Protein AF-A0A1E3JB61-F1 (afdb_monomer_lite)

Structure (mmCIF, N/CA/C/O backbone):
data_AF-A0A1E3JB61-F1
#
_entry.id   AF-A0A1E3JB61-F1
#
loop_
_atom_site.group_PDB
_atom_site.id
_atom_site.type_symbol
_atom_site.label_atom_id
_atom_site.label_alt_id
_atom_site.label_comp_id
_atom_site.label_asym_id
_atom_site.label_entity_id
_atom_site.label_seq_id
_atom_site.pdbx_PDB_ins_code
_atom_site.Cartn_x
_atom_site.Cartn_y
_atom_site.Cartn_z
_atom_site.occupancy
_atom_site.B_iso_or_equiv
_atom_site.auth_seq_id
_atom_site.auth_comp_id
_atom_site.auth_asym_id
_atom_site.auth_atom_id
_atom_site.pdbx_PDB_model_num
ATOM 1 N N . MET A 1 1 ? 39.389 19.746 -14.616 1.00 32.88 1 MET A N 1
ATOM 2 C CA . MET A 1 1 ? 38.594 18.987 -15.601 1.00 32.88 1 MET A CA 1
ATOM 3 C C . MET A 1 1 ? 38.205 19.975 -16.687 1.00 32.88 1 MET A C 1
ATOM 5 O O . MET A 1 1 ? 37.849 21.081 -16.304 1.00 32.88 1 MET A O 1
ATOM 9 N N . PRO A 1 2 ? 38.376 19.676 -17.983 1.00 31.92 2 PRO A N 1
ATOM 10 C CA . PRO A 1 2 ? 37.906 20.566 -19.036 1.00 31.92 2 PRO A CA 1
ATOM 11 C C . PRO A 1 2 ? 36.371 20.534 -19.097 1.00 31.92 2 PRO A C 1
ATOM 13 O O . PRO A 1 2 ? 35.775 19.460 -19.103 1.00 31.92 2 PRO A O 1
ATOM 16 N N . ASP A 1 3 ? 35.772 21.723 -19.119 1.00 38.19 3 ASP A N 1
ATOM 17 C CA . ASP A 1 3 ? 34.331 22.015 -19.150 1.00 38.19 3 ASP A CA 1
ATOM 18 C C . ASP A 1 3 ? 33.693 21.668 -20.514 1.00 38.19 3 ASP A C 1
ATOM 20 O O . ASP A 1 3 ? 33.310 22.559 -21.271 1.00 38.19 3 ASP A O 1
ATOM 24 N N . GLY A 1 4 ? 33.645 20.377 -20.868 1.00 36.53 4 GLY A N 1
ATOM 25 C CA . GLY A 1 4 ? 33.296 19.924 -22.225 1.00 36.53 4 GLY A CA 1
ATOM 26 C C . GLY A 1 4 ? 32.025 19.089 -22.409 1.00 36.53 4 GLY A C 1
ATOM 27 O O . GLY A 1 4 ? 31.465 19.151 -23.494 1.00 36.53 4 GLY A O 1
ATOM 28 N N . ASP A 1 5 ? 31.534 18.376 -21.388 1.00 35.53 5 ASP A N 1
ATOM 29 C CA . ASP A 1 5 ? 30.475 17.355 -21.554 1.00 35.53 5 ASP A CA 1
ATOM 30 C C . ASP A 1 5 ? 29.287 17.555 -20.592 1.00 35.53 5 ASP A C 1
ATOM 32 O O . ASP A 1 5 ? 28.832 16.626 -19.926 1.00 35.53 5 ASP A O 1
ATOM 36 N N . CYS A 1 6 ? 28.768 18.779 -20.476 1.00 33.72 6 CYS A N 1
ATOM 37 C CA . CYS A 1 6 ? 27.443 18.968 -19.880 1.00 33.72 6 CYS A CA 1
ATOM 38 C C . CYS A 1 6 ? 26.396 18.949 -21.002 1.00 33.72 6 CYS A C 1
ATOM 40 O O . CYS A 1 6 ? 26.381 19.895 -21.798 1.00 33.72 6 CYS A O 1
ATOM 42 N N . PRO A 1 7 ? 25.509 17.935 -21.085 1.00 40.53 7 PRO A N 1
ATOM 43 C CA . PRO A 1 7 ? 24.410 17.963 -22.040 1.00 40.53 7 PRO A CA 1
ATOM 44 C C . PRO A 1 7 ? 23.589 19.235 -21.812 1.00 40.53 7 PRO A C 1
ATOM 46 O O . PRO A 1 7 ? 23.097 19.506 -20.714 1.00 40.53 7 PRO A O 1
ATOM 49 N N . THR A 1 8 ? 23.464 20.048 -22.859 1.00 37.00 8 THR A N 1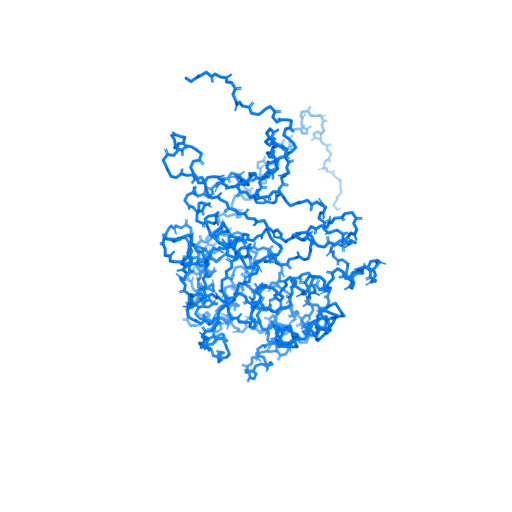
ATOM 50 C CA . THR A 1 8 ? 22.614 21.241 -22.862 1.00 37.00 8 THR A CA 1
ATOM 51 C C . THR A 1 8 ? 21.164 20.795 -23.022 1.00 37.00 8 THR A C 1
ATOM 53 O O . THR A 1 8 ? 20.568 20.897 -24.087 1.00 37.00 8 THR A O 1
ATOM 56 N N . ALA A 1 9 ? 20.586 20.238 -21.958 1.00 41.16 9 ALA A N 1
ATOM 57 C CA . ALA A 1 9 ? 19.181 19.869 -21.953 1.00 41.16 9 ALA A CA 1
ATOM 58 C C . ALA A 1 9 ? 18.322 21.144 -21.978 1.00 41.16 9 ALA A C 1
ATOM 60 O O . ALA A 1 9 ? 18.320 21.926 -21.024 1.00 41.16 9 ALA A O 1
ATOM 61 N N . SER A 1 10 ? 17.525 21.338 -23.031 1.00 42.84 10 SER A N 1
ATOM 62 C CA . SER A 1 10 ? 16.262 22.062 -22.886 1.00 42.84 10 SER A CA 1
ATOM 63 C C . SER A 1 10 ? 15.375 21.189 -21.997 1.00 42.84 10 SER A C 1
ATOM 65 O O . SER A 1 10 ? 14.668 20.321 -22.499 1.00 42.84 10 SER A O 1
ATOM 67 N N . ALA A 1 11 ? 15.525 21.290 -20.675 1.00 52.62 11 ALA A N 1
ATOM 68 C CA . ALA A 1 11 ? 14.931 20.320 -19.764 1.00 52.62 11 ALA A CA 1
ATOM 69 C C . ALA A 1 11 ? 13.400 20.451 -19.769 1.00 52.62 11 ALA A C 1
ATOM 71 O O . ALA A 1 11 ? 12.829 21.257 -19.036 1.00 52.62 11 ALA A O 1
ATOM 72 N N . GLU A 1 12 ? 12.728 19.649 -20.595 1.00 67.88 12 GLU A N 1
ATOM 73 C CA . GLU A 1 12 ? 11.341 19.277 -20.357 1.00 67.88 12 GLU A CA 1
ATOM 74 C C . GLU A 1 12 ? 11.322 18.455 -19.067 1.00 67.88 12 GLU A C 1
ATOM 76 O O . GLU A 1 12 ? 11.743 17.295 -19.028 1.00 67.88 12 GLU A O 1
ATOM 81 N N . TYR A 1 13 ? 10.897 19.095 -17.982 1.00 77.31 13 TYR A N 1
ATOM 82 C CA . TYR A 1 13 ? 10.686 18.447 -16.699 1.00 77.31 13 TYR A CA 1
ATOM 83 C C . TYR A 1 13 ? 9.192 18.279 -16.443 1.00 77.31 13 TYR A C 1
ATOM 85 O O . TYR A 1 13 ? 8.381 19.142 -16.785 1.00 77.31 13 TYR A O 1
ATOM 93 N N . LYS A 1 14 ? 8.825 17.174 -15.796 1.00 81.56 14 LYS A N 1
ATOM 94 C CA . LYS A 1 14 ? 7.472 16.957 -15.277 1.00 81.56 14 LYS A CA 1
ATOM 95 C C . LYS A 1 14 ? 7.513 16.964 -13.758 1.00 81.56 14 LYS A C 1
ATOM 97 O O . LYS A 1 14 ? 8.381 16.345 -13.150 1.00 81.56 14 LYS A O 1
ATOM 102 N N . ILE A 1 15 ? 6.576 17.678 -13.144 1.00 81.38 15 ILE A N 1
ATOM 103 C CA . ILE A 1 15 ? 6.423 17.719 -11.688 1.00 81.38 15 ILE A CA 1
ATOM 104 C C . ILE A 1 15 ? 5.207 16.869 -11.335 1.00 81.38 15 ILE A C 1
ATOM 106 O O . ILE A 1 15 ? 4.080 17.237 -11.660 1.00 81.38 15 ILE A O 1
ATOM 110 N N . GLY A 1 16 ? 5.453 15.733 -10.689 1.00 77.69 16 GLY A N 1
ATOM 111 C CA . GLY A 1 16 ? 4.425 14.900 -10.080 1.00 77.69 16 GLY A CA 1
ATOM 112 C C . GLY A 1 16 ? 4.059 15.380 -8.675 1.00 77.69 16 GLY A C 1
ATOM 113 O O . GLY A 1 16 ? 4.483 16.442 -8.214 1.00 77.69 16 GLY A O 1
ATOM 114 N N . TRP A 1 17 ? 3.273 14.576 -7.957 1.00 75.94 17 TRP A N 1
ATOM 115 C CA . TRP A 1 17 ? 2.903 14.900 -6.577 1.00 75.94 17 TRP A CA 1
ATOM 116 C C . TRP A 1 17 ? 4.103 14.825 -5.628 1.00 75.94 17 TRP A C 1
ATOM 118 O O . TRP A 1 17 ? 4.308 15.735 -4.829 1.00 75.94 17 TRP A O 1
ATOM 128 N N . VAL A 1 18 ? 4.930 13.791 -5.769 1.00 81.06 18 VAL A N 1
ATOM 129 C CA . VAL A 1 18 ? 6.049 13.484 -4.859 1.00 81.06 18 VAL A CA 1
ATOM 130 C C . VAL A 1 18 ? 7.409 13.491 -5.540 1.00 81.06 18 VAL A C 1
ATOM 132 O O . VAL A 1 18 ? 8.411 13.603 -4.848 1.00 81.06 18 VAL A O 1
ATOM 135 N N . ASN A 1 19 ? 7.459 13.465 -6.873 1.00 85.69 19 ASN A N 1
ATOM 136 C CA . ASN A 1 19 ? 8.697 13.387 -7.644 1.00 85.69 19 ASN A CA 1
ATOM 137 C C . ASN A 1 19 ? 8.748 14.456 -8.751 1.00 85.69 19 ASN A C 1
ATOM 139 O O . ASN A 1 19 ? 7.725 14.911 -9.264 1.00 85.69 19 ASN A O 1
ATOM 143 N N . ILE A 1 20 ? 9.957 14.888 -9.096 1.00 87.44 20 ILE A N 1
ATOM 144 C CA . ILE A 1 20 ? 10.297 15.661 -10.292 1.00 87.44 20 ILE A CA 1
ATOM 145 C C . ILE A 1 20 ? 11.008 14.698 -11.238 1.00 87.44 20 ILE A C 1
ATOM 147 O O . ILE A 1 20 ? 11.931 13.999 -10.825 1.00 87.44 20 ILE A O 1
ATOM 151 N N . HIS A 1 21 ? 10.592 14.684 -12.497 1.00 89.06 21 HIS A N 1
ATOM 152 C CA . HIS A 1 21 ? 11.136 13.818 -13.534 1.00 89.06 21 HIS A CA 1
ATOM 153 C C . HIS A 1 21 ? 11.847 14.692 -14.564 1.00 89.06 21 HIS A C 1
ATOM 155 O O . HIS A 1 21 ? 11.219 15.564 -15.173 1.00 89.06 21 HIS A O 1
ATOM 161 N N . LEU A 1 22 ? 13.151 14.480 -14.737 1.00 90.75 22 LEU A N 1
ATOM 162 C CA . LEU A 1 22 ? 13.965 15.161 -15.742 1.00 90.75 22 LEU A CA 1
ATOM 163 C C . LEU A 1 22 ? 14.331 14.177 -16.845 1.00 90.75 22 LEU A C 1
ATOM 165 O O . LEU A 1 22 ? 14.926 13.141 -16.559 1.00 90.75 22 LEU A O 1
ATOM 169 N N . THR A 1 23 ? 14.025 14.516 -18.094 1.00 91.88 23 THR A N 1
ATOM 170 C CA . THR A 1 23 ? 14.456 13.699 -19.233 1.00 91.88 23 THR A CA 1
ATOM 171 C C . THR A 1 23 ? 15.912 13.996 -19.566 1.00 91.88 23 THR A C 1
ATOM 173 O O . THR A 1 23 ? 16.283 15.147 -19.796 1.00 91.88 23 THR A O 1
ATOM 176 N N . LEU A 1 24 ? 16.729 12.949 -19.614 1.00 90.50 24 LEU A N 1
ATOM 177 C CA . LEU A 1 24 ? 18.085 12.977 -20.146 1.00 90.50 24 LEU A CA 1
ATOM 178 C C . LEU A 1 24 ? 18.079 12.367 -21.538 1.00 90.50 24 LEU A C 1
ATOM 180 O O . LEU A 1 24 ? 17.477 11.317 -21.742 1.00 90.50 24 LEU A O 1
ATOM 184 N N . ILE A 1 25 ? 18.768 13.014 -22.473 1.00 92.00 25 ILE A N 1
ATOM 185 C CA . ILE A 1 25 ? 18.982 12.510 -23.829 1.00 92.00 25 ILE A CA 1
ATOM 186 C C . ILE A 1 25 ? 20.492 12.432 -24.024 1.00 92.00 25 ILE A C 1
ATOM 188 O O . ILE A 1 25 ? 21.173 13.454 -23.930 1.00 92.00 25 ILE A O 1
ATOM 192 N N . PHE A 1 26 ? 21.007 11.224 -24.232 1.00 89.69 26 PHE A N 1
ATOM 193 C CA . PHE A 1 26 ? 22.423 10.982 -24.498 1.00 89.69 26 PHE A CA 1
ATOM 194 C C . PHE A 1 26 ? 22.750 11.235 -25.977 1.00 89.69 26 PHE A C 1
ATOM 196 O O . PHE A 1 26 ? 21.856 11.290 -26.823 1.00 89.69 26 PHE A O 1
ATOM 203 N N . ASP A 1 27 ? 24.039 11.369 -26.300 1.00 93.44 27 ASP A N 1
ATOM 204 C CA . ASP A 1 27 ? 24.511 11.661 -27.665 1.00 93.44 27 ASP A CA 1
ATOM 205 C C . ASP A 1 27 ? 24.131 10.579 -28.692 1.00 93.44 27 ASP A C 1
ATOM 207 O O . ASP A 1 27 ? 24.025 10.855 -29.887 1.00 93.44 27 ASP A O 1
ATOM 211 N N . ASP A 1 28 ? 23.905 9.345 -28.235 1.00 92.19 28 ASP A N 1
ATOM 212 C CA . ASP A 1 28 ? 23.427 8.224 -29.051 1.00 92.19 28 ASP A CA 1
ATOM 213 C C . ASP A 1 28 ? 21.895 8.202 -29.226 1.00 92.19 28 ASP A C 1
ATOM 215 O O . ASP A 1 28 ? 21.354 7.324 -29.899 1.00 92.19 28 ASP A O 1
ATOM 219 N N . GLY A 1 29 ? 21.192 9.179 -28.651 1.00 90.06 29 GLY A N 1
ATOM 220 C CA . GLY A 1 29 ? 19.741 9.305 -28.688 1.00 90.06 29 GLY A CA 1
ATOM 221 C C . GLY A 1 29 ? 19.004 8.458 -27.651 1.00 90.06 29 GLY A C 1
ATOM 222 O O . GLY A 1 29 ? 17.773 8.535 -27.596 1.00 90.06 29 GLY A O 1
ATOM 223 N N . VAL A 1 30 ? 19.706 7.681 -26.815 1.00 92.75 30 VAL A N 1
ATOM 224 C CA . VAL A 1 30 ? 19.083 6.975 -25.688 1.00 92.75 30 VAL A CA 1
ATOM 225 C C . VAL A 1 30 ? 18.511 8.004 -24.717 1.00 92.75 30 VAL A C 1
ATOM 227 O O . VAL A 1 30 ? 19.122 9.039 -24.445 1.00 92.75 30 VAL A O 1
ATOM 230 N N . LYS A 1 31 ? 17.317 7.725 -24.188 1.00 93.44 31 LYS A N 1
ATOM 231 C CA . LYS A 1 31 ? 16.650 8.587 -23.211 1.00 93.44 31 LYS A CA 1
ATOM 232 C C . LYS A 1 31 ? 16.535 7.891 -21.869 1.00 93.44 31 LYS A C 1
ATOM 234 O O . LYS A 1 31 ? 16.057 6.760 -21.819 1.00 93.44 31 LYS A O 1
ATOM 239 N N . TRP A 1 32 ? 16.882 8.591 -20.796 1.00 94.19 32 TRP A N 1
ATOM 240 C CA . TRP A 1 32 ? 16.623 8.181 -19.411 1.00 94.19 32 TRP A CA 1
ATOM 241 C C . TRP A 1 32 ? 15.795 9.241 -18.685 1.00 94.19 32 TRP A C 1
ATOM 243 O O . TRP A 1 32 ? 15.684 10.382 -19.136 1.00 94.19 32 TRP A O 1
ATOM 253 N N . ILE A 1 33 ? 15.249 8.873 -17.532 1.00 92.75 33 ILE A N 1
ATOM 254 C CA . ILE A 1 33 ? 14.652 9.799 -16.576 1.00 92.75 33 ILE A CA 1
ATOM 255 C C . ILE A 1 33 ? 15.526 9.856 -15.321 1.00 92.75 33 ILE A C 1
ATOM 257 O O . ILE A 1 33 ? 15.946 8.831 -14.788 1.00 92.75 33 ILE A O 1
ATOM 261 N N . VAL A 1 34 ? 15.764 11.066 -14.817 1.00 91.75 34 VAL A N 1
ATOM 262 C CA . VAL A 1 34 ? 16.213 11.290 -13.438 1.00 91.75 34 VAL A CA 1
ATOM 263 C C . VAL A 1 34 ? 14.989 11.583 -12.591 1.00 91.75 34 VAL A C 1
ATOM 265 O O . VAL A 1 34 ? 14.287 12.568 -12.841 1.00 91.75 34 VAL A O 1
ATOM 268 N N . ARG A 1 35 ? 14.749 10.755 -11.574 1.00 89.44 35 ARG A N 1
ATOM 269 C CA . ARG A 1 35 ? 13.675 10.965 -10.599 1.00 89.44 35 ARG A CA 1
ATOM 270 C C . ARG A 1 35 ? 14.230 11.583 -9.338 1.00 89.44 35 ARG A C 1
ATOM 272 O O . ARG A 1 35 ? 15.111 11.012 -8.708 1.00 89.44 35 ARG A O 1
ATOM 279 N N . ILE A 1 36 ? 13.709 12.751 -8.983 1.00 86.56 36 ILE A N 1
ATOM 280 C CA . ILE A 1 36 ? 14.144 13.557 -7.843 1.00 86.56 36 ILE A CA 1
ATOM 281 C C . ILE A 1 36 ? 12.945 13.738 -6.906 1.00 86.56 36 ILE A C 1
ATOM 283 O O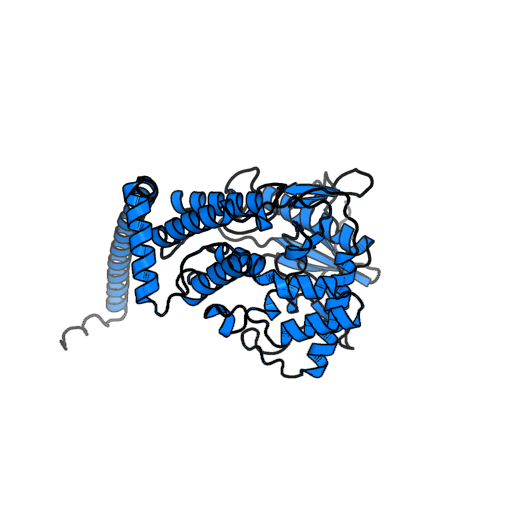 . ILE A 1 36 ? 11.966 14.363 -7.319 1.00 86.56 36 ILE A O 1
ATOM 287 N N . PRO A 1 37 ? 12.994 13.279 -5.647 1.00 82.50 37 PRO A N 1
ATOM 288 C CA . PRO A 1 37 ? 11.928 13.536 -4.690 1.00 82.50 37 PRO A CA 1
ATOM 289 C C . PRO A 1 37 ? 11.691 15.038 -4.499 1.00 82.50 37 PRO A C 1
ATOM 291 O O . PRO A 1 37 ? 12.628 15.827 -4.331 1.00 82.50 37 PRO A O 1
ATOM 294 N N . ARG A 1 38 ? 10.421 15.446 -4.524 1.00 79.50 38 ARG A N 1
ATOM 295 C CA . ARG A 1 38 ? 10.004 16.825 -4.268 1.00 79.50 38 ARG A CA 1
ATOM 296 C C . ARG A 1 38 ? 10.285 17.187 -2.821 1.00 79.50 38 ARG A C 1
ATOM 298 O O . ARG A 1 38 ? 10.038 16.413 -1.901 1.00 79.50 38 ARG A O 1
ATOM 305 N N . ARG A 1 39 ? 10.746 18.422 -2.651 1.00 68.62 39 ARG A N 1
ATOM 306 C CA . ARG A 1 39 ? 11.018 19.036 -1.357 1.00 68.62 39 ARG A CA 1
ATOM 307 C C . ARG A 1 39 ? 9.944 20.056 -1.015 1.00 68.62 39 ARG A C 1
ATOM 309 O O . ARG A 1 39 ? 9.579 20.880 -1.860 1.00 68.62 39 ARG A O 1
ATOM 316 N N . HIS A 1 40 ? 9.401 19.980 0.189 1.00 57.91 40 HIS A N 1
ATOM 317 C CA . HIS A 1 40 ? 8.408 20.909 0.733 1.00 57.91 40 HIS A CA 1
ATOM 318 C C . HIS A 1 40 ? 8.923 21.441 2.076 1.00 57.91 40 HIS A C 1
ATOM 320 O O . HIS A 1 40 ? 9.769 20.825 2.713 1.00 57.91 40 HIS A O 1
ATOM 326 N N . ASN A 1 41 ? 8.445 22.604 2.524 1.00 43.94 41 ASN A N 1
ATOM 327 C CA . ASN A 1 41 ? 8.888 23.183 3.798 1.00 43.94 41 ASN A CA 1
ATOM 328 C C . ASN A 1 41 ? 8.619 22.196 4.957 1.00 43.94 41 ASN A C 1
ATOM 330 O O . ASN A 1 41 ? 7.466 22.015 5.341 1.00 43.94 41 ASN A O 1
ATOM 334 N N . GLY A 1 42 ? 9.678 21.565 5.486 1.00 54.31 42 GLY A N 1
ATOM 335 C CA . GLY A 1 42 ? 9.595 20.422 6.413 1.00 54.31 42 GLY A CA 1
ATOM 336 C C . GLY A 1 42 ? 10.195 19.105 5.889 1.00 54.31 42 GLY A C 1
ATOM 337 O O . GLY A 1 42 ? 9.852 18.057 6.426 1.00 54.31 42 GLY A O 1
ATOM 338 N N . ASP A 1 43 ? 11.042 19.163 4.850 1.00 65.50 43 ASP A N 1
ATOM 339 C CA . ASP A 1 43 ? 11.676 18.030 4.156 1.00 65.50 43 ASP A CA 1
ATOM 340 C C . ASP A 1 43 ? 11.998 16.816 5.028 1.00 65.50 43 ASP A C 1
ATOM 342 O O . ASP A 1 43 ? 12.676 16.908 6.058 1.00 65.50 43 ASP A O 1
ATOM 346 N N . ALA A 1 44 ? 11.584 15.647 4.538 1.00 71.94 44 ALA A N 1
ATOM 347 C CA . ALA A 1 44 ? 12.019 14.395 5.114 1.00 71.94 44 ALA A CA 1
ATOM 348 C C . ALA A 1 44 ? 13.551 14.244 4.984 1.00 71.94 44 ALA A C 1
ATOM 350 O O . ALA A 1 44 ? 14.159 14.726 4.019 1.00 71.94 44 ALA A O 1
ATOM 351 N N . PRO A 1 45 ? 14.211 13.570 5.942 1.00 79.75 45 PRO A N 1
ATOM 352 C CA . PRO A 1 45 ? 15.653 13.363 5.891 1.00 79.75 45 PRO A CA 1
ATOM 353 C C . PRO A 1 45 ? 16.078 12.659 4.599 1.00 79.75 45 PRO A C 1
ATOM 355 O O . PRO A 1 45 ? 15.415 11.728 4.149 1.00 79.75 45 PRO A O 1
ATOM 358 N N . ALA A 1 46 ? 17.222 13.051 4.026 1.00 78.88 46 ALA A N 1
ATOM 359 C CA . ALA A 1 46 ? 17.745 12.425 2.806 1.00 78.88 46 ALA A CA 1
ATOM 360 C C . ALA A 1 46 ? 17.843 10.896 2.947 1.00 78.88 46 ALA A C 1
ATOM 362 O O . ALA A 1 46 ? 17.438 10.176 2.050 1.00 78.88 46 ALA A O 1
ATOM 363 N N . SER A 1 47 ? 18.254 10.395 4.115 1.00 82.75 47 SER A N 1
ATOM 364 C CA . SER A 1 47 ? 18.280 8.960 4.424 1.00 82.75 47 SER A CA 1
ATOM 365 C C . SER A 1 47 ? 16.944 8.245 4.182 1.00 82.75 47 SER A C 1
ATOM 367 O O . SER A 1 47 ? 16.957 7.113 3.707 1.00 82.75 47 SER A O 1
ATOM 369 N N . LEU A 1 48 ? 15.801 8.885 4.456 1.00 86.25 48 LEU A N 1
ATOM 370 C CA . LEU A 1 48 ? 14.479 8.329 4.153 1.00 86.25 48 LEU A CA 1
ATOM 371 C C . LEU A 1 48 ? 14.273 8.206 2.639 1.00 86.25 48 LEU A C 1
ATOM 373 O O . LEU A 1 48 ? 13.888 7.145 2.152 1.00 86.25 48 LEU A O 1
ATOM 377 N N . HIS A 1 49 ? 14.564 9.273 1.895 1.00 84.88 49 HIS A N 1
ATOM 378 C CA . HIS A 1 49 ? 14.452 9.278 0.437 1.00 84.88 49 HIS A CA 1
ATOM 379 C C . HIS A 1 49 ? 15.357 8.225 -0.207 1.00 84.88 49 HIS A C 1
ATOM 381 O O . HIS A 1 49 ? 14.910 7.508 -1.099 1.00 84.88 49 HIS A O 1
ATOM 387 N N . ASN A 1 50 ? 16.584 8.060 0.298 1.00 85.88 50 ASN A N 1
ATOM 388 C CA . ASN A 1 50 ? 17.510 7.033 -0.174 1.00 85.88 50 ASN A CA 1
ATOM 389 C C . ASN A 1 50 ? 16.926 5.633 0.004 1.00 85.88 50 ASN A C 1
ATOM 391 O O . ASN A 1 50 ? 17.084 4.798 -0.880 1.00 85.88 50 ASN A O 1
ATOM 395 N N . LEU A 1 51 ? 16.278 5.364 1.142 1.00 89.94 51 LEU A N 1
ATOM 396 C CA . LEU A 1 51 ? 15.673 4.063 1.415 1.00 89.94 51 LEU A CA 1
ATOM 397 C C . LEU A 1 51 ? 14.522 3.771 0.446 1.00 89.94 51 LEU A C 1
ATOM 399 O O . LEU A 1 51 ? 14.465 2.668 -0.091 1.00 89.94 51 LEU A O 1
ATOM 403 N N . VAL A 1 52 ? 13.653 4.754 0.186 1.00 91.88 52 VAL A N 1
ATOM 404 C CA . VAL A 1 52 ? 12.554 4.617 -0.786 1.00 91.88 52 VAL A CA 1
ATOM 405 C C . VAL A 1 52 ? 13.102 4.399 -2.197 1.00 91.88 52 VAL A C 1
ATOM 407 O O . VAL A 1 52 ? 12.762 3.404 -2.828 1.00 91.88 52 VAL A O 1
ATOM 410 N N . ALA A 1 53 ? 14.017 5.258 -2.657 1.00 90.81 53 ALA A N 1
ATOM 411 C CA . ALA A 1 53 ? 14.613 5.163 -3.991 1.00 90.81 53 ALA A CA 1
ATOM 412 C C . ALA A 1 53 ? 15.389 3.852 -4.193 1.00 90.81 53 ALA A C 1
ATOM 414 O O . ALA A 1 53 ? 15.265 3.202 -5.228 1.00 90.81 53 ALA A O 1
ATOM 415 N N . SER A 1 54 ? 16.155 3.419 -3.186 1.00 92.06 54 SER A N 1
ATOM 416 C CA . SER A 1 54 ? 16.886 2.146 -3.245 1.00 92.06 54 SER A CA 1
ATOM 417 C C . SER A 1 54 ? 15.931 0.967 -3.364 1.00 92.06 54 SER A C 1
ATOM 419 O O . SER A 1 54 ? 16.215 0.019 -4.100 1.00 92.06 54 SER A O 1
ATOM 421 N N . SER A 1 55 ? 14.810 1.025 -2.644 1.00 95.50 55 SER A N 1
ATOM 422 C CA . SER A 1 55 ? 13.813 -0.031 -2.676 1.00 95.50 55 SER A CA 1
ATOM 423 C C . SER A 1 55 ? 13.069 -0.102 -4.009 1.00 95.50 55 SER A C 1
ATOM 425 O O . SER A 1 55 ? 12.921 -1.183 -4.588 1.00 95.50 55 SER A O 1
ATOM 427 N N . GLU A 1 56 ? 12.681 1.052 -4.548 1.00 95.38 56 GLU A N 1
ATOM 428 C CA . GLU A 1 56 ? 12.069 1.156 -5.869 1.00 95.38 56 GLU A CA 1
ATOM 429 C C . GLU A 1 56 ? 13.024 0.653 -6.957 1.00 95.38 56 GLU A C 1
ATOM 431 O O . GLU A 1 56 ? 12.658 -0.222 -7.741 1.00 95.38 56 GLU A O 1
ATOM 436 N N . ALA A 1 57 ? 14.284 1.099 -6.953 1.00 94.25 57 ALA A N 1
ATOM 437 C CA . ALA A 1 57 ? 15.279 0.649 -7.920 1.00 94.25 57 ALA A CA 1
ATOM 438 C C . ALA A 1 57 ? 15.523 -0.869 -7.842 1.00 94.25 57 ALA A C 1
ATOM 440 O O . ALA A 1 57 ? 15.683 -1.522 -8.871 1.00 94.25 57 ALA A O 1
ATOM 441 N N . ALA A 1 58 ? 15.546 -1.458 -6.640 1.00 96.12 58 ALA A N 1
ATOM 442 C CA . ALA A 1 58 ? 15.642 -2.911 -6.485 1.00 96.12 58 ALA A CA 1
ATOM 443 C C . ALA A 1 58 ? 14.421 -3.632 -7.068 1.00 96.12 58 ALA A C 1
ATOM 445 O O . ALA A 1 58 ? 14.576 -4.611 -7.799 1.00 96.12 58 ALA A O 1
ATOM 446 N N . THR A 1 59 ? 13.223 -3.119 -6.795 1.00 97.94 59 THR A N 1
ATOM 447 C CA . THR A 1 59 ? 11.964 -3.679 -7.295 1.00 97.94 59 THR A CA 1
ATOM 448 C C . THR A 1 59 ? 11.887 -3.617 -8.821 1.00 97.94 59 THR A C 1
ATOM 450 O O . THR A 1 59 ? 11.636 -4.638 -9.461 1.00 97.94 59 THR A O 1
ATOM 453 N N . LEU A 1 60 ? 12.192 -2.461 -9.418 1.00 97.56 60 LEU A N 1
ATOM 454 C CA . LEU A 1 60 ? 12.219 -2.263 -10.869 1.00 97.56 60 LEU A CA 1
ATOM 455 C C . LEU A 1 60 ? 13.206 -3.208 -11.558 1.00 97.56 60 LEU A C 1
ATOM 457 O O . LEU A 1 60 ? 12.844 -3.844 -12.545 1.00 97.56 60 LEU A O 1
ATOM 461 N N . ARG A 1 61 ? 14.415 -3.396 -11.007 1.00 96.69 61 ARG A N 1
ATOM 462 C CA . ARG A 1 61 ? 15.378 -4.369 -11.552 1.00 96.69 61 ARG A CA 1
ATOM 463 C C . ARG A 1 61 ? 14.819 -5.790 -11.557 1.00 96.69 61 ARG A C 1
ATOM 465 O O . ARG A 1 61 ? 14.946 -6.476 -12.568 1.00 96.69 61 ARG A O 1
ATOM 472 N N . VAL A 1 62 ? 14.192 -6.230 -10.463 1.00 97.19 62 VAL A N 1
ATOM 473 C CA . VAL A 1 62 ? 13.596 -7.576 -10.369 1.00 97.19 62 VAL A CA 1
ATOM 474 C C . VAL A 1 62 ? 12.478 -7.750 -11.395 1.00 97.19 62 VAL A C 1
ATOM 476 O O . VAL A 1 62 ? 12.455 -8.744 -12.123 1.00 97.19 62 VAL A O 1
ATOM 479 N N . LEU A 1 63 ? 11.573 -6.777 -11.491 1.00 97.69 63 LEU A N 1
ATOM 480 C CA . LEU A 1 63 ? 10.471 -6.776 -12.451 1.00 97.69 63 LEU A CA 1
ATOM 481 C C . LEU A 1 63 ? 10.985 -6.800 -13.901 1.00 97.69 63 LEU A C 1
ATOM 483 O O . LEU A 1 63 ? 10.575 -7.655 -14.691 1.00 97.69 63 LEU A O 1
ATOM 487 N N . HIS A 1 64 ? 11.928 -5.917 -14.232 1.00 96.44 64 HIS A N 1
ATOM 488 C CA . HIS A 1 64 ? 12.514 -5.788 -15.565 1.00 96.44 64 HIS A CA 1
ATOM 489 C C . HIS A 1 64 ? 13.270 -7.057 -15.990 1.00 96.44 64 HIS A C 1
ATOM 491 O O . HIS A 1 64 ? 13.046 -7.581 -17.081 1.00 96.44 64 HIS A O 1
ATOM 497 N N . GLN A 1 65 ? 14.106 -7.626 -15.111 1.00 95.00 65 GLN A N 1
ATOM 498 C CA . GLN A 1 65 ? 14.823 -8.885 -15.371 1.00 95.00 65 GLN A CA 1
ATOM 499 C C . GLN A 1 65 ? 13.874 -10.058 -15.654 1.00 95.00 65 GLN A C 1
ATOM 501 O O . GLN A 1 65 ? 14.208 -10.960 -16.425 1.00 95.00 65 GLN A O 1
ATOM 506 N N . ASN A 1 66 ? 12.671 -10.025 -15.076 1.00 94.69 66 ASN A N 1
ATOM 507 C CA . ASN A 1 66 ? 11.619 -11.010 -15.311 1.00 94.69 66 ASN A CA 1
ATOM 508 C C . ASN A 1 66 ? 10.641 -10.611 -16.433 1.00 94.69 66 ASN A C 1
ATOM 510 O O . ASN A 1 66 ? 9.588 -11.231 -16.583 1.00 94.69 66 ASN A O 1
ATOM 514 N N . ARG A 1 67 ? 11.010 -9.634 -17.274 1.00 93.81 67 ARG A N 1
ATOM 515 C CA . ARG A 1 67 ? 10.265 -9.197 -18.469 1.00 93.81 67 ARG A CA 1
ATOM 516 C C . ARG A 1 67 ? 8.890 -8.589 -18.176 1.00 93.81 67 ARG A C 1
ATOM 518 O O . ARG A 1 67 ? 8.038 -8.557 -19.067 1.00 93.81 67 ARG A O 1
ATOM 525 N N . ALA A 1 68 ? 8.655 -8.100 -16.959 1.00 95.38 68 ALA A N 1
ATOM 526 C CA . ALA A 1 68 ? 7.522 -7.215 -16.726 1.00 95.38 68 ALA A CA 1
ATOM 527 C C . ALA A 1 68 ? 7.736 -5.911 -17.515 1.00 95.38 68 ALA A C 1
ATOM 529 O O . ALA A 1 68 ? 8.864 -5.442 -17.667 1.00 95.38 68 ALA A O 1
ATOM 530 N N . LYS A 1 69 ? 6.650 -5.323 -18.029 1.00 95.12 69 LYS A N 1
ATOM 531 C CA . LYS A 1 69 ? 6.694 -4.040 -18.748 1.00 95.12 69 LYS A CA 1
ATOM 532 C C . LYS A 1 69 ? 6.894 -2.893 -17.752 1.00 95.12 69 LYS A C 1
ATOM 534 O O . LYS A 1 69 ? 5.920 -2.273 -17.342 1.00 95.12 69 LYS A O 1
ATOM 539 N N . VAL A 1 70 ? 8.129 -2.667 -17.323 1.00 97.00 70 VAL A N 1
ATOM 540 C CA . VAL A 1 70 ? 8.547 -1.592 -16.408 1.00 97.00 70 VAL A CA 1
ATOM 541 C C . VAL A 1 70 ? 9.911 -1.054 -16.856 1.00 97.00 70 VAL A C 1
ATOM 543 O O . VAL A 1 70 ? 10.657 -1.803 -17.503 1.00 97.00 70 VAL A O 1
ATOM 546 N N . PRO A 1 71 ? 10.273 0.196 -16.522 1.00 96.50 71 PRO A N 1
ATOM 547 C CA . PRO A 1 71 ? 11.629 0.670 -16.770 1.00 96.50 71 PRO A CA 1
ATOM 548 C C . PRO A 1 71 ? 12.635 -0.088 -15.898 1.00 96.50 71 PRO A C 1
ATOM 550 O O . PRO A 1 71 ? 12.332 -0.481 -14.769 1.00 96.50 71 PRO A O 1
ATOM 553 N N . ASN A 1 72 ? 13.852 -0.279 -16.398 1.00 96.31 72 ASN A N 1
ATOM 554 C CA . ASN A 1 72 ? 14.976 -0.620 -15.532 1.00 96.31 72 ASN A CA 1
ATOM 555 C C . ASN A 1 72 ? 15.428 0.612 -14.729 1.00 96.31 72 ASN A C 1
ATOM 557 O O . ASN A 1 72 ? 15.159 1.744 -15.134 1.00 96.31 72 ASN A O 1
ATOM 561 N N . ALA A 1 73 ? 16.112 0.406 -13.601 1.00 94.50 73 ALA A N 1
ATOM 562 C CA . ALA A 1 73 ? 16.514 1.498 -12.717 1.00 94.50 73 ALA A CA 1
ATOM 563 C C . ALA A 1 73 ? 17.856 1.282 -12.010 1.00 94.50 73 ALA A C 1
ATOM 565 O O . ALA A 1 73 ? 18.237 0.164 -11.638 1.00 94.50 73 ALA A O 1
ATOM 566 N N . TRP A 1 74 ? 18.550 2.394 -11.761 1.00 90.44 74 TRP A N 1
ATOM 567 C CA . TRP A 1 74 ? 19.896 2.431 -11.199 1.00 90.44 74 TRP A CA 1
ATOM 568 C C . TRP A 1 74 ? 20.044 3.521 -10.143 1.00 90.44 74 TRP A C 1
ATOM 570 O O . TRP A 1 74 ? 19.694 4.684 -10.353 1.00 90.44 74 TRP A O 1
ATOM 580 N N . MET A 1 75 ? 20.644 3.138 -9.018 1.00 86.81 75 MET A N 1
ATOM 581 C CA . MET A 1 75 ? 21.114 4.086 -8.014 1.00 86.81 75 MET A CA 1
ATOM 582 C C . MET A 1 75 ? 22.447 4.706 -8.463 1.00 86.81 75 MET A C 1
ATOM 584 O O . MET A 1 75 ? 23.239 4.024 -9.121 1.00 86.81 75 MET A O 1
ATOM 588 N N . PRO A 1 76 ? 22.738 5.965 -8.094 1.00 79.38 76 PRO A N 1
ATOM 589 C CA . PRO A 1 76 ? 24.066 6.545 -8.278 1.00 79.38 76 PRO A CA 1
ATOM 590 C C . PRO A 1 76 ? 25.156 5.717 -7.571 1.00 79.38 76 PRO A C 1
ATOM 592 O O . PRO A 1 76 ? 24.906 5.124 -6.523 1.00 79.38 76 PRO A O 1
ATOM 595 N N . VAL A 1 77 ? 26.370 5.694 -8.131 1.00 68.50 77 VAL A N 1
ATOM 596 C CA . VAL A 1 77 ? 27.515 4.948 -7.571 1.00 68.50 77 VAL A CA 1
ATOM 597 C C . VAL A 1 77 ? 27.970 5.565 -6.242 1.00 68.50 77 VAL A C 1
ATOM 599 O O . VAL A 1 77 ? 28.108 6.787 -6.135 1.00 68.50 77 VAL A O 1
ATOM 602 N N . GLU A 1 78 ? 28.234 4.723 -5.238 1.00 57.03 78 GLU A N 1
ATOM 603 C CA . GLU A 1 78 ? 28.778 5.148 -3.943 1.00 57.03 78 GLU A CA 1
ATOM 604 C C . GLU A 1 78 ? 30.138 5.852 -4.101 1.00 57.03 78 GLU A C 1
ATOM 606 O O . GLU A 1 78 ? 31.005 5.407 -4.852 1.00 57.03 78 GLU A O 1
ATOM 611 N N . GLY A 1 79 ? 30.337 6.959 -3.377 1.00 52.25 79 GLY A N 1
ATOM 612 C CA . GLY A 1 79 ? 31.577 7.744 -3.430 1.00 52.25 79 GLY A CA 1
ATOM 613 C C . GLY A 1 79 ? 31.594 8.871 -4.469 1.00 52.25 79 GLY A C 1
ATOM 614 O O . GLY A 1 79 ? 32.660 9.433 -4.723 1.00 52.25 79 GLY A O 1
ATOM 615 N N . ASN A 1 80 ? 30.441 9.235 -5.048 1.00 51.94 80 ASN A N 1
ATOM 616 C CA . ASN A 1 80 ? 30.316 10.470 -5.823 1.00 51.94 80 ASN A CA 1
ATOM 617 C C . ASN A 1 80 ? 30.746 11.672 -4.944 1.00 51.94 80 ASN A C 1
ATOM 619 O O . ASN A 1 80 ? 30.207 11.825 -3.841 1.00 51.94 80 ASN A O 1
ATOM 623 N N . PRO A 1 81 ? 31.716 12.499 -5.392 1.00 42.19 81 PRO A N 1
ATOM 624 C CA . PRO A 1 81 ? 32.259 13.617 -4.615 1.00 42.19 81 PRO A CA 1
ATOM 625 C C . PRO A 1 81 ? 31.234 14.708 -4.285 1.00 42.19 81 PRO A C 1
ATOM 627 O O . PRO A 1 81 ? 31.504 15.549 -3.428 1.00 42.19 81 PRO A O 1
ATOM 630 N N . ASP A 1 82 ? 30.067 14.706 -4.931 1.00 50.94 82 ASP A N 1
ATOM 631 C CA . ASP A 1 82 ? 28.963 15.577 -4.554 1.00 50.94 82 ASP A CA 1
ATOM 632 C C . ASP A 1 82 ? 28.099 14.928 -3.455 1.00 50.94 82 ASP A C 1
ATOM 634 O O . ASP A 1 82 ? 27.055 14.316 -3.702 1.00 50.94 82 ASP A O 1
ATOM 638 N N . GLU A 1 83 ? 28.533 15.072 -2.198 1.00 50.06 83 GLU A N 1
ATOM 639 C CA . GLU A 1 83 ? 27.763 14.647 -1.018 1.00 50.06 83 GLU A CA 1
ATOM 640 C C . GLU A 1 83 ? 26.353 15.270 -0.974 1.00 50.06 83 GLU A C 1
ATOM 642 O O . GLU A 1 83 ? 25.439 14.691 -0.382 1.00 50.06 83 GLU A O 1
ATOM 647 N N . ALA A 1 84 ? 26.135 16.420 -1.631 1.00 48.94 84 ALA A N 1
ATOM 648 C CA . ALA A 1 84 ? 24.827 17.064 -1.715 1.00 48.94 84 ALA A CA 1
ATOM 649 C C . ALA A 1 84 ? 23.891 16.405 -2.744 1.00 48.94 84 ALA A C 1
ATOM 651 O O . ALA A 1 84 ? 22.679 16.642 -2.686 1.00 48.94 84 ALA A O 1
ATOM 652 N N . ALA A 1 85 ? 24.423 15.572 -3.640 1.00 51.16 85 ALA A N 1
ATOM 653 C CA . ALA A 1 85 ? 23.699 14.806 -4.650 1.00 51.16 85 ALA A CA 1
ATOM 654 C C . ALA A 1 85 ? 23.396 13.366 -4.187 1.00 51.16 85 ALA A C 1
ATOM 656 O O . ALA A 1 85 ? 22.407 12.771 -4.625 1.00 51.16 85 ALA A O 1
ATOM 657 N N . ASN A 1 86 ? 24.199 12.820 -3.266 1.00 51.22 86 ASN A N 1
ATOM 658 C CA . ASN A 1 86 ? 24.066 11.441 -2.798 1.00 51.22 86 ASN A CA 1
ATOM 659 C C . ASN A 1 86 ? 22.664 11.149 -2.236 1.00 51.22 86 ASN A C 1
ATOM 661 O O . ASN A 1 86 ? 22.214 11.754 -1.258 1.00 51.22 86 ASN A O 1
ATOM 665 N N . GLY A 1 87 ? 21.982 10.197 -2.886 1.00 55.22 87 GLY A N 1
ATOM 666 C CA . GLY A 1 87 ? 20.714 9.633 -2.431 1.00 55.22 87 GLY A CA 1
ATOM 667 C C . GLY A 1 87 ? 19.444 10.439 -2.741 1.00 55.22 87 GLY A C 1
ATOM 668 O O . GLY A 1 87 ? 18.336 10.080 -2.354 1.00 55.22 87 GLY A O 1
ATOM 669 N N . ARG A 1 88 ? 19.575 11.534 -3.485 1.00 72.38 88 ARG A N 1
ATOM 670 C CA . ARG A 1 88 ? 18.462 12.464 -3.738 1.00 72.38 88 ARG A CA 1
ATOM 671 C C . ARG A 1 88 ? 17.833 12.295 -5.112 1.00 72.38 88 ARG A C 1
ATOM 673 O O . ARG A 1 88 ? 17.023 13.126 -5.505 1.00 72.38 88 ARG A O 1
ATOM 680 N N . TYR A 1 89 ? 18.239 11.259 -5.833 1.00 83.38 89 TYR A N 1
ATOM 681 C CA . TYR A 1 89 ? 17.673 10.860 -7.105 1.00 83.38 89 TYR A CA 1
ATOM 682 C C . TYR A 1 89 ? 18.120 9.448 -7.468 1.00 83.38 89 TYR A C 1
ATOM 684 O O . TYR A 1 89 ? 19.094 8.926 -6.918 1.00 83.38 89 TYR A O 1
ATOM 692 N N . PHE A 1 90 ? 17.429 8.861 -8.433 1.00 89.31 90 PHE A N 1
ATOM 693 C CA . PHE A 1 90 ? 17.880 7.672 -9.139 1.00 89.31 90 PHE A CA 1
ATOM 694 C C . PHE A 1 90 ? 17.552 7.805 -10.628 1.00 89.31 90 PHE A C 1
ATOM 696 O O . PHE A 1 90 ? 16.825 8.717 -11.038 1.00 89.31 90 PHE A O 1
ATOM 703 N N . PHE A 1 91 ? 18.148 6.934 -11.434 1.00 92.06 91 PHE A N 1
ATOM 704 C CA . PHE A 1 91 ? 17.942 6.892 -12.875 1.00 92.06 91 PHE A CA 1
ATOM 705 C C . PHE A 1 91 ? 17.007 5.747 -13.229 1.00 92.06 91 PHE A C 1
ATOM 707 O O . PHE A 1 91 ? 17.134 4.658 -12.671 1.00 92.06 91 PHE A O 1
ATOM 714 N N . GLU A 1 92 ? 16.135 5.963 -14.200 1.00 95.06 92 GLU A N 1
ATOM 715 C CA . GLU A 1 92 ? 15.336 4.907 -14.813 1.00 95.06 92 GLU A CA 1
ATOM 716 C C . GLU A 1 92 ? 15.325 5.053 -16.338 1.00 95.06 92 GLU A C 1
ATOM 718 O O . GLU A 1 92 ? 15.593 6.129 -16.883 1.00 95.06 92 GLU A O 1
ATOM 723 N N . GLU A 1 93 ? 15.039 3.962 -17.041 1.00 96.12 93 GLU A N 1
ATOM 724 C CA . GLU A 1 93 ? 14.827 3.998 -18.488 1.00 96.12 93 GLU A CA 1
ATOM 725 C C . GLU A 1 93 ? 13.632 4.888 -18.841 1.00 96.12 93 GLU A C 1
ATOM 727 O O . GLU A 1 93 ? 12.605 4.883 -18.162 1.00 96.12 93 GLU A O 1
ATOM 732 N N . PHE A 1 94 ? 13.737 5.633 -19.942 1.00 94.69 94 PHE A N 1
ATOM 733 C CA . PHE A 1 94 ? 12.585 6.347 -20.474 1.00 94.69 94 PHE A CA 1
ATOM 734 C C . PHE A 1 94 ? 11.596 5.353 -21.089 1.00 94.69 94 PHE A C 1
ATOM 736 O O . PHE A 1 94 ? 11.933 4.623 -22.022 1.00 94.69 94 PHE A O 1
ATOM 743 N N . VAL A 1 95 ? 10.357 5.356 -20.600 1.00 94.81 95 VAL A N 1
ATOM 744 C CA . VAL A 1 95 ? 9.270 4.574 -21.195 1.00 94.81 95 VAL A CA 1
ATOM 745 C C . VAL A 1 95 ? 8.583 5.409 -22.269 1.00 94.81 95 VAL A C 1
ATOM 747 O O . VAL A 1 95 ? 7.952 6.424 -21.974 1.00 94.81 95 VAL A O 1
ATOM 750 N N . GLU A 1 96 ? 8.705 4.974 -23.522 1.00 93.19 96 GLU A N 1
ATOM 751 C CA . GLU A 1 96 ? 8.065 5.633 -24.662 1.00 93.19 96 GLU A CA 1
ATOM 752 C C . GLU A 1 96 ? 6.534 5.544 -24.594 1.00 93.19 96 GLU A C 1
ATOM 754 O O . GLU A 1 96 ? 5.962 4.571 -24.092 1.00 93.19 96 GLU A O 1
ATOM 759 N N . GLY A 1 97 ? 5.872 6.564 -25.142 1.00 91.12 97 GLY A N 1
ATOM 760 C CA . GLY A 1 97 ? 4.417 6.648 -25.212 1.00 91.12 97 GLY A CA 1
ATOM 761 C C . GLY A 1 97 ? 3.813 7.788 -24.395 1.00 91.12 97 GLY A C 1
ATOM 762 O O . GLY A 1 97 ? 4.486 8.743 -24.001 1.00 91.12 97 GLY A O 1
ATOM 763 N N . VAL A 1 98 ? 2.510 7.688 -24.150 1.00 88.56 98 VAL A N 1
ATOM 764 C CA . VAL A 1 98 ? 1.724 8.635 -23.352 1.00 88.56 98 VAL A CA 1
ATOM 765 C C . VAL A 1 98 ? 1.021 7.910 -22.203 1.00 88.56 98 VAL A C 1
ATOM 767 O O . VAL A 1 98 ? 0.655 6.746 -22.367 1.00 88.56 98 VAL A O 1
ATOM 770 N N . PRO A 1 99 ? 0.805 8.561 -21.047 1.00 86.12 99 PRO A N 1
ATOM 771 C CA . PRO A 1 99 ? 0.010 7.969 -19.978 1.00 86.12 99 PRO A CA 1
ATOM 772 C C . PRO A 1 99 ? -1.395 7.621 -20.470 1.00 86.12 99 PRO A C 1
ATOM 774 O O . PRO A 1 99 ? -2.005 8.399 -21.212 1.00 86.12 99 PRO A O 1
ATOM 777 N N . TYR A 1 100 ? -1.928 6.483 -20.033 1.00 82.00 100 TYR A N 1
ATOM 778 C CA . TYR A 1 100 ? -3.320 6.141 -20.290 1.00 82.00 100 TYR A CA 1
ATOM 779 C C . TYR A 1 100 ? -4.231 7.118 -19.537 1.00 82.00 100 TYR A C 1
ATOM 781 O O . TYR A 1 100 ? -4.266 7.148 -18.305 1.00 82.00 100 TYR A O 1
ATOM 789 N N . ILE A 1 101 ? -4.975 7.925 -20.290 1.00 72.81 101 ILE A N 1
ATOM 790 C CA . ILE A 1 101 ? -5.982 8.849 -19.769 1.00 72.81 101 ILE A CA 1
ATOM 791 C C . ILE A 1 101 ? -7.307 8.466 -20.412 1.00 72.81 101 ILE A C 1
ATOM 793 O O . ILE A 1 101 ? -7.454 8.539 -21.633 1.00 72.81 101 ILE A O 1
ATOM 797 N N . ASP A 1 102 ? -8.264 8.068 -19.583 1.00 63.22 102 ASP A N 1
ATOM 798 C CA . ASP A 1 102 ? -9.590 7.669 -20.030 1.00 63.22 102 ASP A CA 1
ATOM 799 C C . ASP A 1 102 ? -10.651 8.314 -19.145 1.00 63.22 102 ASP A C 1
ATOM 801 O O . ASP A 1 102 ? -10.803 7.969 -17.974 1.00 63.22 102 ASP A O 1
ATOM 805 N N . GLY A 1 103 ? -11.341 9.299 -19.717 1.00 57.31 103 GLY A N 1
ATOM 806 C CA . GLY A 1 103 ? -12.455 9.988 -19.077 1.00 57.31 103 GLY A CA 1
ATOM 807 C C . GLY A 1 103 ? -12.107 10.813 -17.832 1.00 57.31 103 GLY A C 1
ATOM 808 O O . GLY A 1 103 ? -10.959 11.169 -17.560 1.00 57.31 103 GLY A O 1
ATOM 809 N N . ASP A 1 104 ? -13.164 11.173 -17.103 1.00 55.94 104 ASP A N 1
ATOM 810 C CA . ASP A 1 104 ? -13.080 11.809 -15.792 1.00 55.94 104 ASP A CA 1
ATOM 811 C C . ASP A 1 104 ? -12.808 10.729 -14.740 1.00 55.94 104 ASP A C 1
ATOM 813 O O . ASP A 1 104 ? -13.601 9.810 -14.565 1.00 55.94 104 ASP A O 1
ATOM 817 N N . TYR A 1 105 ? -11.687 10.856 -14.035 1.00 51.47 105 TYR A N 1
ATOM 818 C CA . TYR A 1 105 ? -11.182 9.893 -13.055 1.00 51.47 105 TYR A CA 1
ATOM 819 C C . TYR A 1 105 ? -12.146 9.600 -11.891 1.00 51.47 105 TYR A C 1
ATOM 821 O O . TYR A 1 105 ? -11.950 8.608 -11.194 1.00 51.47 105 TYR A O 1
ATOM 829 N N . MET A 1 106 ? -13.161 10.446 -11.672 1.00 50.88 106 MET A N 1
ATOM 830 C CA . MET A 1 106 ? -14.215 10.235 -10.668 1.00 50.88 106 MET A CA 1
ATOM 831 C C . MET A 1 106 ? -15.469 9.555 -11.230 1.00 50.88 106 MET A C 1
ATOM 833 O O . MET A 1 106 ? -16.345 9.152 -10.464 1.00 50.88 106 MET A O 1
ATOM 837 N N . ASN A 1 107 ? -15.583 9.443 -12.553 1.00 50.91 107 ASN A N 1
ATOM 838 C CA . ASN A 1 107 ? -16.737 8.882 -13.236 1.00 50.91 107 ASN A CA 1
ATOM 839 C C . ASN A 1 107 ? -16.335 7.575 -13.933 1.00 50.91 107 ASN A C 1
ATOM 841 O O . ASN A 1 107 ? -15.655 7.578 -14.950 1.00 50.91 107 ASN A O 1
ATOM 845 N N . THR A 1 108 ? -16.840 6.449 -13.426 1.00 52.41 108 THR A N 1
ATOM 846 C CA . THR A 1 108 ? -16.651 5.066 -13.932 1.00 52.41 108 THR A CA 1
ATOM 847 C C . THR A 1 108 ? -17.137 4.819 -15.371 1.00 52.41 108 THR A C 1
ATOM 849 O O . THR A 1 108 ? -17.218 3.684 -15.838 1.00 52.41 108 THR A O 1
ATOM 852 N N . LEU A 1 109 ? -17.552 5.863 -16.083 1.00 59.59 109 LEU A N 1
ATOM 853 C CA . LEU A 1 109 ? -18.027 5.778 -17.454 1.00 59.59 109 LEU A CA 1
ATOM 854 C C . LEU A 1 109 ? -16.837 5.952 -18.394 1.00 59.59 109 LEU A C 1
ATOM 856 O O . LEU A 1 109 ? -16.582 7.048 -18.884 1.00 59.59 109 LEU A O 1
ATOM 860 N N . HIS A 1 110 ? -16.147 4.842 -18.652 1.00 70.81 110 HIS A N 1
ATOM 861 C CA . HIS A 1 110 ? -15.205 4.704 -19.761 1.00 70.81 110 HIS A CA 1
ATOM 862 C C . HIS A 1 110 ? -15.942 5.008 -21.081 1.00 70.81 110 HIS A C 1
ATOM 864 O O . HIS A 1 110 ? -16.802 4.207 -21.475 1.00 70.81 110 HIS A O 1
ATOM 870 N N . PRO A 1 111 ? -15.683 6.152 -21.751 1.00 70.38 111 PRO A N 1
ATOM 871 C CA . PRO A 1 111 ? -16.429 6.562 -22.942 1.00 70.38 111 PRO A CA 1
ATOM 872 C C . PRO A 1 111 ? -16.266 5.581 -24.106 1.00 70.38 111 PRO A C 1
ATOM 874 O O . PRO A 1 111 ? -17.177 5.444 -24.920 1.00 70.38 111 PRO A O 1
ATOM 877 N N . ASP A 1 112 ? -15.130 4.880 -24.155 1.00 83.75 112 ASP A N 1
ATOM 878 C CA . ASP A 1 112 ? -14.835 3.817 -25.112 1.00 83.75 112 ASP A CA 1
ATOM 879 C C . ASP A 1 112 ? -14.612 2.483 -24.379 1.00 83.75 112 ASP A C 1
ATOM 881 O O . ASP A 1 112 ? -13.512 2.153 -23.929 1.00 83.75 112 ASP A O 1
ATOM 885 N N . ARG A 1 113 ? -15.694 1.709 -24.231 1.00 84.56 113 ARG A N 1
ATOM 886 C CA . ARG A 1 113 ? -15.677 0.417 -23.524 1.00 84.56 113 ARG A CA 1
ATOM 887 C C . ARG A 1 113 ? -14.847 -0.648 -24.235 1.00 84.56 113 ARG A C 1
ATOM 889 O O . ARG A 1 113 ? -14.281 -1.501 -23.552 1.00 84.56 113 ARG A O 1
ATOM 896 N N . ASP A 1 114 ? -14.784 -0.615 -25.563 1.00 87.12 114 ASP A N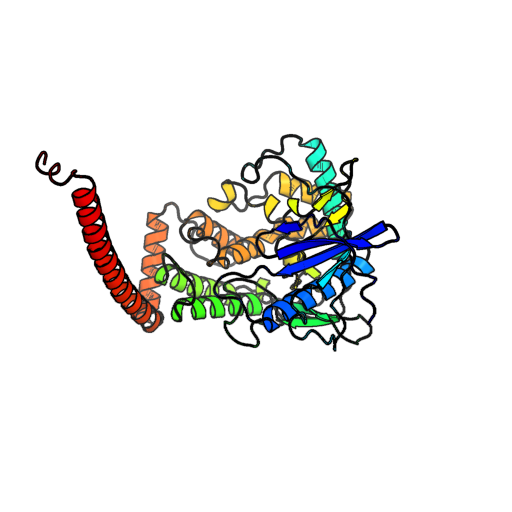 1
ATOM 897 C CA . ASP A 1 114 ? -14.049 -1.614 -26.339 1.00 87.12 114 ASP A CA 1
ATOM 898 C C . ASP A 1 114 ? -12.545 -1.377 -26.207 1.00 87.12 114 ASP A C 1
ATOM 900 O O . ASP A 1 114 ? -11.800 -2.312 -25.897 1.00 87.12 114 ASP A O 1
ATOM 904 N N . ARG A 1 115 ? -12.110 -0.115 -26.334 1.00 86.19 115 ARG A N 1
ATOM 905 C CA . ARG A 1 115 ? -10.727 0.285 -26.053 1.00 86.19 115 ARG A CA 1
ATOM 906 C C . ARG A 1 115 ? -10.328 -0.085 -24.627 1.00 86.19 115 ARG A C 1
ATOM 908 O O . ARG A 1 115 ? -9.336 -0.786 -24.445 1.00 86.19 115 ARG A O 1
ATOM 915 N N . PHE A 1 116 ? -11.144 0.277 -23.635 1.00 86.06 116 PHE A N 1
ATOM 916 C CA . PHE A 1 116 ? -10.884 -0.064 -22.234 1.00 86.06 116 PHE A CA 1
ATOM 917 C C . PHE A 1 116 ? -10.731 -1.578 -22.014 1.00 86.06 116 PHE A C 1
ATOM 919 O O . PHE A 1 116 ? -9.815 -2.014 -21.318 1.00 86.06 116 PHE A O 1
ATOM 926 N N . ALA A 1 117 ? -11.574 -2.406 -22.641 1.00 89.00 117 ALA A N 1
ATOM 927 C CA . ALA A 1 117 ? -11.481 -3.860 -22.520 1.00 89.00 117 ALA A CA 1
ATOM 928 C C . ALA A 1 117 ? -10.167 -4.426 -23.089 1.00 89.00 117 ALA A C 1
ATOM 930 O O . ALA A 1 117 ? -9.569 -5.319 -22.481 1.00 89.00 117 ALA A O 1
ATOM 931 N N . VAL A 1 118 ? -9.696 -3.903 -24.226 1.00 90.25 118 VAL A N 1
ATOM 932 C CA . VAL A 1 118 ? -8.390 -4.266 -24.804 1.00 90.25 118 VAL A CA 1
ATOM 933 C C . VAL A 1 118 ? -7.254 -3.811 -23.885 1.00 90.25 118 VAL A C 1
ATOM 935 O O . VAL A 1 118 ? -6.371 -4.605 -23.551 1.00 90.25 118 VAL A O 1
ATOM 938 N N . SER A 1 119 ? -7.311 -2.571 -23.399 1.00 88.81 119 SER A N 1
ATOM 939 C CA . SER A 1 119 ? -6.326 -2.010 -22.473 1.00 88.81 119 SER A CA 1
ATOM 940 C C . SER A 1 119 ? -6.226 -2.807 -21.169 1.00 88.81 119 SER A C 1
ATOM 942 O O . SER A 1 119 ? -5.118 -3.033 -20.669 1.00 88.81 119 SER A O 1
ATOM 944 N N . LEU A 1 120 ? -7.360 -3.271 -20.637 1.00 90.44 120 LEU A N 1
ATOM 945 C CA . LEU A 1 120 ? -7.435 -4.078 -19.423 1.00 90.44 120 LEU A CA 1
ATOM 946 C C . LEU A 1 120 ? -6.906 -5.503 -19.637 1.00 90.44 120 LEU A C 1
ATOM 948 O O . LEU A 1 120 ? -6.296 -6.069 -18.731 1.00 90.44 120 LEU A O 1
ATOM 952 N N . LEU A 1 121 ? -7.076 -6.078 -20.832 1.00 94.00 121 LEU A N 1
ATOM 953 C CA . LEU A 1 121 ? -6.482 -7.372 -21.183 1.00 94.00 121 LEU A CA 1
ATOM 954 C C . LEU A 1 121 ? -4.948 -7.319 -21.142 1.00 94.00 121 LEU A C 1
ATOM 956 O O . LEU A 1 121 ? -4.318 -8.207 -20.567 1.00 94.00 121 LEU A O 1
ATOM 960 N N . GLU A 1 122 ? -4.336 -6.277 -21.707 1.00 93.69 122 GLU A N 1
ATOM 961 C CA . GLU A 1 122 ? -2.879 -6.096 -21.655 1.00 93.69 122 GLU A CA 1
ATOM 962 C C . GLU A 1 122 ? -2.374 -5.820 -20.235 1.00 93.69 122 GLU A C 1
ATOM 964 O O . GLU A 1 122 ? -1.307 -6.295 -19.840 1.00 93.69 122 GLU A O 1
ATOM 969 N N . PHE A 1 123 ? -3.157 -5.094 -19.438 1.00 91.94 123 PHE A N 1
ATOM 970 C CA . PHE A 1 123 ? -2.851 -4.877 -18.028 1.00 91.94 123 PHE A CA 1
ATOM 971 C C . PHE A 1 123 ? -2.916 -6.184 -17.224 1.00 91.94 123 PHE A C 1
ATOM 973 O O . PHE A 1 123 ? -2.019 -6.469 -16.432 1.00 91.94 123 PHE A O 1
ATOM 980 N N . ALA A 1 124 ? -3.897 -7.048 -17.500 1.00 94.62 124 ALA A N 1
ATOM 981 C CA . ALA A 1 124 ? -3.963 -8.387 -16.921 1.00 94.62 124 ALA A CA 1
ATOM 982 C C . ALA A 1 124 ? -2.750 -9.249 -17.324 1.00 94.62 124 ALA A C 1
ATOM 984 O O . ALA A 1 124 ? -2.200 -9.962 -16.485 1.00 94.62 124 ALA A O 1
ATOM 985 N N . GLN A 1 125 ? -2.271 -9.158 -18.571 1.00 95.81 125 GLN A N 1
ATOM 986 C CA . GLN A 1 125 ? -1.032 -9.830 -18.993 1.00 95.81 125 GLN A CA 1
ATOM 987 C C . GLN A 1 125 ? 0.189 -9.333 -18.208 1.00 95.81 125 GLN A C 1
ATOM 989 O O . GLN A 1 125 ? 1.020 -10.145 -17.796 1.00 95.81 125 GLN A O 1
ATOM 994 N N . HIS A 1 126 ? 0.285 -8.023 -17.963 1.00 94.38 126 HIS A N 1
ATOM 995 C CA . HIS A 1 126 ? 1.326 -7.453 -17.109 1.00 94.38 126 HIS A CA 1
ATOM 996 C C . HIS A 1 126 ? 1.247 -8.013 -15.679 1.00 94.38 126 HIS A C 1
ATOM 998 O O . HIS A 1 126 ? 2.248 -8.509 -15.169 1.00 94.38 126 HIS A O 1
ATOM 1004 N N . TYR A 1 127 ? 0.058 -8.044 -15.067 1.00 94.19 127 TYR A N 1
ATOM 1005 C CA . TYR A 1 127 ? -0.146 -8.628 -13.732 1.00 94.19 127 TYR A CA 1
ATOM 1006 C C . TYR A 1 127 ? 0.255 -10.106 -13.680 1.00 94.19 127 TYR A C 1
ATOM 1008 O O . TYR A 1 127 ? 0.887 -10.540 -12.722 1.00 94.19 127 TYR A O 1
ATOM 1016 N N . ILE A 1 128 ? -0.049 -10.882 -14.725 1.00 96.94 128 ILE A N 1
ATOM 1017 C CA . ILE A 1 128 ? 0.392 -12.280 -14.833 1.00 96.94 128 ILE A CA 1
ATOM 1018 C C . ILE A 1 128 ? 1.919 -12.374 -14.886 1.00 96.94 128 ILE A C 1
ATOM 1020 O O . ILE A 1 128 ? 2.485 -13.256 -14.239 1.00 96.94 128 ILE A O 1
ATOM 1024 N N . ALA A 1 129 ? 2.589 -11.491 -15.636 1.00 97.00 129 ALA A N 1
ATOM 1025 C CA . ALA A 1 129 ? 4.048 -11.458 -15.694 1.00 97.00 129 ALA A CA 1
ATOM 1026 C C . ALA A 1 129 ? 4.647 -11.208 -14.302 1.00 97.00 129 ALA A C 1
ATOM 1028 O O . ALA A 1 129 ? 5.523 -11.962 -13.885 1.00 97.00 129 ALA A O 1
ATOM 1029 N N . VAL A 1 130 ? 4.102 -10.244 -13.551 1.00 97.44 130 VAL A N 1
ATOM 1030 C CA . VAL A 1 130 ? 4.497 -9.965 -12.159 1.00 97.44 130 VAL A CA 1
ATOM 1031 C C . VAL A 1 130 ? 4.204 -11.158 -11.240 1.00 97.44 130 VAL A C 1
ATOM 1033 O O . VAL A 1 130 ? 5.061 -11.569 -10.462 1.00 97.44 130 VAL A O 1
ATOM 1036 N N . ALA A 1 131 ? 3.032 -11.785 -11.368 1.00 97.50 131 ALA A N 1
ATOM 1037 C CA . ALA A 1 131 ? 2.634 -12.950 -10.574 1.00 97.50 131 ALA A CA 1
ATOM 1038 C C . ALA A 1 131 ? 3.497 -14.196 -10.813 1.00 97.50 131 ALA A C 1
ATOM 1040 O O . ALA A 1 131 ? 3.526 -15.098 -9.976 1.00 97.50 131 ALA A O 1
ATOM 1041 N N . ASN A 1 132 ? 4.159 -14.285 -11.965 1.00 97.19 132 ASN A N 1
ATOM 1042 C CA . ASN A 1 132 ? 5.014 -15.417 -12.311 1.00 97.19 132 ASN A CA 1
ATOM 1043 C C . ASN A 1 132 ? 6.446 -15.272 -11.781 1.00 97.19 132 ASN A C 1
ATOM 1045 O O . ASN A 1 132 ? 7.205 -16.242 -11.838 1.00 97.19 132 ASN A O 1
ATOM 1049 N N . ILE A 1 133 ? 6.812 -14.102 -11.251 1.00 97.06 133 ILE A N 1
ATOM 1050 C CA . ILE A 1 133 ? 8.129 -13.865 -10.662 1.00 97.06 133 ILE A CA 1
ATOM 1051 C C . ILE A 1 133 ? 8.280 -14.734 -9.416 1.00 97.06 133 ILE A C 1
ATOM 1053 O O . ILE A 1 133 ? 7.463 -14.690 -8.497 1.00 97.06 133 ILE A O 1
ATOM 1057 N N . LYS A 1 134 ? 9.347 -15.533 -9.380 1.00 95.31 134 LYS A N 1
ATOM 1058 C CA . LYS A 1 134 ? 9.711 -16.327 -8.206 1.00 95.31 134 LYS A CA 1
ATOM 1059 C C . LYS A 1 134 ? 10.683 -15.531 -7.354 1.00 95.31 134 LYS A C 1
ATOM 1061 O O . LYS A 1 134 ? 11.827 -15.326 -7.744 1.00 95.31 134 LYS A O 1
ATOM 1066 N N . LEU A 1 135 ? 10.194 -15.064 -6.210 1.00 95.31 135 LEU A N 1
ATOM 1067 C CA . LEU A 1 135 ? 10.999 -14.319 -5.258 1.00 95.31 135 LEU A CA 1
ATOM 1068 C C . LEU A 1 135 ? 11.690 -15.256 -4.267 1.00 95.31 135 LEU A C 1
ATOM 1070 O O . LEU A 1 135 ? 11.079 -16.184 -3.739 1.00 95.31 135 LEU A O 1
ATOM 1074 N N . GLU A 1 136 ? 12.947 -14.960 -3.956 1.00 92.88 136 GLU A N 1
ATOM 1075 C CA . GLU A 1 136 ? 13.737 -15.672 -2.946 1.00 92.88 136 GLU A CA 1
ATOM 1076 C C . GLU A 1 136 ? 13.629 -14.989 -1.571 1.00 92.88 136 GLU A C 1
ATOM 1078 O O . GLU A 1 136 ? 14.616 -14.818 -0.859 1.00 92.88 136 GLU A O 1
ATOM 1083 N N . VAL A 1 137 ? 12.419 -14.567 -1.189 1.00 92.94 137 VAL A N 1
ATOM 1084 C CA . VAL A 1 137 ? 12.146 -13.941 0.115 1.00 92.94 137 VAL A CA 1
ATOM 1085 C C . VAL A 1 137 ? 10.973 -14.605 0.817 1.00 92.94 137 VAL A C 1
ATOM 1087 O O . VAL A 1 137 ? 10.089 -15.183 0.187 1.00 92.94 137 VAL A O 1
ATOM 1090 N N . LYS A 1 138 ? 10.980 -14.527 2.148 1.00 93.38 138 LYS A N 1
ATOM 1091 C CA . LYS A 1 138 ? 9.956 -15.110 3.017 1.00 93.38 138 LYS A CA 1
ATOM 1092 C C . LYS A 1 138 ? 9.444 -14.038 3.968 1.00 93.38 138 LYS A C 1
ATOM 1094 O O . LYS A 1 138 ? 9.964 -13.884 5.070 1.00 93.38 138 LYS A O 1
ATOM 1099 N N . GLY A 1 139 ? 8.472 -13.262 3.505 1.00 97.06 139 GLY A N 1
ATOM 1100 C CA . GLY A 1 139 ? 7.815 -12.257 4.323 1.00 97.06 139 GLY A CA 1
ATOM 1101 C C . GLY A 1 139 ? 7.223 -11.100 3.533 1.00 97.06 139 GLY A C 1
ATOM 1102 O O . GLY A 1 139 ? 7.320 -10.999 2.308 1.00 97.06 139 GLY A O 1
ATOM 1103 N N . ILE A 1 140 ? 6.616 -10.211 4.303 1.00 98.62 140 ILE A N 1
ATOM 1104 C CA . ILE A 1 140 ? 5.921 -9.018 3.855 1.00 98.62 140 ILE A CA 1
ATOM 1105 C C . ILE A 1 140 ? 6.809 -7.809 4.157 1.00 98.62 140 ILE A C 1
ATOM 1107 O O . ILE A 1 140 ? 7.054 -7.487 5.321 1.00 98.62 140 ILE A O 1
ATOM 1111 N N . GLY A 1 141 ? 7.338 -7.171 3.120 1.00 98.38 141 GLY A N 1
ATOM 1112 C CA . GLY A 1 141 ? 8.397 -6.167 3.234 1.00 98.38 141 GLY A CA 1
ATOM 1113 C C . GLY A 1 141 ? 8.758 -5.586 1.875 1.00 98.38 141 GLY A C 1
ATOM 1114 O O . GLY A 1 141 ? 8.320 -6.106 0.855 1.00 98.38 141 GLY A O 1
ATOM 1115 N N . SER A 1 142 ? 9.554 -4.526 1.821 1.00 98.50 142 SER A N 1
ATOM 1116 C CA . SER A 1 142 ? 10.028 -4.011 0.534 1.00 98.50 142 SER A CA 1
ATOM 1117 C C . SER A 1 142 ? 11.359 -4.650 0.138 1.00 98.50 142 SER A C 1
ATOM 1119 O O . SER A 1 142 ? 12.146 -5.075 0.991 1.00 98.50 142 SER A O 1
ATOM 1121 N N . LEU A 1 143 ? 11.607 -4.760 -1.168 1.00 98.00 143 LEU A N 1
ATOM 1122 C CA . LEU A 1 143 ? 12.880 -5.259 -1.684 1.00 98.00 143 LEU A CA 1
ATOM 1123 C C . LEU A 1 143 ? 13.928 -4.155 -1.584 1.00 98.00 143 LEU A C 1
ATOM 1125 O O . LEU A 1 143 ? 13.641 -3.018 -1.933 1.00 98.00 143 LEU A O 1
ATOM 1129 N N . TYR A 1 144 ? 15.138 -4.484 -1.147 1.00 95.50 144 TYR A N 1
ATOM 1130 C CA . TYR A 1 144 ? 16.283 -3.570 -1.113 1.00 95.50 144 TYR A CA 1
ATOM 1131 C C . TYR A 1 144 ? 17.468 -4.175 -1.866 1.00 95.50 144 TYR A C 1
ATOM 1133 O O . TYR A 1 144 ? 17.560 -5.400 -1.930 1.00 95.50 144 TYR A O 1
ATOM 1141 N N . PRO A 1 145 ? 18.394 -3.366 -2.415 1.00 92.50 145 PRO A N 1
ATOM 1142 C CA . PRO A 1 145 ? 19.589 -3.879 -3.079 1.00 92.50 145 PRO A CA 1
ATOM 1143 C C . PRO A 1 145 ? 20.417 -4.772 -2.144 1.00 92.50 145 PRO A C 1
ATOM 1145 O O . PRO A 1 145 ? 20.527 -4.499 -0.949 1.00 92.50 145 PRO A O 1
ATOM 1148 N N . SER A 1 146 ? 21.001 -5.839 -2.685 1.00 91.88 146 SER A N 1
ATOM 1149 C CA . SER A 1 146 ? 21.895 -6.737 -1.950 1.00 91.88 146 SER A CA 1
ATOM 1150 C C . SER A 1 146 ? 22.938 -7.339 -2.886 1.00 91.88 146 SER A C 1
ATOM 1152 O O . SER A 1 146 ? 22.653 -7.553 -4.061 1.00 91.88 146 SER A O 1
ATOM 1154 N N . ASP A 1 147 ? 24.112 -7.672 -2.350 1.00 89.06 147 ASP A N 1
ATOM 1155 C CA . ASP A 1 147 ? 25.210 -8.316 -3.089 1.00 89.06 147 ASP A CA 1
ATOM 1156 C C . ASP A 1 147 ? 25.036 -9.842 -3.237 1.00 89.06 147 ASP A C 1
ATOM 1158 O O . ASP A 1 147 ? 25.957 -10.555 -3.641 1.00 89.06 147 ASP A O 1
ATOM 1162 N N . ASN A 1 148 ? 23.874 -10.381 -2.863 1.00 89.69 148 ASN A N 1
ATOM 1163 C CA . ASN A 1 148 ? 23.573 -11.799 -3.023 1.00 89.69 148 ASN A CA 1
ATOM 1164 C C . ASN A 1 148 ? 23.299 -12.171 -4.497 1.00 89.69 148 ASN A C 1
ATOM 1166 O O . ASN A 1 148 ? 23.237 -11.323 -5.385 1.00 89.69 148 ASN A O 1
ATOM 1170 N N . SER A 1 149 ? 23.120 -13.466 -4.770 1.00 86.19 149 SER A N 1
ATOM 1171 C CA . SER A 1 149 ? 22.943 -13.982 -6.136 1.00 86.19 149 SER A CA 1
ATOM 1172 C C . SER A 1 149 ? 21.715 -13.437 -6.863 1.00 86.19 149 SER A C 1
ATOM 1174 O O . SER A 1 149 ? 21.729 -13.365 -8.089 1.00 86.19 149 SER A O 1
ATOM 1176 N N . CYS A 1 150 ? 20.658 -13.078 -6.132 1.00 85.69 150 CYS A N 1
ATOM 1177 C CA . CYS A 1 150 ? 19.430 -12.533 -6.703 1.00 85.69 150 CYS A CA 1
ATOM 1178 C C . CYS A 1 150 ? 19.429 -10.994 -6.783 1.00 85.69 150 CYS A C 1
ATOM 1180 O O . CYS A 1 150 ? 18.572 -10.429 -7.456 1.00 85.69 150 CYS A O 1
ATOM 1182 N N . GLY A 1 151 ? 20.409 -10.310 -6.179 1.00 90.75 151 GLY A N 1
ATOM 1183 C CA . GLY A 1 151 ? 20.584 -8.857 -6.255 1.00 90.75 151 GLY A CA 1
ATOM 1184 C C . GLY A 1 151 ? 19.672 -8.043 -5.328 1.00 90.75 151 GLY A C 1
ATOM 1185 O O . GLY A 1 151 ? 19.580 -6.817 -5.480 1.00 90.75 151 GLY A O 1
ATOM 1186 N N . TYR A 1 152 ? 18.967 -8.699 -4.397 1.00 95.56 152 TYR A N 1
ATOM 1187 C CA . TYR A 1 152 ? 18.038 -8.053 -3.468 1.00 95.56 152 TYR A CA 1
ATOM 1188 C C . TYR A 1 152 ? 17.861 -8.810 -2.146 1.00 95.56 152 TYR A C 1
ATOM 1190 O O . TYR A 1 152 ? 18.050 -10.017 -2.060 1.00 95.56 152 TYR A O 1
ATOM 1198 N N . THR A 1 153 ? 17.443 -8.098 -1.102 1.00 96.94 153 THR A N 1
ATOM 1199 C CA . THR A 1 153 ? 17.035 -8.656 0.195 1.00 96.94 153 THR A CA 1
ATOM 1200 C C . THR A 1 153 ? 15.673 -8.107 0.616 1.00 96.94 153 THR A C 1
ATOM 1202 O O . THR A 1 153 ? 15.223 -7.086 0.095 1.00 96.94 153 THR A O 1
ATOM 1205 N N . LEU A 1 154 ? 15.020 -8.773 1.568 1.00 97.75 154 LEU A N 1
ATOM 1206 C CA . LEU A 1 154 ? 13.773 -8.305 2.162 1.00 97.75 154 LEU A CA 1
ATOM 1207 C C . LEU A 1 154 ? 14.062 -7.377 3.346 1.00 97.75 154 LEU A C 1
ATOM 1209 O O . LEU A 1 154 ? 14.727 -7.776 4.303 1.00 97.75 154 LEU A O 1
ATOM 1213 N N . GLY A 1 155 ? 13.534 -6.159 3.294 1.00 97.62 155 GLY A N 1
ATOM 1214 C CA . GLY A 1 155 ? 13.599 -5.185 4.380 1.00 97.62 155 GLY A CA 1
ATOM 1215 C C . GLY A 1 155 ? 12.211 -4.742 4.858 1.00 97.62 155 GLY A C 1
ATOM 1216 O O . GLY A 1 155 ? 11.206 -5.367 4.513 1.00 97.62 155 GLY A O 1
ATOM 1217 N N . PRO A 1 156 ? 12.134 -3.680 5.679 1.00 97.75 156 PRO A N 1
ATOM 1218 C CA . PRO A 1 156 ? 10.857 -3.122 6.118 1.00 97.75 156 PRO A CA 1
ATOM 1219 C C . PRO A 1 156 ? 10.048 -2.564 4.935 1.00 97.75 156 PRO A C 1
ATOM 1221 O O . PRO A 1 156 ? 10.589 -2.330 3.858 1.00 97.75 156 PRO A O 1
ATOM 1224 N N . ILE A 1 157 ? 8.744 -2.357 5.116 1.00 97.88 157 ILE A N 1
ATOM 1225 C CA . ILE A 1 157 ? 7.888 -1.781 4.070 1.00 97.88 157 ILE A CA 1
ATOM 1226 C C . ILE A 1 157 ? 8.181 -0.289 3.947 1.00 97.88 157 ILE A C 1
ATOM 1228 O O . ILE A 1 157 ? 7.900 0.476 4.871 1.00 97.88 157 ILE A O 1
ATOM 1232 N N . THR A 1 158 ? 8.690 0.137 2.792 1.00 94.56 158 THR A N 1
ATOM 1233 C CA . THR A 1 158 ? 8.708 1.559 2.438 1.00 94.56 158 THR A CA 1
ATOM 1234 C C . THR A 1 158 ? 7.279 2.026 2.214 1.00 94.56 158 THR A C 1
ATOM 1236 O O . THR A 1 158 ? 6.555 1.423 1.429 1.00 94.56 158 THR A O 1
ATOM 1239 N N . SER A 1 159 ? 6.869 3.088 2.893 1.00 90.19 159 SER A N 1
ATOM 1240 C CA . SER A 1 159 ? 5.497 3.591 2.859 1.00 90.19 159 SER A CA 1
ATOM 1241 C C . SER A 1 159 ? 5.470 5.112 3.011 1.00 90.19 159 SER A C 1
ATOM 1243 O O . SER A 1 159 ? 6.496 5.755 3.248 1.00 90.19 159 SER A O 1
ATOM 1245 N N . MET A 1 160 ? 4.276 5.689 2.900 1.00 83.12 160 MET A N 1
ATOM 1246 C CA . MET A 1 160 ? 3.999 7.075 3.265 1.00 83.12 160 MET A CA 1
ATOM 1247 C C . MET A 1 160 ? 2.937 7.119 4.366 1.00 83.12 160 MET A C 1
ATOM 1249 O O . MET A 1 160 ? 2.163 6.177 4.545 1.00 83.12 160 MET A O 1
ATOM 1253 N N . GLY A 1 161 ? 2.859 8.250 5.064 1.00 86.19 161 GLY A N 1
ATOM 1254 C CA . GLY A 1 161 ? 1.713 8.579 5.897 1.00 86.19 161 GLY A CA 1
ATOM 1255 C C . GLY A 1 161 ? 1.843 8.002 7.293 1.00 86.19 161 GLY A C 1
ATOM 1256 O O . GLY A 1 161 ? 2.885 8.118 7.938 1.00 86.19 161 GLY A O 1
ATOM 1257 N N . THR A 1 162 ? 0.779 7.372 7.780 1.00 89.69 162 THR A N 1
ATOM 1258 C CA . THR A 1 162 ? 0.756 6.831 9.145 1.00 89.69 162 THR A CA 1
ATOM 1259 C C . THR A 1 162 ? 1.508 5.516 9.325 1.00 89.69 162 THR A C 1
ATOM 1261 O O . THR A 1 162 ? 1.733 5.132 10.469 1.00 89.69 162 THR A O 1
ATOM 1264 N N . PHE A 1 163 ? 1.960 4.843 8.258 1.00 93.75 163 PHE A N 1
ATOM 1265 C CA . PHE A 1 163 ? 2.699 3.575 8.371 1.00 93.75 163 PHE A CA 1
ATOM 1266 C C . PHE A 1 163 ? 4.228 3.730 8.416 1.00 93.75 163 PHE A C 1
ATOM 1268 O O . PHE A 1 163 ? 4.977 2.878 7.941 1.00 93.75 163 PHE A O 1
ATOM 1275 N N . MET A 1 164 ? 4.705 4.828 8.995 1.00 92.25 164 MET A N 1
ATOM 1276 C CA . MET A 1 164 ? 6.126 5.103 9.204 1.00 92.25 164 MET A CA 1
ATOM 1277 C C . MET A 1 164 ? 6.349 5.842 10.525 1.00 92.25 164 MET A C 1
ATOM 1279 O O . MET A 1 164 ? 5.426 6.422 11.094 1.00 92.25 164 MET A O 1
ATOM 1283 N N . ARG A 1 165 ? 7.583 5.825 11.018 1.00 91.00 165 ARG A N 1
ATOM 1284 C CA . ARG A 1 165 ? 8.047 6.518 12.220 1.00 91.00 165 ARG A CA 1
ATOM 1285 C C . ARG A 1 165 ? 8.658 7.871 11.845 1.00 91.00 165 ARG A C 1
ATOM 1287 O O . ARG A 1 165 ? 9.321 7.957 10.812 1.00 91.00 165 ARG A O 1
ATOM 1294 N N . PRO A 1 166 ? 8.523 8.901 12.699 1.00 87.69 166 PRO A N 1
ATOM 1295 C CA . PRO A 1 166 ? 9.212 10.179 12.496 1.00 87.69 166 PRO A CA 1
ATOM 1296 C C . PRO A 1 166 ? 10.746 10.058 12.527 1.00 87.69 166 PRO A C 1
ATOM 1298 O O . PRO A 1 166 ? 11.446 10.871 11.929 1.00 87.69 166 PRO A O 1
ATOM 1301 N N . GLU A 1 167 ? 11.270 9.034 13.210 1.00 88.50 167 GLU A N 1
ATOM 1302 C CA . GLU A 1 167 ? 12.703 8.814 13.425 1.00 88.50 167 GLU A CA 1
ATOM 1303 C C . GLU A 1 167 ? 13.170 7.439 12.897 1.00 88.50 167 GLU A C 1
ATOM 1305 O O . GLU A 1 167 ? 12.364 6.500 12.811 1.00 88.50 167 GLU A O 1
ATOM 1310 N N . PRO A 1 168 ? 14.470 7.285 12.555 1.00 90.06 168 PRO A N 1
ATOM 1311 C CA . PRO A 1 168 ? 15.055 6.003 12.166 1.00 90.06 168 PRO A CA 1
ATOM 1312 C C . PRO A 1 168 ? 14.736 4.876 13.168 1.00 90.06 168 PRO A C 1
ATOM 1314 O O . PRO A 1 168 ? 14.771 5.110 14.377 1.00 90.06 168 PRO A O 1
ATOM 1317 N N . PRO A 1 169 ? 14.466 3.638 12.709 1.00 91.50 169 PRO A N 1
ATOM 1318 C CA . PRO A 1 169 ? 14.631 3.134 11.340 1.00 91.50 169 PRO A CA 1
ATOM 1319 C C . PRO A 1 169 ? 13.505 3.476 10.337 1.00 91.50 169 PRO A C 1
ATOM 1321 O O . PRO A 1 169 ? 13.477 2.868 9.275 1.00 91.50 169 PRO A O 1
ATOM 1324 N N . TYR A 1 170 ? 12.637 4.462 10.619 1.00 93.50 170 TYR A N 1
ATOM 1325 C CA . TYR A 1 170 ? 11.533 4.983 9.785 1.00 93.50 170 TYR A CA 1
ATOM 1326 C C . TYR A 1 170 ? 10.453 3.967 9.397 1.00 93.50 170 TYR A C 1
ATOM 1328 O O . TYR A 1 170 ? 9.279 4.188 9.665 1.00 93.50 170 TYR A O 1
ATOM 1336 N N . PHE A 1 171 ? 10.819 2.857 8.778 1.00 96.88 171 PHE A N 1
ATOM 1337 C CA . PHE A 1 171 ? 9.903 1.858 8.253 1.00 96.88 171 PHE A CA 1
ATOM 1338 C C . PHE A 1 171 ? 9.755 0.666 9.202 1.00 96.88 171 PHE A C 1
ATOM 1340 O O . PHE A 1 171 ? 10.577 0.437 10.094 1.00 96.88 171 PHE A O 1
ATOM 1347 N N . LEU A 1 172 ? 8.667 -0.082 9.025 1.00 97.75 172 LEU A N 1
ATOM 1348 C CA . LEU A 1 172 ? 8.271 -1.196 9.884 1.00 97.75 172 LEU A CA 1
ATOM 1349 C C . LEU A 1 172 ? 8.339 -2.519 9.104 1.00 97.75 172 LEU A C 1
ATOM 1351 O O . LEU A 1 172 ? 8.070 -2.554 7.904 1.00 97.75 172 LEU A O 1
ATOM 1355 N N . GLY A 1 173 ? 8.679 -3.608 9.793 1.00 97.25 173 GLY A N 1
ATOM 1356 C CA . GLY A 1 173 ? 8.828 -4.942 9.205 1.00 97.25 173 GLY A CA 1
ATOM 1357 C C . GLY A 1 173 ? 10.292 -5.353 8.978 1.00 97.25 173 GLY A C 1
ATOM 1358 O O . GLY A 1 173 ? 11.194 -4.730 9.545 1.00 97.25 173 GLY A O 1
ATOM 1359 N N . PRO A 1 174 ? 10.547 -6.395 8.165 1.00 97.62 174 PRO A N 1
ATOM 1360 C CA . PRO A 1 174 ? 9.554 -7.213 7.464 1.00 97.62 174 PRO A CA 1
ATOM 1361 C C . PRO A 1 174 ? 8.659 -8.008 8.423 1.00 97.62 174 PRO A C 1
ATOM 1363 O O . PRO A 1 174 ? 9.014 -8.246 9.577 1.00 97.62 174 PRO A O 1
ATOM 1366 N N . PHE A 1 175 ? 7.489 -8.418 7.943 1.00 98.50 175 PHE A N 1
ATOM 1367 C CA . PHE A 1 175 ? 6.493 -9.160 8.715 1.00 98.50 175 PHE A CA 1
ATOM 1368 C C . PHE A 1 175 ? 6.323 -10.578 8.189 1.00 98.50 175 PHE A C 1
ATOM 1370 O O . PHE A 1 175 ? 6.555 -10.853 7.013 1.00 98.50 175 PHE A O 1
ATOM 1377 N N . LYS A 1 176 ? 5.875 -11.481 9.061 1.00 97.38 176 LYS A N 1
ATOM 1378 C CA . LYS A 1 176 ? 5.597 -12.870 8.689 1.00 97.38 176 LYS A CA 1
ATOM 1379 C C . LYS A 1 176 ? 4.157 -13.067 8.214 1.00 97.38 176 LYS A C 1
ATOM 1381 O O . LYS A 1 176 ? 3.926 -13.816 7.272 1.00 97.38 176 LYS A O 1
ATOM 1386 N N . THR A 1 177 ? 3.210 -12.378 8.851 1.00 98.50 177 THR A N 1
ATOM 1387 C CA . THR A 1 177 ? 1.772 -12.478 8.565 1.00 98.50 177 THR A CA 1
ATOM 1388 C C . THR A 1 177 ? 1.167 -11.107 8.260 1.00 98.50 177 THR A C 1
ATOM 1390 O O . THR A 1 177 ? 1.695 -10.066 8.668 1.00 98.50 177 THR A O 1
ATOM 1393 N N . LEU A 1 178 ? 0.024 -11.091 7.564 1.00 98.44 178 LEU A N 1
ATOM 1394 C CA . LEU A 1 178 ? -0.735 -9.856 7.336 1.00 98.44 178 LEU A CA 1
ATOM 1395 C C . LEU A 1 178 ? -1.255 -9.265 8.649 1.00 98.44 178 LEU A C 1
ATOM 1397 O O . LEU A 1 178 ? -1.314 -8.044 8.782 1.00 98.44 178 LEU A O 1
ATOM 1401 N N . LYS A 1 179 ? -1.601 -10.119 9.619 1.00 98.50 179 LYS A N 1
ATOM 1402 C CA . LYS A 1 179 ? -2.030 -9.723 10.963 1.00 98.50 179 LYS A CA 1
ATOM 1403 C C . LYS A 1 179 ? -0.960 -8.878 11.644 1.00 98.50 179 LYS A C 1
ATOM 1405 O O . LYS A 1 179 ? -1.272 -7.770 12.071 1.00 98.50 179 LYS A O 1
ATOM 1410 N N . ASP A 1 180 ? 0.287 -9.349 11.673 1.00 98.56 180 ASP A N 1
ATOM 1411 C CA . ASP A 1 180 ? 1.396 -8.604 12.284 1.00 98.56 180 ASP A CA 1
ATOM 1412 C C . ASP A 1 180 ? 1.595 -7.246 11.603 1.00 98.56 180 ASP A C 1
ATOM 1414 O O . ASP A 1 180 ? 1.749 -6.227 12.276 1.00 98.56 180 ASP A O 1
ATOM 1418 N N . ARG A 1 181 ? 1.528 -7.214 10.263 1.00 98.12 181 ARG A N 1
ATOM 1419 C CA . ARG A 1 181 ? 1.654 -5.973 9.489 1.00 98.12 181 ARG A CA 1
ATOM 1420 C C . ARG A 1 181 ? 0.538 -4.979 9.818 1.00 98.12 181 ARG A C 1
ATOM 1422 O O . ARG A 1 181 ? 0.825 -3.822 10.115 1.00 98.12 181 ARG A O 1
ATOM 1429 N N . TYR A 1 182 ? -0.726 -5.401 9.747 1.00 98.25 182 TYR A N 1
ATOM 1430 C CA . TYR A 1 182 ? -1.861 -4.507 9.984 1.00 98.25 182 TYR A CA 1
ATOM 1431 C C . TYR A 1 182 ? -1.927 -4.032 11.440 1.00 98.25 182 TYR A C 1
ATOM 1433 O O . TYR A 1 182 ? -2.223 -2.863 11.681 1.00 98.25 182 TYR A O 1
ATOM 1441 N N . ILE A 1 183 ? -1.597 -4.893 12.411 1.00 98.50 183 ILE A N 1
ATOM 1442 C CA . ILE A 1 183 ? -1.481 -4.486 13.818 1.00 98.50 183 ILE A CA 1
ATOM 1443 C C . ILE A 1 183 ? -0.385 -3.430 13.971 1.00 98.50 183 ILE A C 1
ATOM 1445 O O . ILE A 1 183 ? -0.642 -2.395 14.582 1.00 98.50 183 ILE A O 1
ATOM 1449 N N . ALA A 1 184 ? 0.791 -3.632 13.368 1.00 98.25 184 ALA A N 1
ATOM 1450 C CA . ALA A 1 184 ? 1.875 -2.654 13.420 1.00 98.25 184 ALA A CA 1
ATOM 1451 C C . ALA A 1 184 ? 1.491 -1.309 12.777 1.00 98.25 184 ALA A C 1
ATOM 1453 O O . ALA A 1 184 ? 1.878 -0.254 13.282 1.00 98.25 184 ALA A O 1
ATOM 1454 N N . HIS A 1 185 ? 0.705 -1.317 11.692 1.00 97.31 185 HIS A N 1
ATOM 1455 C CA . HIS A 1 185 ? 0.172 -0.087 11.095 1.00 97.31 185 HIS A CA 1
ATOM 1456 C C . HIS A 1 185 ? -0.789 0.617 12.051 1.00 97.31 185 HIS A C 1
ATOM 1458 O O . HIS A 1 185 ? -0.610 1.803 12.324 1.00 97.31 185 HIS A O 1
ATOM 1464 N N . ILE A 1 186 ? -1.746 -0.105 12.636 1.00 97.56 186 ILE A N 1
ATOM 1465 C CA . ILE A 1 186 ? -2.674 0.466 13.618 1.00 97.56 186 ILE A CA 1
ATOM 1466 C C . ILE A 1 186 ? -1.923 1.062 14.811 1.00 97.56 186 ILE A C 1
ATOM 1468 O O . ILE A 1 186 ? -2.207 2.186 15.215 1.00 97.56 186 ILE A O 1
ATOM 1472 N N . GLU A 1 187 ? -0.936 0.356 15.358 1.00 97.50 187 GLU A N 1
ATOM 1473 C CA . GLU A 1 187 ? -0.131 0.851 16.477 1.00 97.50 187 GLU A CA 1
ATOM 1474 C C . GLU A 1 187 ? 0.631 2.128 16.118 1.00 97.50 187 GLU A C 1
ATOM 1476 O O . GLU A 1 187 ? 0.660 3.072 16.913 1.00 97.50 187 GLU A O 1
ATOM 1481 N N . GLN A 1 188 ? 1.186 2.202 14.906 1.00 96.56 188 GLN A N 1
ATOM 1482 C CA . GLN A 1 188 ? 1.861 3.403 14.424 1.00 96.56 188 GLN A CA 1
ATOM 1483 C C . GLN A 1 188 ? 0.878 4.567 14.205 1.00 96.56 188 GLN A C 1
ATOM 1485 O O . GLN A 1 188 ? 1.176 5.704 14.575 1.00 96.56 188 GLN A O 1
ATOM 1490 N N . ALA A 1 189 ? -0.319 4.302 13.681 1.00 94.50 189 ALA A N 1
ATOM 1491 C CA . ALA A 1 189 ? -1.375 5.301 13.541 1.00 94.50 189 ALA A CA 1
ATOM 1492 C C . ALA A 1 189 ? -1.848 5.833 14.908 1.00 94.50 189 ALA A C 1
ATOM 1494 O O . ALA A 1 189 ? -1.946 7.046 15.106 1.00 94.50 189 ALA A O 1
ATOM 1495 N N . LEU A 1 190 ? -2.065 4.945 15.885 1.00 95.44 190 LEU A N 1
ATOM 1496 C CA . LEU A 1 190 ? -2.394 5.311 17.266 1.00 95.44 190 LEU A CA 1
ATOM 1497 C C . LEU A 1 190 ? -1.276 6.152 17.900 1.00 95.44 190 LEU A C 1
ATOM 1499 O O . LEU A 1 190 ? -1.570 7.148 18.565 1.00 95.44 190 LEU A O 1
ATOM 1503 N N . PHE A 1 191 ? -0.005 5.796 17.672 1.00 94.94 191 PHE A N 1
ATOM 1504 C CA . PHE A 1 191 ? 1.148 6.591 18.106 1.00 94.94 191 PHE A CA 1
ATOM 1505 C C . PHE A 1 191 ? 1.085 8.015 17.546 1.00 94.94 191 PHE A C 1
ATOM 1507 O O . PHE A 1 191 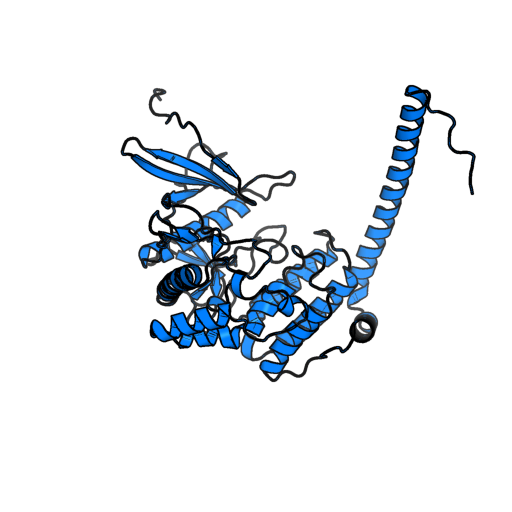? 1.199 8.974 18.309 1.00 94.94 191 PHE A O 1
ATOM 1514 N N . HIS A 1 192 ? 0.853 8.173 16.243 1.00 92.88 192 HIS A N 1
ATOM 1515 C CA . HIS A 1 192 ? 0.779 9.491 15.611 1.00 92.88 192 HIS A CA 1
ATOM 1516 C C . HIS A 1 192 ? -0.381 10.339 16.146 1.00 92.88 192 HIS A C 1
ATOM 1518 O O . HIS A 1 192 ? -0.207 11.535 16.383 1.00 92.88 192 HIS A O 1
ATOM 1524 N N . ILE A 1 193 ? -1.546 9.730 16.404 1.00 92.38 193 ILE A N 1
ATOM 1525 C CA . ILE A 1 193 ? -2.694 10.426 17.008 1.00 92.38 193 ILE A CA 1
ATOM 1526 C C . ILE A 1 193 ? -2.367 10.882 18.436 1.00 92.38 193 ILE A C 1
ATOM 1528 O O . ILE A 1 193 ? -2.689 12.014 18.797 1.00 92.38 193 ILE A O 1
ATOM 1532 N N . ARG A 1 194 ? -1.719 10.041 19.256 1.00 93.50 194 ARG A N 1
ATOM 1533 C CA . ARG A 1 194 ? -1.304 10.423 20.622 1.00 93.50 194 ARG A CA 1
ATOM 1534 C C . ARG A 1 194 ? -0.288 11.560 20.618 1.00 93.50 194 ARG A C 1
ATOM 1536 O O . ARG A 1 194 ? -0.346 12.415 21.492 1.00 93.50 194 ARG A O 1
ATOM 1543 N N . ASN A 1 195 ? 0.607 11.584 19.632 1.00 91.44 195 ASN A N 1
ATOM 1544 C CA . ASN A 1 195 ? 1.700 12.553 19.539 1.00 91.44 195 ASN A CA 1
ATOM 1545 C C . ASN A 1 195 ? 1.374 13.782 18.676 1.00 91.44 195 ASN A C 1
ATOM 1547 O O . ASN A 1 195 ? 2.273 14.571 18.392 1.00 91.44 195 ASN A O 1
ATOM 1551 N N . LEU A 1 196 ? 0.113 13.963 18.259 1.00 89.69 196 LEU A N 1
ATOM 1552 C CA . LEU A 1 196 ? -0.328 15.097 17.431 1.00 89.69 196 LEU A CA 1
ATOM 1553 C C . LEU A 1 196 ? 0.504 15.255 16.141 1.00 89.69 196 LEU A C 1
ATOM 1555 O O . LEU A 1 196 ? 0.747 16.369 15.679 1.00 89.69 196 LEU A O 1
ATOM 1559 N N . SER A 1 197 ? 0.980 14.141 15.579 1.00 85.06 197 SER A N 1
ATOM 1560 C CA . SER A 1 197 ? 1.988 14.139 14.507 1.00 85.06 197 SER A CA 1
ATOM 1561 C C . SER A 1 197 ? 1.422 14.462 13.122 1.00 85.06 197 SER A C 1
ATOM 1563 O O . SER A 1 197 ? 2.181 14.653 12.177 1.00 85.06 197 SER A O 1
ATOM 1565 N N . PHE A 1 198 ? 0.098 14.545 12.992 1.00 80.06 198 PHE A N 1
ATOM 1566 C CA . PHE A 1 198 ? -0.589 15.010 11.792 1.00 80.06 198 PHE A CA 1
ATOM 1567 C C . PHE A 1 198 ? -1.953 15.607 12.155 1.00 80.06 198 PHE A C 1
ATOM 1569 O O . PHE A 1 198 ? -2.477 15.416 13.257 1.00 80.06 198 PHE A O 1
ATOM 1576 N N . PHE A 1 199 ? -2.526 16.357 11.218 1.00 77.69 199 PHE A N 1
ATOM 1577 C CA . PHE A 1 199 ? -3.849 16.942 11.383 1.00 77.69 199 PHE A CA 1
ATOM 1578 C C . PHE A 1 199 ? -4.945 15.884 11.216 1.00 77.69 199 PHE A C 1
ATOM 1580 O O . PHE A 1 199 ? -4.980 15.176 10.214 1.00 77.69 199 PHE A O 1
ATOM 1587 N N . ILE A 1 200 ? -5.880 15.828 12.165 1.00 81.69 200 ILE A N 1
ATOM 1588 C CA . ILE A 1 200 ? -7.042 14.937 12.121 1.00 81.69 200 ILE A CA 1
ATOM 1589 C C . ILE A 1 200 ? -8.276 15.647 12.691 1.00 81.69 200 ILE A C 1
ATOM 1591 O O . ILE A 1 200 ? -8.184 16.379 13.677 1.00 81.69 200 ILE A O 1
ATOM 1595 N N . ILE A 1 201 ? -9.437 15.448 12.057 1.00 80.88 201 ILE A N 1
ATOM 1596 C CA . ILE A 1 201 ? -10.685 16.145 12.418 1.00 80.88 201 ILE A CA 1
ATOM 1597 C C . ILE A 1 201 ? -11.354 15.499 13.642 1.00 80.88 201 ILE A C 1
ATOM 1599 O O . ILE A 1 201 ? -11.786 16.209 14.549 1.00 80.88 201 ILE A O 1
ATOM 1603 N N . TYR A 1 202 ? -11.393 14.162 13.701 1.00 86.75 202 TYR A N 1
ATOM 1604 C CA . TYR A 1 202 ? -12.050 13.396 14.770 1.00 86.75 202 TYR A CA 1
ATOM 1605 C C . TYR A 1 202 ? -11.066 12.441 15.468 1.00 86.75 202 TYR A C 1
ATOM 1607 O O . TYR A 1 202 ? -11.179 11.219 15.334 1.00 86.75 202 TYR A O 1
ATOM 1615 N N . PRO A 1 203 ? -10.073 12.968 16.209 1.00 89.12 203 PRO A N 1
ATOM 1616 C CA . PRO A 1 203 ? -8.983 12.172 16.775 1.00 89.12 203 PRO A CA 1
ATOM 1617 C C . PRO A 1 203 ? -9.460 11.079 17.729 1.00 89.12 203 PRO A C 1
ATOM 1619 O O . PRO A 1 203 ? -9.009 9.945 17.623 1.00 89.12 203 PRO A O 1
ATOM 1622 N N . ILE A 1 204 ? -10.388 11.396 18.640 1.00 91.69 204 ILE A N 1
ATOM 1623 C CA . ILE A 1 204 ? -10.862 10.439 19.651 1.00 91.69 204 ILE A CA 1
ATOM 1624 C C . ILE A 1 204 ? -11.676 9.317 19.006 1.00 91.69 204 ILE A C 1
ATOM 1626 O O . ILE A 1 204 ? -11.413 8.149 19.270 1.00 91.69 204 ILE A O 1
ATOM 1630 N N . GLN A 1 205 ? -12.605 9.661 18.117 1.00 90.75 205 GLN A N 1
ATOM 1631 C CA . GLN A 1 205 ? -13.413 8.684 17.389 1.00 90.75 205 GLN A CA 1
ATOM 1632 C C . GLN A 1 205 ? -12.542 7.778 16.511 1.00 90.75 205 GLN A C 1
ATOM 1634 O O . GLN A 1 205 ? -12.696 6.561 16.550 1.00 90.75 205 GLN A O 1
ATOM 1639 N N . THR A 1 206 ? -11.580 8.351 15.777 1.00 91.19 206 THR A N 1
ATOM 1640 C CA . THR A 1 206 ? -10.645 7.573 14.946 1.00 91.19 206 THR A CA 1
ATOM 1641 C C . THR A 1 206 ? -9.783 6.654 15.804 1.00 91.19 206 THR A C 1
ATOM 1643 O O . THR A 1 206 ? -9.588 5.493 15.469 1.00 91.19 206 THR A O 1
ATOM 1646 N N . TYR A 1 207 ? -9.302 7.144 16.944 1.00 93.94 207 TYR A N 1
ATOM 1647 C CA . TYR A 1 207 ? -8.515 6.351 17.880 1.00 93.94 207 TYR A CA 1
ATOM 1648 C C . TYR A 1 207 ? -9.316 5.167 18.446 1.00 93.94 207 TYR A C 1
ATOM 1650 O O . TYR A 1 207 ? -8.823 4.044 18.474 1.00 93.94 207 TYR A O 1
ATOM 1658 N N . VAL A 1 208 ? -10.572 5.396 18.845 1.00 94.94 208 VAL A N 1
ATOM 1659 C CA . VAL A 1 208 ? -11.489 4.343 19.310 1.00 94.94 208 VAL A CA 1
ATOM 1660 C C . VAL A 1 208 ? -11.771 3.321 18.205 1.00 94.94 208 VAL A C 1
ATOM 1662 O O . VAL A 1 208 ? -11.730 2.119 18.465 1.00 94.94 208 VAL A O 1
ATOM 1665 N N . TRP A 1 209 ? -12.005 3.784 16.975 1.00 93.00 209 TRP A N 1
ATOM 1666 C CA . TRP A 1 209 ? -12.171 2.915 15.812 1.00 93.00 209 TRP A CA 1
ATOM 1667 C C . TRP A 1 209 ? -10.945 2.028 15.577 1.00 93.00 209 TRP A C 1
ATOM 1669 O O . TRP A 1 209 ? -11.086 0.822 15.415 1.00 93.00 209 TRP A O 1
ATOM 1679 N N . LEU A 1 210 ? -9.744 2.606 15.595 1.00 95.31 210 LEU A N 1
ATOM 1680 C CA . LEU A 1 210 ? -8.503 1.866 15.377 1.00 95.31 210 LEU A CA 1
ATOM 1681 C C . LEU A 1 210 ? -8.273 0.795 16.450 1.00 95.31 210 LEU A C 1
ATOM 1683 O O . LEU A 1 210 ? -7.829 -0.298 16.115 1.00 95.31 210 LEU A O 1
ATOM 1687 N N . LEU A 1 211 ? -8.608 1.071 17.717 1.00 97.00 211 LEU A N 1
ATOM 1688 C CA . LEU A 1 211 ? -8.565 0.060 18.781 1.00 97.00 211 LEU A CA 1
ATOM 1689 C C . LEU A 1 211 ? -9.528 -1.101 18.506 1.00 97.00 211 LEU A C 1
ATOM 1691 O O . LEU A 1 211 ? -9.161 -2.260 18.678 1.00 97.00 211 LEU A O 1
ATOM 1695 N N . GLU A 1 212 ? -10.744 -0.804 18.052 1.00 96.56 212 GLU A N 1
ATOM 1696 C CA . GLU A 1 212 ? -11.717 -1.840 17.703 1.00 96.56 212 GLU A CA 1
ATOM 1697 C C . GLU A 1 212 ? -11.278 -2.660 16.492 1.00 96.56 212 GLU A C 1
ATOM 1699 O O . GLU A 1 212 ? -11.325 -3.888 16.518 1.00 96.56 212 GLU A O 1
ATOM 1704 N N . LEU A 1 213 ? -10.782 -1.993 15.450 1.00 96.81 213 LEU A N 1
ATOM 1705 C CA . LEU A 1 213 ? -10.235 -2.656 14.276 1.00 96.81 213 LEU A CA 1
ATOM 1706 C C . LEU A 1 213 ? -9.044 -3.552 14.648 1.00 96.81 213 LEU A C 1
ATOM 1708 O O . LEU A 1 213 ? -8.930 -4.660 14.126 1.00 96.81 213 LEU A O 1
ATOM 1712 N N . GLN A 1 214 ? -8.192 -3.111 15.582 1.00 98.00 214 GLN A N 1
ATOM 1713 C CA . GLN A 1 214 ? -7.087 -3.919 16.097 1.00 98.00 214 GLN A CA 1
ATOM 1714 C C . GLN A 1 214 ? -7.592 -5.220 16.727 1.00 98.00 214 GLN A C 1
ATOM 1716 O O . GLN A 1 214 ? -7.036 -6.285 16.459 1.00 98.00 214 GLN A O 1
ATOM 1721 N N . ASP A 1 215 ? -8.639 -5.142 17.547 1.00 97.69 215 ASP A N 1
ATOM 1722 C CA . ASP A 1 215 ? -9.214 -6.308 18.216 1.00 97.69 215 ASP A CA 1
ATOM 1723 C C . ASP A 1 215 ? -9.879 -7.263 17.214 1.00 97.69 215 ASP A C 1
ATOM 1725 O O . ASP A 1 215 ? -9.652 -8.469 17.275 1.00 97.69 215 ASP A O 1
ATOM 1729 N N . ILE A 1 216 ? -10.582 -6.741 16.205 1.00 98.00 216 ILE A N 1
ATOM 1730 C CA . ILE A 1 216 ? -11.153 -7.557 15.119 1.00 98.00 216 ILE A CA 1
ATOM 1731 C C . ILE A 1 216 ? -10.055 -8.282 14.319 1.00 98.00 216 ILE A C 1
ATOM 1733 O O . ILE A 1 216 ? -10.193 -9.468 14.001 1.00 98.00 216 ILE A O 1
ATOM 1737 N N . ILE A 1 217 ? -8.949 -7.598 14.009 1.00 98.31 217 ILE A N 1
ATOM 1738 C CA . ILE A 1 217 ? -7.817 -8.170 13.261 1.00 98.31 217 ILE A CA 1
ATOM 1739 C C . ILE A 1 217 ? -7.087 -9.244 14.071 1.00 98.31 217 ILE A C 1
ATOM 1741 O O . ILE A 1 217 ? -6.701 -10.269 13.502 1.00 98.31 217 ILE A O 1
ATOM 1745 N N . LYS A 1 218 ? -6.910 -9.051 15.385 1.00 97.81 218 LYS A N 1
ATOM 1746 C CA . LYS A 1 218 ? -6.294 -10.056 16.272 1.00 97.81 218 LYS A CA 1
ATOM 1747 C C . LYS A 1 218 ? -7.037 -11.391 16.206 1.00 97.81 218 LYS A C 1
ATOM 1749 O O . LYS A 1 218 ? -6.386 -12.433 16.111 1.00 97.81 218 LYS A O 1
ATOM 1754 N N . GLU A 1 219 ? -8.364 -11.349 16.135 1.00 96.94 219 GLU A N 1
ATOM 1755 C CA . GLU A 1 219 ? -9.227 -12.532 16.031 1.00 96.94 219 GLU A CA 1
ATOM 1756 C C . GLU A 1 219 ? -9.379 -13.070 14.593 1.00 96.94 219 GLU A C 1
ATOM 1758 O O . GLU A 1 219 ? -9.955 -14.134 14.381 1.00 96.94 219 GLU A O 1
ATOM 1763 N N . CYS A 1 220 ? -8.857 -12.374 13.576 1.00 97.50 220 CYS A N 1
ATOM 1764 C CA . CYS A 1 220 ? -8.979 -12.811 12.187 1.00 97.50 220 CYS A CA 1
ATOM 1765 C C . CYS A 1 220 ? -7.982 -13.930 11.862 1.00 97.50 220 CYS A C 1
ATOM 1767 O O . CYS A 1 220 ? -6.767 -13.710 11.805 1.00 97.50 220 CYS A O 1
ATOM 1769 N N . GLU A 1 221 ? -8.475 -15.144 11.616 1.00 96.25 221 GLU A N 1
ATOM 1770 C CA . GLU A 1 221 ? -7.621 -16.284 11.258 1.00 96.25 221 GLU A CA 1
ATOM 1771 C C . GLU A 1 221 ? -6.956 -16.109 9.892 1.00 96.25 221 GLU A C 1
ATOM 1773 O O . GLU A 1 221 ? -5.772 -16.399 9.749 1.00 96.25 221 GLU A O 1
ATOM 1778 N N . VAL A 1 222 ? -7.692 -15.594 8.900 1.00 96.44 222 VAL A N 1
ATOM 1779 C CA . VAL A 1 222 ? -7.204 -15.430 7.518 1.00 96.44 222 VAL A CA 1
ATOM 1780 C C . VAL A 1 222 ? -5.971 -14.532 7.465 1.00 96.44 222 VAL A C 1
ATOM 1782 O O . VAL A 1 222 ? -5.007 -14.862 6.782 1.00 96.44 222 VAL A O 1
ATOM 1785 N N . LEU A 1 223 ? -5.958 -13.442 8.237 1.00 97.94 223 LEU A N 1
ATOM 1786 C CA . LEU A 1 223 ? -4.814 -12.527 8.303 1.00 97.94 223 LEU A CA 1
ATOM 1787 C C . LEU A 1 223 ? -3.619 -13.117 9.064 1.00 97.94 223 LEU A C 1
ATOM 1789 O O . LEU A 1 223 ? -2.489 -12.680 8.859 1.00 97.94 223 LEU A O 1
ATOM 1793 N N . GLY A 1 224 ? -3.855 -14.082 9.956 1.00 97.25 224 GLY A N 1
ATOM 1794 C CA . GLY A 1 224 ? -2.811 -14.745 10.742 1.00 97.25 224 GLY A CA 1
ATOM 1795 C C . GLY A 1 224 ? -2.136 -15.918 10.034 1.00 97.25 224 GLY A C 1
ATOM 1796 O O . GLY A 1 224 ? -1.263 -16.544 10.630 1.00 97.25 224 GLY A O 1
ATOM 1797 N N . ARG A 1 225 ? -2.544 -16.248 8.802 1.00 96.38 225 ARG A N 1
ATOM 1798 C CA . ARG A 1 225 ? -1.933 -17.334 8.032 1.00 96.38 225 ARG A CA 1
ATOM 1799 C C . ARG A 1 225 ? -0.524 -16.948 7.603 1.00 96.38 225 ARG A C 1
ATOM 1801 O O . ARG A 1 225 ? -0.276 -15.832 7.149 1.00 96.38 225 ARG A O 1
ATOM 1808 N N . GLU A 1 226 ? 0.388 -17.894 7.765 1.00 95.94 226 GLU A N 1
ATOM 1809 C CA . GLU A 1 226 ? 1.723 -17.809 7.192 1.00 95.94 226 GLU A CA 1
ATOM 1810 C C . GLU A 1 226 ? 1.675 -18.337 5.763 1.00 95.94 226 GLU A C 1
ATOM 1812 O O . GLU A 1 226 ? 1.039 -19.357 5.496 1.00 95.94 226 GLU A O 1
ATOM 1817 N N . GLU A 1 227 ? 2.352 -17.638 4.861 1.00 95.25 227 GLU A N 1
ATOM 1818 C CA . GLU A 1 227 ? 2.469 -18.025 3.462 1.00 95.25 227 GLU A CA 1
ATOM 1819 C C . GLU A 1 227 ? 3.903 -18.450 3.164 1.00 95.25 227 GLU A C 1
ATOM 1821 O O . GLU A 1 227 ? 4.865 -17.899 3.708 1.00 95.25 227 GLU A O 1
ATOM 1826 N N . ASP A 1 228 ? 4.047 -19.409 2.256 1.00 93.12 228 ASP A N 1
ATOM 1827 C CA . ASP A 1 228 ? 5.355 -19.800 1.743 1.00 93.12 228 ASP A CA 1
ATOM 1828 C C . ASP A 1 228 ? 5.767 -18.947 0.539 1.00 93.12 228 ASP A C 1
ATOM 1830 O O . ASP A 1 228 ? 6.954 -18.680 0.353 1.00 93.12 228 ASP A O 1
ATOM 1834 N N . ASP A 1 229 ? 4.809 -18.501 -0.270 1.00 96.06 229 ASP A N 1
ATOM 1835 C CA . ASP A 1 229 ? 5.066 -17.745 -1.493 1.00 96.06 229 ASP A CA 1
ATOM 1836 C C . ASP A 1 229 ? 4.628 -16.286 -1.347 1.00 96.06 229 ASP A C 1
ATOM 1838 O O . ASP A 1 229 ? 3.510 -15.988 -0.921 1.00 96.06 229 ASP A O 1
ATOM 1842 N N . PHE A 1 230 ? 5.503 -15.376 -1.776 1.00 97.81 230 PHE A N 1
ATOM 1843 C CA . PHE A 1 230 ? 5.281 -13.934 -1.725 1.00 97.81 230 PHE A CA 1
ATOM 1844 C C . PHE A 1 230 ? 5.382 -13.320 -3.120 1.00 97.81 230 PHE A C 1
ATOM 1846 O O . PHE A 1 230 ? 6.106 -13.809 -3.987 1.00 97.81 230 PHE A O 1
ATOM 1853 N N . TYR A 1 231 ? 4.641 -12.236 -3.319 1.00 98.31 231 TYR A N 1
ATOM 1854 C CA . TYR A 1 231 ? 4.412 -11.600 -4.610 1.00 98.31 231 TYR A CA 1
ATOM 1855 C C . TYR A 1 231 ? 4.563 -10.092 -4.476 1.00 98.31 231 TYR A C 1
ATOM 1857 O O . TYR A 1 231 ? 4.232 -9.531 -3.434 1.00 98.31 231 TYR A O 1
ATOM 1865 N N . ILE A 1 232 ? 5.050 -9.433 -5.524 1.00 98.19 232 ILE A N 1
ATOM 1866 C CA . ILE A 1 232 ? 5.178 -7.974 -5.545 1.00 98.19 232 ILE A CA 1
ATOM 1867 C C . ILE A 1 232 ? 3.785 -7.362 -5.731 1.00 98.19 232 ILE A C 1
ATOM 1869 O O . ILE A 1 232 ? 3.087 -7.699 -6.687 1.00 98.19 232 ILE A O 1
ATOM 1873 N N . ARG A 1 233 ? 3.404 -6.450 -4.835 1.00 96.25 233 ARG A N 1
ATOM 1874 C CA . ARG A 1 233 ? 2.239 -5.573 -4.962 1.00 96.25 233 ARG A CA 1
ATOM 1875 C C . ARG A 1 233 ? 2.699 -4.179 -5.359 1.00 96.25 233 ARG A C 1
ATOM 1877 O O . ARG A 1 233 ? 3.592 -3.610 -4.729 1.00 96.25 233 ARG A O 1
ATOM 1884 N N . HIS A 1 234 ? 2.052 -3.630 -6.378 1.00 94.31 234 HIS A N 1
ATOM 1885 C CA . HIS A 1 234 ? 2.153 -2.217 -6.704 1.00 94.31 234 HIS A CA 1
ATOM 1886 C C . HIS A 1 234 ? 1.320 -1.423 -5.684 1.00 94.31 234 HIS A C 1
ATOM 1888 O O . HIS A 1 234 ? 0.138 -1.702 -5.501 1.00 94.31 234 HIS A O 1
ATOM 1894 N N . ALA A 1 235 ? 1.937 -0.487 -4.960 1.00 89.50 235 ALA A N 1
ATOM 1895 C CA . ALA A 1 235 ? 1.292 0.182 -3.822 1.00 89.50 235 ALA A CA 1
ATOM 1896 C C . ALA A 1 235 ? 0.334 1.319 -4.221 1.00 89.50 235 ALA A C 1
ATOM 1898 O O . ALA A 1 235 ? -0.482 1.755 -3.410 1.00 89.50 235 ALA A O 1
ATOM 1899 N N . ASP A 1 236 ? 0.421 1.789 -5.463 1.00 84.94 236 ASP A N 1
ATOM 1900 C CA . ASP A 1 236 ? -0.466 2.812 -6.020 1.00 84.94 236 ASP A CA 1
ATOM 1901 C C . ASP A 1 236 ? -1.076 2.353 -7.347 1.00 84.94 236 ASP A C 1
ATOM 1903 O O . ASP A 1 236 ? -1.032 3.107 -8.289 1.00 84.94 236 ASP A O 1
ATOM 1907 N N . ASP A 1 237 ? -1.554 1.111 -7.470 1.00 78.75 237 ASP A N 1
ATOM 1908 C CA . ASP A 1 237 ? -1.796 0.380 -8.734 1.00 78.75 237 ASP A CA 1
ATOM 1909 C C . ASP A 1 237 ? -2.914 0.890 -9.674 1.00 78.75 237 ASP A C 1
ATOM 1911 O O . ASP A 1 237 ? -3.739 0.153 -10.216 1.00 78.75 237 ASP A O 1
ATOM 1915 N N . TRP A 1 238 ? -2.915 2.189 -9.928 1.00 77.56 238 TRP A N 1
ATOM 1916 C CA . TRP A 1 238 ? -3.855 2.887 -10.771 1.00 77.56 238 TRP A CA 1
ATOM 1917 C C . TRP A 1 238 ? -3.533 2.619 -12.241 1.00 77.56 238 TRP A C 1
ATOM 1919 O O . TRP A 1 238 ? -2.460 2.959 -12.728 1.00 77.56 238 TRP A O 1
ATOM 1929 N N . HIS A 1 239 ? -4.511 2.137 -13.010 1.00 73.69 239 HIS A N 1
ATOM 1930 C CA . HIS A 1 239 ? -4.364 1.903 -14.454 1.00 73.69 239 HIS A CA 1
ATOM 1931 C C . HIS A 1 239 ? -3.805 3.102 -15.261 1.00 73.69 239 HIS A C 1
ATOM 1933 O O . HIS A 1 239 ? -3.205 2.909 -16.317 1.00 73.69 239 HIS A O 1
ATOM 1939 N N . ARG A 1 240 ? -3.932 4.343 -14.764 1.00 75.19 240 ARG A N 1
ATOM 1940 C CA . ARG A 1 240 ? -3.353 5.552 -15.388 1.00 75.19 240 ARG A CA 1
ATOM 1941 C C . ARG A 1 240 ? -1.824 5.645 -15.309 1.00 75.19 240 ARG A C 1
ATOM 1943 O O . ARG A 1 240 ? -1.235 6.473 -15.993 1.00 75.19 240 ARG A O 1
ATOM 1950 N N . GLN A 1 241 ? -1.187 4.833 -14.469 1.00 83.12 241 GLN A N 1
ATOM 1951 C CA . GLN A 1 241 ? 0.274 4.703 -14.401 1.00 83.12 241 GLN A CA 1
ATOM 1952 C C . GLN A 1 241 ? 0.836 3.861 -15.548 1.00 83.12 241 GLN A C 1
ATOM 1954 O O . GLN A 1 241 ? 2.046 3.657 -15.648 1.00 83.12 241 GLN A O 1
ATOM 1959 N N . THR A 1 242 ? -0.038 3.361 -16.423 1.00 89.00 242 THR A N 1
ATOM 1960 C CA . THR A 1 242 ? 0.373 2.693 -17.648 1.00 89.00 242 THR A CA 1
ATOM 1961 C C . THR A 1 242 ? 0.690 3.693 -18.753 1.00 89.00 242 THR A C 1
ATOM 1963 O O . THR A 1 242 ? 0.011 4.704 -18.924 1.00 89.00 242 THR A O 1
ATOM 1966 N N . MET A 1 243 ? 1.721 3.376 -19.526 1.00 92.12 243 MET A N 1
ATOM 1967 C CA . MET A 1 243 ? 2.141 4.095 -20.722 1.00 92.12 243 MET A CA 1
ATOM 1968 C C . MET A 1 243 ? 1.682 3.344 -21.970 1.00 92.12 243 MET A C 1
ATOM 1970 O O . MET A 1 243 ? 1.622 2.110 -21.975 1.00 92.12 243 MET A O 1
ATOM 1974 N N . ARG A 1 244 ? 1.339 4.096 -23.015 1.00 91.06 244 ARG A N 1
ATOM 1975 C CA . ARG A 1 244 ? 0.725 3.601 -24.250 1.00 91.06 244 ARG A CA 1
ATOM 1976 C C . ARG A 1 244 ? 1.444 4.156 -25.471 1.00 91.06 244 ARG A C 1
ATOM 1978 O O . ARG A 1 244 ? 1.722 5.354 -25.515 1.00 91.06 244 ARG A O 1
ATOM 1985 N N . ASP A 1 245 ? 1.735 3.316 -26.455 1.00 93.56 245 ASP A N 1
ATOM 1986 C CA . ASP A 1 245 ? 2.275 3.779 -27.737 1.00 93.56 245 ASP A CA 1
ATOM 1987 C C . ASP A 1 245 ? 1.188 4.394 -28.644 1.00 93.56 245 ASP A C 1
ATOM 1989 O O . ASP A 1 245 ? 0.035 4.577 -28.250 1.00 93.56 245 ASP A O 1
ATOM 1993 N N . SER A 1 246 ? 1.561 4.753 -29.876 1.00 91.31 246 SER A N 1
ATOM 1994 C CA . SER A 1 246 ? 0.637 5.325 -30.865 1.00 91.31 246 SER A CA 1
ATOM 1995 C C . SER A 1 246 ? -0.452 4.359 -31.343 1.00 91.31 246 SER A C 1
ATOM 1997 O O . SER A 1 246 ? -1.417 4.806 -31.961 1.00 91.31 246 SER A O 1
ATOM 1999 N N . GLU A 1 247 ? -0.287 3.060 -31.095 1.00 90.00 247 GLU A N 1
ATOM 2000 C CA . GLU A 1 247 ? -1.247 1.997 -31.409 1.00 90.00 247 GLU A CA 1
ATOM 2001 C C . GLU A 1 247 ? -2.059 1.582 -30.163 1.00 90.00 247 GLU A C 1
ATOM 2003 O O . GLU A 1 247 ? -2.855 0.649 -30.225 1.00 90.00 247 GLU A O 1
ATOM 2008 N N . ASP A 1 248 ? -1.909 2.321 -29.055 1.00 87.38 248 ASP A N 1
ATOM 2009 C CA . ASP A 1 248 ? -2.557 2.107 -27.755 1.00 87.38 248 ASP A CA 1
ATOM 2010 C C . ASP A 1 248 ? -2.120 0.827 -27.013 1.00 87.38 248 ASP A C 1
ATOM 2012 O O . ASP A 1 248 ? -2.750 0.397 -26.038 1.00 87.38 248 ASP A O 1
ATOM 2016 N N . HIS A 1 249 ? -0.988 0.241 -27.409 1.00 92.56 249 HIS A N 1
ATOM 2017 C CA . HIS A 1 249 ? -0.404 -0.897 -26.711 1.00 92.56 249 HIS A CA 1
ATOM 2018 C C . HIS A 1 249 ? 0.354 -0.454 -25.462 1.00 92.56 249 HIS A C 1
ATOM 2020 O O . HIS A 1 249 ? 1.069 0.548 -25.453 1.00 92.56 249 HIS A O 1
ATOM 2026 N N . LEU A 1 250 ? 0.225 -1.230 -24.385 1.00 93.19 250 LEU A N 1
ATOM 2027 C CA . LEU A 1 250 ? 0.945 -1.030 -23.131 1.00 93.19 250 LEU A CA 1
ATOM 2028 C C . LEU A 1 250 ? 2.461 -1.098 -23.367 1.00 93.19 250 LEU A C 1
ATOM 2030 O O . LEU A 1 250 ? 2.977 -2.161 -23.725 1.00 93.19 250 LEU A O 1
ATOM 2034 N N . THR A 1 251 ? 3.184 -0.017 -23.085 1.00 95.62 251 THR A N 1
ATOM 2035 C CA . THR A 1 251 ? 4.652 0.049 -23.190 1.00 95.62 251 THR A CA 1
ATOM 2036 C C . THR A 1 251 ? 5.343 -0.092 -21.837 1.00 95.62 251 THR A C 1
ATOM 2038 O O . THR A 1 251 ? 6.422 -0.676 -21.760 1.00 95.62 251 THR A O 1
ATOM 2041 N N . GLY A 1 252 ? 4.702 0.347 -20.752 1.00 95.00 252 GLY A N 1
ATOM 2042 C CA . GLY A 1 252 ? 5.239 0.216 -19.398 1.00 95.00 252 GLY A CA 1
ATOM 2043 C C . GLY A 1 252 ? 4.234 0.568 -18.305 1.00 95.00 252 GLY A C 1
ATOM 2044 O O . GLY A 1 252 ? 3.232 1.225 -18.569 1.00 95.00 252 GLY A O 1
ATOM 2045 N N . CYS A 1 253 ? 4.506 0.124 -17.081 1.00 94.94 253 CYS A N 1
ATOM 2046 C CA . CYS A 1 253 ? 3.834 0.537 -15.851 1.00 94.94 253 CYS A CA 1
ATOM 2047 C C . CYS A 1 253 ? 4.850 1.261 -14.962 1.00 94.94 253 CYS A C 1
ATOM 2049 O O . CYS A 1 253 ? 5.916 0.704 -14.682 1.00 94.94 253 CYS A O 1
ATOM 2051 N N . LEU A 1 254 ? 4.532 2.490 -14.566 1.00 93.12 254 LEU A N 1
ATOM 2052 C CA . LEU A 1 254 ? 5.413 3.398 -13.826 1.00 93.12 254 LEU A CA 1
ATOM 2053 C C . LEU A 1 254 ? 5.055 3.453 -12.334 1.00 93.12 254 LEU A C 1
ATOM 2055 O O . LEU A 1 254 ? 4.086 2.833 -11.923 1.00 93.12 254 LEU A O 1
ATOM 2059 N N . ASP A 1 255 ? 5.823 4.231 -11.563 1.00 90.56 255 ASP A N 1
ATOM 2060 C CA . ASP A 1 255 ? 5.535 4.600 -10.166 1.00 90.56 255 ASP A CA 1
ATOM 2061 C C . ASP A 1 255 ? 5.447 3.428 -9.175 1.00 90.56 255 ASP A C 1
ATOM 2063 O O . ASP A 1 255 ? 4.583 3.364 -8.304 1.00 90.56 255 ASP A O 1
ATOM 2067 N N . TRP A 1 256 ? 6.457 2.557 -9.229 1.00 94.81 256 TRP A N 1
ATOM 2068 C CA . TRP A 1 256 ? 6.664 1.455 -8.279 1.00 94.81 256 TRP A CA 1
ATOM 2069 C C . TRP A 1 256 ? 7.216 1.909 -6.917 1.00 94.81 256 TRP A C 1
ATOM 2071 O O . TRP A 1 256 ? 7.732 1.096 -6.141 1.00 94.81 256 TRP A O 1
ATOM 2081 N N . GLU A 1 257 ? 7.113 3.200 -6.604 1.00 89.94 257 GLU A N 1
ATOM 2082 C CA . GLU A 1 257 ? 7.445 3.715 -5.285 1.00 89.94 257 GLU A CA 1
ATOM 2083 C C . GLU A 1 257 ? 6.535 3.059 -4.237 1.00 89.94 257 GLU A C 1
ATOM 2085 O O . GLU A 1 257 ? 5.340 2.851 -4.443 1.00 89.94 257 GLU A O 1
ATOM 2090 N N . TRP A 1 258 ? 7.126 2.660 -3.112 1.00 94.00 258 TRP A N 1
ATOM 2091 C CA . TRP A 1 258 ? 6.451 1.920 -2.035 1.00 94.00 258 TRP A CA 1
ATOM 2092 C C . TRP A 1 258 ? 5.960 0.516 -2.386 1.00 94.00 258 TRP A C 1
ATOM 2094 O O . TRP A 1 258 ? 5.285 -0.100 -1.562 1.00 94.00 258 TRP A O 1
ATOM 2104 N N . ALA A 1 259 ? 6.320 -0.033 -3.549 1.00 97.06 259 ALA A N 1
ATOM 2105 C CA . ALA A 1 259 ? 6.066 -1.435 -3.840 1.00 97.06 259 ALA A CA 1
ATOM 2106 C C . ALA A 1 259 ? 6.669 -2.349 -2.757 1.00 97.06 259 ALA A C 1
ATOM 2108 O O . ALA A 1 259 ? 7.719 -2.081 -2.156 1.00 97.06 259 ALA A O 1
ATOM 2109 N N . TYR A 1 260 ? 5.973 -3.445 -2.479 1.00 98.19 260 TYR A N 1
ATOM 2110 C CA . TYR A 1 260 ? 6.348 -4.375 -1.420 1.00 98.19 260 TYR A CA 1
ATOM 2111 C C . TYR A 1 260 ? 5.916 -5.794 -1.764 1.00 98.19 260 TYR A C 1
ATOM 2113 O O . TYR A 1 260 ? 5.045 -6.020 -2.603 1.00 98.19 260 TYR A O 1
ATOM 2121 N N . THR A 1 261 ? 6.542 -6.771 -1.124 1.00 98.38 261 THR A N 1
ATOM 2122 C CA . THR A 1 261 ? 6.158 -8.173 -1.206 1.00 98.38 261 THR A CA 1
ATOM 2123 C C . THR A 1 261 ? 5.041 -8.461 -0.220 1.00 98.38 261 THR A C 1
ATOM 2125 O O . THR A 1 261 ? 5.057 -7.981 0.912 1.00 98.38 261 THR A O 1
ATOM 2128 N N . THR A 1 262 ? 4.066 -9.262 -0.628 1.00 98.38 262 THR A N 1
ATOM 2129 C CA . THR A 1 262 ? 2.979 -9.711 0.240 1.00 98.38 262 THR A CA 1
ATOM 2130 C C . THR A 1 262 ? 2.380 -11.034 -0.241 1.00 98.38 262 THR A C 1
ATOM 2132 O O . THR A 1 262 ? 2.885 -11.661 -1.172 1.00 98.38 262 THR A O 1
ATOM 2135 N N . THR A 1 263 ? 1.325 -11.498 0.423 1.00 98.00 263 THR A N 1
ATOM 2136 C CA . THR A 1 263 ? 0.561 -12.692 0.053 1.00 98.00 263 THR A CA 1
ATOM 2137 C C . THR A 1 263 ? -0.050 -12.546 -1.341 1.00 98.00 263 THR A C 1
ATOM 2139 O O . THR A 1 263 ? -0.370 -11.443 -1.784 1.00 98.00 263 THR A O 1
ATOM 2142 N N . LYS A 1 264 ? -0.289 -13.669 -2.024 1.00 97.81 264 LYS A N 1
ATOM 2143 C CA . LYS A 1 264 ? -0.926 -13.670 -3.351 1.00 97.81 264 LYS A CA 1
ATOM 2144 C C . LYS A 1 264 ? -2.282 -12.962 -3.358 1.00 97.81 264 LYS A C 1
ATOM 2146 O O . LYS A 1 264 ? -2.587 -12.211 -4.279 1.00 97.81 264 LYS A O 1
ATOM 2151 N N . ALA A 1 265 ? -3.086 -13.234 -2.331 1.00 97.19 265 ALA A N 1
ATOM 2152 C CA . ALA A 1 265 ? -4.452 -12.747 -2.229 1.00 97.19 265 ALA A CA 1
ATOM 2153 C C . ALA A 1 265 ? -4.505 -11.223 -2.066 1.00 97.19 265 ALA A C 1
ATOM 2155 O O . ALA A 1 265 ? -5.334 -10.575 -2.699 1.00 97.19 265 ALA A O 1
ATOM 2156 N N . GLU A 1 266 ? -3.583 -10.645 -1.289 1.00 97.06 266 GLU A N 1
ATOM 2157 C CA . GLU A 1 266 ? -3.451 -9.192 -1.215 1.00 97.06 266 GLU A CA 1
ATOM 2158 C C . GLU A 1 266 ? -2.845 -8.626 -2.506 1.00 97.06 266 GLU A C 1
ATOM 2160 O O . GLU A 1 266 ? -3.415 -7.700 -3.079 1.00 97.06 266 GLU A O 1
ATOM 2165 N N . ALA A 1 267 ? -1.732 -9.187 -2.995 1.00 97.12 267 ALA A N 1
ATOM 2166 C CA . ALA A 1 267 ? -0.986 -8.640 -4.130 1.00 97.12 267 ALA A CA 1
ATOM 2167 C C . ALA A 1 267 ? -1.836 -8.488 -5.397 1.00 97.12 267 ALA A C 1
ATOM 2169 O O . ALA A 1 267 ? -1.689 -7.493 -6.101 1.00 97.12 267 ALA A O 1
ATOM 2170 N N . PHE A 1 268 ? -2.749 -9.433 -5.640 1.00 96.81 268 PHE A N 1
ATOM 2171 C CA . PHE A 1 268 ? -3.623 -9.461 -6.817 1.00 96.81 268 PHE A CA 1
ATOM 2172 C C . PHE A 1 268 ? -5.107 -9.266 -6.480 1.00 96.81 268 PHE A C 1
ATOM 2174 O O . PHE A 1 268 ? -5.981 -9.727 -7.216 1.00 96.81 268 PHE A O 1
ATOM 2181 N N . SER A 1 269 ? -5.402 -8.593 -5.366 1.00 95.62 269 SER A N 1
ATOM 2182 C CA . SER A 1 269 ? -6.727 -8.003 -5.143 1.00 95.62 269 SER A CA 1
ATOM 2183 C C . SER A 1 269 ? -7.013 -6.902 -6.181 1.00 95.62 269 SER A C 1
ATOM 2185 O O . SER A 1 269 ? -6.122 -6.514 -6.937 1.00 95.62 269 SER A O 1
ATOM 2187 N N . SER A 1 270 ? -8.263 -6.426 -6.267 1.00 92.94 270 SER A N 1
ATOM 2188 C CA . SER A 1 270 ? -8.651 -5.470 -7.316 1.00 92.94 270 SER A CA 1
ATOM 2189 C C . SER A 1 270 ? -7.787 -4.201 -7.300 1.00 92.94 270 SER A C 1
ATOM 2191 O O . SER A 1 270 ? -7.688 -3.574 -6.244 1.00 92.94 270 SER A O 1
ATOM 2193 N N . PRO A 1 271 ? -7.280 -3.747 -8.461 1.00 88.81 271 PRO A N 1
ATOM 2194 C CA . PRO A 1 271 ? -6.615 -2.457 -8.571 1.00 88.81 271 PRO A CA 1
ATOM 2195 C C . PRO A 1 271 ? -7.485 -1.297 -8.099 1.00 88.81 271 PRO A C 1
ATOM 2197 O O . PRO A 1 271 ? -8.718 -1.341 -8.239 1.00 88.81 271 PRO A O 1
ATOM 2200 N N . LEU A 1 272 ? -6.843 -0.257 -7.560 1.00 79.94 272 LEU A N 1
ATOM 2201 C CA . LEU A 1 272 ? -7.500 0.888 -6.920 1.00 79.94 272 LEU A CA 1
ATOM 2202 C C . LEU A 1 272 ? -8.590 1.513 -7.799 1.00 79.94 272 LEU A C 1
ATOM 2204 O O . LEU A 1 272 ? -9.737 1.684 -7.395 1.00 79.94 272 LEU A O 1
ATOM 2208 N N . ASN A 1 273 ? -8.256 1.791 -9.051 1.00 76.12 273 ASN A N 1
ATOM 2209 C CA . ASN A 1 273 ? -9.149 2.485 -9.972 1.00 76.12 273 ASN A CA 1
ATOM 2210 C C . ASN A 1 273 ? -10.324 1.646 -10.464 1.00 76.12 273 ASN A C 1
ATOM 2212 O O . ASN A 1 273 ? -11.238 2.205 -11.062 1.00 76.12 273 ASN A O 1
ATOM 2216 N N . LEU A 1 274 ? -10.280 0.327 -10.269 1.00 83.19 274 LEU A N 1
ATOM 2217 C CA . LEU A 1 274 ? -11.381 -0.525 -10.678 1.00 83.19 274 LEU A CA 1
ATOM 2218 C C . LEU A 1 274 ? -12.460 -0.579 -9.613 1.00 83.19 274 LEU A C 1
ATOM 2220 O O . LEU A 1 274 ? -13.603 -0.680 -10.007 1.00 83.19 274 LEU A O 1
ATOM 2224 N N . HIS A 1 275 ? -12.159 -0.482 -8.311 1.00 77.44 275 HIS A N 1
ATOM 2225 C CA . HIS A 1 275 ? -13.152 -0.722 -7.251 1.00 77.44 275 HIS A CA 1
ATOM 2226 C C . HIS A 1 275 ? -13.717 0.537 -6.566 1.00 77.44 275 HIS A C 1
ATOM 2228 O O . HIS A 1 275 ? -14.788 0.450 -5.964 1.00 77.44 275 HIS A O 1
ATOM 2234 N N . ILE A 1 276 ? -13.081 1.712 -6.697 1.00 68.50 276 ILE A N 1
ATOM 2235 C CA . ILE A 1 276 ? -13.548 2.982 -6.091 1.00 68.50 276 ILE A CA 1
ATOM 2236 C C . ILE A 1 276 ? -14.675 3.632 -6.925 1.00 68.50 276 ILE A C 1
ATOM 2238 O O . ILE A 1 276 ? -14.622 4.786 -7.343 1.00 68.50 276 ILE A O 1
ATOM 2242 N N . ALA A 1 277 ? -15.741 2.880 -7.183 1.00 66.19 277 ALA A N 1
ATOM 2243 C CA . ALA A 1 277 ? -16.984 3.418 -7.732 1.00 66.19 277 ALA A CA 1
ATOM 2244 C C . ALA A 1 277 ? -17.857 4.018 -6.609 1.00 66.19 277 ALA A C 1
ATOM 2246 O O . ALA A 1 277 ? -17.752 3.604 -5.460 1.00 66.19 277 ALA A O 1
ATOM 2247 N N . HIS A 1 278 ? -18.792 4.927 -6.913 1.00 62.50 278 HIS A N 1
ATOM 2248 C CA . HIS A 1 278 ? -19.696 5.534 -5.910 1.00 62.50 278 HIS A CA 1
ATOM 2249 C C . HIS A 1 278 ? -20.350 4.538 -4.909 1.00 62.50 278 HIS A C 1
ATOM 2251 O O . HIS A 1 278 ? -20.437 4.880 -3.728 1.00 62.50 278 HIS A O 1
ATOM 2257 N N . PRO A 1 279 ? -20.792 3.317 -5.292 1.00 75.31 279 PRO A N 1
ATOM 2258 C CA . PRO A 1 279 ? -21.360 2.345 -4.342 1.00 75.31 279 PRO A CA 1
ATOM 2259 C C . PRO A 1 279 ? -20.392 1.904 -3.234 1.00 75.31 279 PRO A C 1
ATOM 2261 O O . PRO A 1 279 ? -20.814 1.545 -2.134 1.00 75.31 279 PRO A O 1
ATOM 2264 N N . TRP A 1 280 ? -19.089 1.977 -3.492 1.00 83.62 280 TRP A N 1
ATOM 2265 C CA . TRP A 1 280 ? -18.050 1.573 -2.556 1.00 83.62 280 TRP A CA 1
ATOM 2266 C C . TRP A 1 280 ? -18.075 2.387 -1.256 1.00 83.62 280 TRP A C 1
ATOM 2268 O O . TRP A 1 280 ? -17.982 1.815 -0.164 1.00 83.62 280 TRP A O 1
ATOM 2278 N N . ALA A 1 281 ? -18.282 3.705 -1.367 1.00 80.44 281 ALA A N 1
ATOM 2279 C CA . ALA A 1 281 ? -18.385 4.623 -0.229 1.00 80.44 281 ALA A CA 1
ATOM 2280 C C . ALA A 1 281 ? -19.663 4.411 0.607 1.00 80.44 281 ALA A C 1
ATOM 2282 O O . ALA A 1 281 ? -19.716 4.824 1.766 1.00 80.44 281 ALA A O 1
ATOM 2283 N N . GLU A 1 282 ? -20.670 3.737 0.042 1.00 86.75 282 GLU A N 1
ATOM 2284 C CA . GLU A 1 282 ? -21.900 3.320 0.732 1.00 86.75 282 GLU A CA 1
ATOM 2285 C C . GLU A 1 282 ? -21.760 1.947 1.414 1.00 86.75 282 GLU A C 1
ATOM 2287 O O . GLU A 1 282 ? -22.691 1.467 2.061 1.00 86.75 282 GLU A O 1
ATOM 2292 N N . GLY A 1 283 ? -20.574 1.334 1.339 1.00 89.62 283 GLY A N 1
ATOM 2293 C CA . GLY A 1 283 ? -20.281 0.048 1.969 1.00 89.62 283 GLY A CA 1
ATOM 2294 C C . GLY A 1 283 ? -20.632 -1.165 1.122 1.00 89.62 283 GLY A C 1
ATOM 2295 O O . GLY A 1 283 ? -20.618 -2.281 1.642 1.00 89.62 283 GLY A O 1
ATOM 2296 N N . ASP A 1 284 ? -20.941 -0.970 -0.162 1.00 90.88 284 ASP A N 1
ATOM 2297 C CA . ASP A 1 284 ? -21.169 -2.080 -1.077 1.00 90.88 284 ASP A CA 1
ATOM 2298 C C . ASP A 1 284 ? -19.841 -2.783 -1.393 1.00 90.88 284 ASP A C 1
ATOM 2300 O O . ASP A 1 284 ? -18.865 -2.161 -1.818 1.00 90.88 284 ASP A O 1
ATOM 2304 N N . ASN A 1 285 ? -19.804 -4.091 -1.148 1.00 93.19 285 ASN A N 1
ATOM 2305 C CA . ASN A 1 285 ? -18.665 -4.958 -1.436 1.00 93.19 285 ASN A CA 1
ATOM 2306 C C . ASN A 1 285 ? -18.894 -5.816 -2.689 1.00 93.19 285 ASN A C 1
ATOM 2308 O O . ASN A 1 285 ? -18.056 -6.664 -2.994 1.00 93.19 285 ASN A O 1
ATOM 2312 N N . ALA A 1 286 ? -19.985 -5.628 -3.432 1.00 92.81 286 ALA A N 1
ATOM 2313 C CA . ALA A 1 286 ? -20.169 -6.288 -4.717 1.00 92.81 286 ALA A CA 1
ATOM 2314 C C . ALA A 1 286 ? -19.045 -5.912 -5.699 1.00 92.81 286 ALA A C 1
ATOM 2316 O O . ALA A 1 286 ? -18.482 -4.816 -5.642 1.00 92.81 286 ALA A O 1
ATOM 2317 N N . LEU A 1 287 ? -18.698 -6.839 -6.596 1.00 91.56 287 LEU A N 1
ATOM 2318 C CA . LEU A 1 287 ? -17.816 -6.535 -7.723 1.00 91.56 287 LEU A CA 1
ATOM 2319 C C . LEU A 1 287 ? -18.564 -5.659 -8.722 1.00 91.56 287 LEU A C 1
ATOM 2321 O O . LEU A 1 287 ? -19.694 -5.978 -9.101 1.00 91.56 287 LEU A O 1
ATOM 2325 N N . ASN A 1 288 ? -17.929 -4.591 -9.183 1.00 87.25 288 ASN A N 1
ATOM 2326 C CA . ASN A 1 288 ? -18.487 -3.785 -10.261 1.00 87.25 288 ASN A CA 1
ATOM 2327 C C . ASN A 1 288 ? -18.132 -4.366 -11.651 1.00 87.25 288 ASN A C 1
ATOM 2329 O O . ASN A 1 288 ? -17.344 -5.313 -11.754 1.00 87.25 288 ASN A O 1
ATOM 2333 N N . PRO A 1 289 ? -18.716 -3.831 -12.741 1.00 88.69 289 PRO A N 1
ATOM 2334 C CA . PRO A 1 289 ? -18.499 -4.361 -14.085 1.00 88.69 289 PRO A CA 1
ATOM 2335 C C . PRO A 1 289 ? -17.036 -4.398 -14.546 1.00 88.69 289 PRO A C 1
ATOM 2337 O O . PRO A 1 289 ? -16.680 -5.285 -15.319 1.00 88.69 289 PRO A O 1
ATOM 2340 N N . ASP A 1 290 ? -16.190 -3.476 -14.087 1.00 88.38 290 ASP A N 1
ATOM 2341 C CA . ASP A 1 290 ? -14.797 -3.384 -14.539 1.00 88.38 290 ASP A CA 1
ATOM 2342 C C . ASP A 1 290 ? -13.905 -4.393 -13.816 1.00 88.38 290 ASP A C 1
ATOM 2344 O O . ASP A 1 290 ? -13.044 -5.024 -14.431 1.00 88.38 290 ASP A O 1
ATOM 2348 N N . GLU A 1 291 ? -14.191 -4.653 -12.541 1.00 92.69 291 GLU A N 1
ATOM 2349 C CA . GLU A 1 291 ? -13.592 -5.770 -11.810 1.00 92.69 291 GLU A CA 1
ATOM 2350 C C . GLU A 1 291 ? -13.973 -7.116 -12.434 1.00 92.69 291 GLU A C 1
ATOM 2352 O O . GLU A 1 291 ? -13.113 -7.974 -12.640 1.00 92.69 291 GLU A O 1
ATOM 2357 N N . LEU A 1 292 ? -15.251 -7.298 -12.786 1.00 94.12 292 LEU A N 1
ATOM 2358 C CA . LEU A 1 292 ? -15.721 -8.506 -13.470 1.00 94.12 292 LEU A CA 1
ATOM 2359 C C . LEU A 1 292 ? -15.041 -8.683 -14.834 1.00 94.12 292 LEU A C 1
ATOM 2361 O O . LEU A 1 292 ? -14.646 -9.795 -15.184 1.00 94.12 292 LEU A O 1
ATOM 2365 N N . LEU A 1 293 ? -14.831 -7.591 -15.573 1.00 93.25 293 LEU A N 1
ATOM 2366 C CA . LEU A 1 293 ? -14.107 -7.622 -16.839 1.00 93.25 293 LEU A CA 1
ATOM 2367 C C . LEU A 1 293 ? -12.636 -8.026 -16.653 1.00 93.25 293 LEU A C 1
ATOM 2369 O O . LEU A 1 293 ? -12.123 -8.831 -17.432 1.00 93.25 293 LEU A O 1
ATOM 2373 N N . MET A 1 294 ? -11.960 -7.531 -15.611 1.00 94.31 294 MET A N 1
ATOM 2374 C CA . MET A 1 294 ? -10.583 -7.939 -15.301 1.00 94.31 294 MET A CA 1
ATOM 2375 C C . MET A 1 294 ? -10.504 -9.426 -14.935 1.00 94.31 294 MET A C 1
ATOM 2377 O O . MET A 1 294 ? -9.610 -10.141 -15.393 1.00 94.31 294 MET A O 1
ATOM 2381 N N . VAL A 1 295 ? -11.470 -9.913 -14.156 1.00 97.62 295 VAL A N 1
ATOM 2382 C CA . VAL A 1 295 ? -11.611 -11.336 -13.826 1.00 97.62 295 VAL A CA 1
ATOM 2383 C C . VAL A 1 295 ? -11.781 -12.182 -15.094 1.00 97.62 295 VAL A C 1
ATOM 2385 O O . VAL A 1 295 ? -11.109 -13.206 -15.242 1.00 97.62 295 VAL A O 1
ATOM 2388 N N . ASP A 1 296 ? -12.612 -11.744 -16.041 1.00 97.69 296 ASP A N 1
ATOM 2389 C CA . ASP A 1 296 ? -12.785 -12.419 -17.330 1.00 97.69 296 ASP A CA 1
ATOM 2390 C C . ASP A 1 296 ? -11.501 -12.411 -18.172 1.00 97.69 296 ASP A C 1
ATOM 2392 O O . ASP A 1 296 ? -11.180 -13.415 -18.815 1.00 97.69 296 ASP A O 1
ATOM 2396 N N . CYS A 1 297 ? -10.727 -11.320 -18.152 1.00 97.56 297 CYS A N 1
ATOM 2397 C CA . CYS A 1 297 ? -9.407 -11.271 -18.783 1.00 97.56 297 CYS A CA 1
ATOM 2398 C C . CYS A 1 297 ? -8.467 -12.328 -18.191 1.00 97.56 297 CYS A C 1
ATOM 2400 O O . CYS A 1 297 ? -7.838 -13.073 -18.944 1.00 97.56 297 CYS A O 1
ATOM 2402 N N . PHE A 1 298 ? -8.413 -12.470 -16.864 1.00 98.38 298 PHE A N 1
ATOM 2403 C CA . PHE A 1 298 ? -7.600 -13.508 -16.227 1.00 98.38 298 PHE A CA 1
ATOM 2404 C C . PHE A 1 298 ? -8.039 -14.926 -16.602 1.00 98.38 298 PHE A C 1
ATOM 2406 O O . PHE A 1 298 ? -7.189 -15.773 -16.882 1.00 98.38 298 PHE A O 1
ATOM 2413 N N . ILE A 1 299 ? -9.346 -15.189 -16.676 1.00 98.25 299 ILE A N 1
ATOM 2414 C CA . ILE A 1 299 ? -9.875 -16.485 -17.127 1.00 98.25 299 ILE A CA 1
ATOM 2415 C C . ILE A 1 299 ? -9.450 -16.765 -18.573 1.00 98.25 299 ILE A C 1
ATOM 2417 O O . ILE A 1 299 ? -8.923 -17.842 -18.857 1.00 98.25 299 ILE A O 1
ATOM 2421 N N . LYS A 1 300 ? -9.615 -15.792 -19.479 1.00 98.06 300 LYS A N 1
ATOM 2422 C CA . LYS A 1 300 ? -9.206 -15.908 -20.892 1.00 98.06 300 LYS A CA 1
ATOM 2423 C C . LYS A 1 300 ? -7.707 -16.164 -21.050 1.00 98.06 300 LYS A C 1
ATOM 2425 O O . LYS A 1 300 ? -7.308 -16.899 -21.947 1.00 98.06 300 LYS A O 1
ATOM 2430 N N . LEU A 1 301 ? -6.888 -15.586 -20.173 1.00 98.19 301 LEU A N 1
ATOM 2431 C CA . LEU A 1 301 ? -5.432 -15.751 -20.154 1.00 98.19 301 LEU A CA 1
ATOM 2432 C C . LEU A 1 301 ? -4.966 -17.007 -19.389 1.00 98.19 301 LEU A C 1
ATOM 2434 O O . LEU A 1 301 ? -3.765 -17.208 -19.220 1.00 98.19 301 LEU A O 1
ATOM 2438 N N . GLY A 1 302 ? -5.887 -17.863 -18.929 1.00 98.25 302 GLY A N 1
ATOM 2439 C CA . GLY A 1 302 ? -5.557 -19.127 -18.263 1.00 98.25 302 GLY A CA 1
ATOM 2440 C C . GLY A 1 302 ? -5.080 -18.978 -16.816 1.00 98.25 302 GLY A C 1
ATOM 2441 O O . GLY A 1 302 ? -4.404 -19.867 -16.301 1.00 98.25 302 GLY A O 1
ATOM 2442 N N . ARG A 1 303 ? -5.422 -17.868 -16.152 1.00 98.25 303 ARG A N 1
ATOM 2443 C CA . ARG A 1 303 ? -5.066 -17.559 -14.756 1.00 98.25 303 ARG A CA 1
ATOM 2444 C C . ARG A 1 303 ? -6.296 -17.261 -13.885 1.00 98.25 303 ARG A C 1
ATOM 2446 O O . ARG A 1 303 ? -6.345 -16.215 -13.239 1.00 98.25 303 ARG A O 1
ATOM 2453 N N . PRO A 1 304 ? -7.302 -18.161 -13.832 1.00 98.38 304 PRO A N 1
ATOM 2454 C CA . PRO A 1 304 ? -8.510 -17.947 -13.027 1.00 98.38 304 PRO A CA 1
ATOM 2455 C C . PRO A 1 304 ? -8.203 -17.731 -11.538 1.00 98.38 304 PRO A C 1
ATOM 2457 O O . PRO A 1 304 ? -8.950 -17.036 -10.859 1.00 98.38 304 PRO A O 1
ATOM 2460 N N . ASP A 1 305 ? -7.069 -18.248 -11.061 1.00 98.50 305 ASP A N 1
ATOM 2461 C CA . ASP A 1 305 ? -6.567 -18.055 -9.704 1.00 98.50 305 ASP A CA 1
ATOM 2462 C C . ASP A 1 305 ? -6.319 -16.580 -9.347 1.00 98.50 305 ASP A C 1
ATOM 2464 O O . ASP A 1 305 ? -6.511 -16.206 -8.195 1.00 98.50 305 ASP A O 1
ATOM 2468 N N . LEU A 1 306 ? -5.920 -15.736 -10.308 1.00 98.44 306 LEU A N 1
ATOM 2469 C CA . LEU A 1 306 ? -5.796 -14.287 -10.086 1.00 98.44 306 LEU A CA 1
ATOM 2470 C C . LEU A 1 306 ? -7.165 -13.595 -10.092 1.00 98.44 306 LEU A C 1
ATOM 2472 O O . LEU A 1 306 ? -7.386 -12.651 -9.339 1.00 98.44 306 LEU A O 1
ATOM 2476 N N . GLY A 1 307 ? -8.115 -14.103 -10.882 1.00 98.06 307 GLY A N 1
ATOM 2477 C CA . GLY A 1 307 ? -9.509 -13.659 -10.819 1.00 98.06 307 GLY A CA 1
ATOM 2478 C C . GLY A 1 307 ? -10.152 -13.950 -9.458 1.00 98.06 307 GLY A C 1
ATOM 2479 O O . GLY A 1 307 ? -10.938 -13.148 -8.956 1.00 98.06 307 GLY A O 1
ATOM 2480 N N . ASP A 1 308 ? -9.782 -15.058 -8.817 1.00 98.38 308 ASP A N 1
ATOM 2481 C CA . ASP A 1 308 ? -10.250 -15.384 -7.469 1.00 98.38 308 ASP A CA 1
ATOM 2482 C C . ASP A 1 308 ? -9.671 -14.445 -6.401 1.00 98.38 308 ASP A C 1
ATOM 2484 O O . ASP A 1 308 ? -10.389 -14.093 -5.463 1.00 98.38 308 ASP A O 1
ATOM 2488 N N . CYS A 1 309 ? -8.435 -13.955 -6.573 1.00 98.19 309 CYS A N 1
ATOM 2489 C CA . CYS A 1 309 ? -7.870 -12.912 -5.710 1.00 98.19 309 CYS A CA 1
ATOM 2490 C C . CYS A 1 309 ? -8.697 -11.616 -5.756 1.00 98.19 309 CYS A C 1
ATOM 2492 O O . CYS A 1 309 ? -8.943 -11.020 -4.709 1.00 98.19 309 CYS A O 1
ATOM 2494 N N . ILE A 1 310 ? -9.213 -11.217 -6.927 1.00 96.75 310 ILE A N 1
ATOM 2495 C CA . ILE A 1 310 ? -10.142 -10.078 -7.042 1.00 96.75 310 ILE A CA 1
ATOM 2496 C C . ILE A 1 310 ? -11.453 -10.373 -6.304 1.00 96.75 310 ILE A C 1
ATOM 2498 O O . ILE A 1 310 ? -11.874 -9.587 -5.455 1.00 96.75 310 ILE A O 1
ATOM 2502 N N . ARG A 1 311 ? -12.079 -11.526 -6.577 1.00 96.50 311 ARG A N 1
ATOM 2503 C CA . ARG A 1 311 ? -13.368 -11.915 -5.968 1.00 96.50 311 ARG A CA 1
ATOM 2504 C C . ARG A 1 311 ? -13.326 -11.951 -4.443 1.00 96.50 311 ARG A C 1
ATOM 2506 O O . ARG A 1 311 ? -14.312 -11.614 -3.799 1.00 96.50 311 ARG A O 1
ATOM 2513 N N . GLN A 1 312 ? -12.200 -12.371 -3.878 1.00 96.06 312 GLN A N 1
ATOM 2514 C CA . GLN A 1 312 ? -12.018 -12.551 -2.435 1.00 96.06 312 GLN A CA 1
ATOM 2515 C C . GLN A 1 312 ? -11.262 -11.377 -1.791 1.00 96.06 312 GLN A C 1
ATOM 2517 O O . GLN A 1 312 ? -11.013 -11.379 -0.588 1.00 96.06 312 GLN A O 1
ATOM 2522 N N . GLY A 1 313 ? -10.909 -10.353 -2.574 1.00 96.00 313 GLY A N 1
ATOM 2523 C CA . GLY A 1 313 ? -9.972 -9.309 -2.167 1.00 96.00 313 GLY A CA 1
ATOM 2524 C C . GLY A 1 313 ? -10.543 -8.234 -1.241 1.00 96.00 313 GLY A C 1
ATOM 2525 O O . GLY A 1 313 ? -9.788 -7.397 -0.753 1.00 96.00 313 GLY A O 1
ATOM 2526 N N . ARG A 1 314 ? -11.859 -8.232 -0.978 1.00 95.50 314 ARG A N 1
ATOM 2527 C CA . ARG A 1 314 ? -12.551 -7.150 -0.250 1.00 95.50 314 ARG A CA 1
ATOM 2528 C C . ARG A 1 314 ? -11.977 -6.868 1.130 1.00 95.50 314 ARG A C 1
ATOM 2530 O O . ARG A 1 314 ? -11.902 -5.705 1.511 1.00 95.50 314 ARG A O 1
ATOM 2537 N N . LEU A 1 315 ? -11.532 -7.904 1.839 1.00 97.12 315 LEU A N 1
ATOM 2538 C CA . LEU A 1 315 ? -10.878 -7.747 3.134 1.00 97.12 315 LEU A CA 1
ATOM 2539 C C . LEU A 1 315 ? -9.637 -6.853 3.035 1.00 97.12 315 LEU A C 1
ATOM 2541 O O . LEU A 1 315 ? -9.506 -5.907 3.805 1.00 97.12 315 LEU A O 1
ATOM 2545 N N . TYR A 1 316 ? -8.754 -7.126 2.074 1.00 96.06 316 TYR A N 1
ATOM 2546 C CA . TYR A 1 316 ? -7.492 -6.400 1.927 1.00 96.06 316 TYR A CA 1
ATOM 2547 C C . TYR A 1 316 ? -7.723 -4.956 1.482 1.00 96.06 316 TYR A C 1
ATOM 2549 O O . TYR A 1 316 ? -7.138 -4.044 2.060 1.00 96.06 316 TYR A O 1
ATOM 2557 N N . LEU A 1 317 ? -8.634 -4.750 0.525 1.00 93.44 317 LEU A N 1
ATOM 2558 C CA . LEU A 1 317 ? -8.969 -3.423 -0.002 1.00 93.44 317 LEU A CA 1
ATOM 2559 C C . LEU A 1 317 ? -9.602 -2.529 1.072 1.00 93.44 317 LEU A C 1
ATOM 2561 O O . LEU A 1 317 ? -9.173 -1.397 1.277 1.00 93.44 317 LEU A O 1
ATOM 2565 N N . ARG A 1 318 ? -10.573 -3.060 1.831 1.00 93.62 318 ARG A N 1
ATOM 2566 C CA . ARG A 1 318 ? -11.212 -2.322 2.932 1.00 93.62 318 ARG A CA 1
ATOM 2567 C C . ARG A 1 318 ? -10.230 -1.992 4.051 1.00 93.62 318 ARG A C 1
ATOM 2569 O O . ARG A 1 318 ? -10.311 -0.907 4.616 1.00 93.62 318 ARG A O 1
ATOM 2576 N N . LEU A 1 319 ? -9.307 -2.900 4.373 1.00 94.50 319 LEU A N 1
ATOM 2577 C CA . LEU A 1 319 ? -8.278 -2.644 5.380 1.00 94.50 319 LEU A CA 1
ATOM 2578 C C . LEU A 1 319 ? -7.252 -1.611 4.921 1.00 94.50 319 LEU A C 1
ATOM 2580 O O . LEU A 1 319 ? -6.854 -0.765 5.717 1.00 94.50 319 LEU A O 1
ATOM 2584 N N . GLU A 1 320 ? -6.836 -1.658 3.657 1.00 90.19 320 GLU A N 1
ATOM 2585 C CA . GLU A 1 320 ? -5.924 -0.665 3.097 1.00 90.19 320 GLU A CA 1
ATOM 2586 C C . GLU A 1 320 ? -6.522 0.745 3.181 1.00 90.19 320 GLU A C 1
ATOM 2588 O O . GLU A 1 320 ? -5.868 1.662 3.674 1.00 90.19 320 GLU A O 1
ATOM 2593 N N . GLU A 1 321 ? -7.783 0.920 2.790 1.00 87.88 321 GLU A N 1
ATOM 2594 C CA . GLU A 1 321 ? -8.453 2.219 2.875 1.00 87.88 321 GLU A CA 1
ATOM 2595 C C . GLU A 1 321 ? -8.752 2.659 4.311 1.00 87.88 321 GLU A C 1
ATOM 2597 O O . GLU A 1 321 ? -8.512 3.816 4.655 1.00 87.88 321 GLU A O 1
ATOM 2602 N N . ALA A 1 322 ? -9.207 1.747 5.179 1.00 90.19 322 ALA A N 1
ATOM 2603 C CA . ALA A 1 322 ? -9.500 2.058 6.580 1.00 90.19 322 ALA A CA 1
ATOM 2604 C C . ALA A 1 322 ? -8.272 2.575 7.352 1.00 90.19 322 ALA A C 1
ATOM 2606 O O . ALA A 1 322 ? -8.424 3.245 8.375 1.00 90.19 322 ALA A O 1
ATOM 2607 N N . LEU A 1 323 ? -7.062 2.272 6.869 1.00 90.38 323 LEU A N 1
ATOM 2608 C CA . LEU A 1 323 ? -5.799 2.691 7.472 1.00 90.38 323 LEU A CA 1
ATOM 2609 C C . LEU A 1 323 ? -5.139 3.892 6.768 1.00 90.38 323 LEU A C 1
ATOM 2611 O O . LEU A 1 323 ? -4.144 4.414 7.274 1.00 90.38 323 LEU A O 1
ATOM 2615 N N . ARG A 1 324 ? -5.709 4.411 5.669 1.00 84.12 324 ARG A N 1
ATOM 2616 C CA . ARG A 1 324 ? -5.275 5.650 4.979 1.00 84.12 324 ARG A CA 1
ATOM 2617 C C . ARG A 1 324 ? -5.822 6.924 5.652 1.00 84.12 324 ARG A C 1
ATOM 2619 O O . ARG A 1 324 ? -6.259 7.870 4.993 1.00 84.12 324 ARG A O 1
ATOM 2626 N N . ILE A 1 325 ? -5.790 6.969 6.986 1.00 84.00 325 ILE A N 1
ATOM 2627 C CA . ILE A 1 325 ? -6.422 8.028 7.798 1.00 84.00 325 ILE A CA 1
ATOM 2628 C C . ILE A 1 325 ? -5.787 9.421 7.632 1.00 84.00 325 ILE A C 1
ATOM 2630 O O . ILE A 1 325 ? -6.406 10.422 7.981 1.00 84.00 325 ILE A O 1
ATOM 2634 N N . ASP A 1 326 ? -4.561 9.499 7.115 1.00 74.88 326 ASP A N 1
ATOM 2635 C CA . ASP A 1 326 ? -3.848 10.748 6.820 1.00 74.88 326 ASP A CA 1
ATOM 2636 C C . ASP A 1 326 ? -4.196 11.349 5.452 1.00 74.88 326 ASP A C 1
ATOM 2638 O O . ASP A 1 326 ? -3.939 12.530 5.220 1.00 74.88 326 ASP A O 1
ATOM 2642 N N . ARG A 1 327 ? -4.784 10.558 4.548 1.00 66.25 327 ARG A N 1
ATOM 2643 C CA . ARG A 1 327 ? -5.096 10.988 3.176 1.00 66.25 327 ARG A CA 1
ATOM 2644 C C . ARG A 1 327 ? -6.555 11.361 2.990 1.00 66.25 327 ARG A C 1
ATOM 2646 O O . ARG A 1 327 ? -6.860 12.283 2.240 1.00 66.25 327 ARG A O 1
ATOM 2653 N N . GLU A 1 328 ? -7.453 10.678 3.691 1.00 62.69 328 GLU A N 1
ATOM 2654 C CA . GLU A 1 328 ? -8.887 10.866 3.517 1.00 62.69 328 GLU A CA 1
ATOM 2655 C C . GLU A 1 328 ? -9.545 11.369 4.799 1.00 62.69 328 GLU A C 1
ATOM 2657 O O . GLU A 1 328 ? -10.058 10.599 5.611 1.00 62.69 328 GLU A O 1
ATOM 2662 N N . LEU A 1 329 ? -9.594 12.698 4.942 1.00 53.59 329 LEU A N 1
ATOM 2663 C CA . LEU A 1 329 ? -10.169 13.410 6.095 1.00 53.59 329 LEU A CA 1
ATOM 2664 C C . LEU A 1 329 ? -11.595 12.963 6.483 1.00 53.59 329 LEU A C 1
ATOM 2666 O O . LEU A 1 329 ? -12.035 13.225 7.603 1.00 53.59 329 LEU A O 1
ATOM 2670 N N . PHE A 1 330 ? -12.324 12.309 5.571 1.00 54.88 330 PHE A N 1
ATOM 2671 C CA . PHE A 1 330 ? -13.728 11.934 5.744 1.00 54.88 330 PHE A CA 1
ATOM 2672 C C . PHE A 1 330 ? -14.028 10.444 5.571 1.00 54.88 330 PHE A C 1
ATOM 2674 O O . PHE A 1 330 ? -15.172 10.060 5.813 1.00 54.88 330 PHE A O 1
ATOM 2681 N N . TYR A 1 331 ? -13.060 9.607 5.173 1.00 65.94 331 TYR A N 1
ATOM 2682 C CA . TYR A 1 331 ? -13.338 8.196 4.875 1.00 65.94 331 TYR A CA 1
ATOM 2683 C C . TYR A 1 331 ? -13.917 7.490 6.108 1.00 65.94 331 TYR A C 1
ATOM 2685 O O . TYR A 1 331 ? -15.008 6.928 6.061 1.00 65.94 331 TYR A O 1
ATOM 2693 N N . MET A 1 332 ? -13.284 7.641 7.268 1.00 65.31 332 MET A N 1
ATOM 2694 C CA . MET A 1 332 ? -13.752 7.011 8.507 1.00 65.31 332 MET A CA 1
ATOM 2695 C C . MET A 1 332 ? -14.944 7.710 9.188 1.00 65.31 33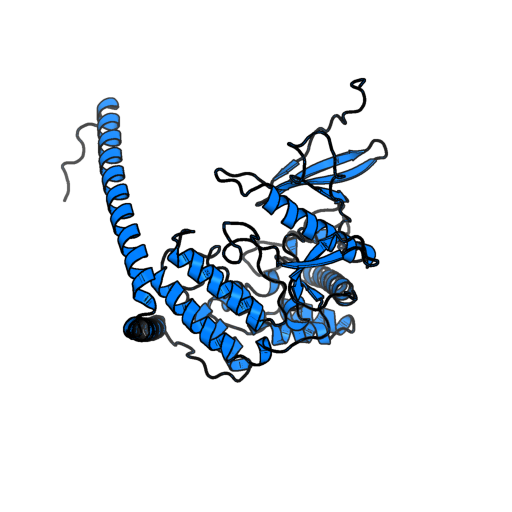2 MET A C 1
ATOM 2697 O O . MET A 1 332 ? -15.293 7.347 10.304 1.00 65.31 332 MET A O 1
ATOM 2701 N N . ASN A 1 333 ? -15.596 8.680 8.537 1.00 68.75 333 ASN A N 1
ATOM 2702 C CA . ASN A 1 333 ? -16.824 9.309 9.052 1.00 68.75 333 ASN A CA 1
ATOM 2703 C C . ASN A 1 333 ? -18.078 8.888 8.284 1.00 68.75 333 ASN A C 1
ATOM 2705 O O . ASN A 1 333 ? -19.171 9.357 8.592 1.00 68.75 333 ASN A O 1
ATOM 2709 N N . ARG A 1 334 ? -17.938 8.032 7.267 1.00 84.81 334 ARG A N 1
ATOM 2710 C CA . ARG A 1 334 ? -19.072 7.541 6.485 1.00 84.81 334 ARG A CA 1
ATOM 2711 C C . ARG A 1 334 ? -19.485 6.169 6.978 1.00 84.81 334 ARG A C 1
ATOM 2713 O O . ARG A 1 334 ? -18.679 5.241 6.996 1.00 84.81 334 ARG A O 1
ATOM 2720 N N . ARG A 1 335 ? -20.768 6.016 7.294 1.00 91.50 335 ARG A N 1
ATOM 2721 C CA . ARG A 1 335 ? -21.373 4.737 7.684 1.00 91.50 335 ARG A CA 1
ATOM 2722 C C . ARG A 1 335 ? -21.104 3.607 6.702 1.00 91.50 335 ARG A C 1
ATOM 2724 O O . ARG A 1 335 ? -20.835 2.488 7.136 1.00 91.50 335 ARG A O 1
ATOM 2731 N N . GLY A 1 336 ? -21.132 3.903 5.405 1.00 92.00 336 GLY A N 1
ATOM 2732 C CA . GLY A 1 336 ? -20.818 2.926 4.371 1.00 92.00 336 GLY A CA 1
ATOM 2733 C C . GLY A 1 336 ? -19.446 2.284 4.561 1.00 92.00 336 GLY A C 1
ATOM 2734 O O . GLY A 1 336 ? -19.330 1.065 4.528 1.00 92.00 336 GLY A O 1
ATOM 2735 N N . ASN A 1 337 ? -18.426 3.065 4.901 1.00 90.50 337 ASN A N 1
ATOM 2736 C CA . ASN A 1 337 ? -17.073 2.541 5.076 1.00 90.50 337 ASN A CA 1
ATOM 2737 C C . ASN A 1 337 ? -16.959 1.582 6.274 1.00 90.50 337 ASN A C 1
ATOM 2739 O O . ASN A 1 337 ? -16.377 0.507 6.133 1.00 90.50 337 ASN A O 1
ATOM 2743 N N . PHE A 1 338 ? -17.603 1.883 7.411 1.00 93.25 338 PHE A N 1
ATOM 2744 C CA . PHE A 1 338 ? -17.698 0.929 8.530 1.00 93.25 338 PHE A CA 1
ATOM 2745 C C . PHE A 1 338 ? -18.433 -0.350 8.121 1.00 93.25 338 PHE A C 1
ATOM 2747 O O . PHE A 1 338 ? -17.950 -1.455 8.368 1.00 93.25 338 PHE A O 1
ATOM 2754 N N . ASN A 1 339 ? -19.584 -0.207 7.458 1.00 95.56 339 ASN A N 1
ATOM 2755 C CA . ASN A 1 339 ? -20.374 -1.343 6.988 1.00 95.56 339 ASN A CA 1
ATOM 2756 C C . ASN A 1 339 ? -19.589 -2.223 6.007 1.00 95.56 339 ASN A C 1
ATOM 2758 O O . ASN A 1 339 ? -19.665 -3.445 6.108 1.00 95.56 339 ASN A O 1
ATOM 2762 N N . GLY A 1 340 ? -18.819 -1.619 5.102 1.00 95.00 340 GLY A N 1
ATOM 2763 C CA . GLY A 1 340 ? -17.986 -2.314 4.126 1.00 95.00 340 GLY A CA 1
ATOM 2764 C C . GLY A 1 340 ? -16.847 -3.099 4.777 1.00 95.00 340 GLY A C 1
ATOM 2765 O O . GLY A 1 340 ? -16.656 -4.273 4.452 1.00 95.00 340 GLY A O 1
ATOM 2766 N N . VAL A 1 341 ? -16.138 -2.499 5.744 1.00 95.50 341 VAL A N 1
ATOM 2767 C CA . VAL A 1 341 ? -15.101 -3.191 6.536 1.00 95.50 341 VAL A CA 1
ATOM 2768 C C . VAL A 1 341 ? -15.712 -4.365 7.304 1.00 95.50 341 VAL A C 1
ATOM 2770 O O . VAL A 1 341 ? -15.229 -5.493 7.203 1.00 95.50 341 VAL A O 1
ATOM 2773 N N . PHE A 1 342 ? -16.814 -4.145 8.025 1.00 97.06 342 PHE A N 1
ATOM 2774 C CA . PHE A 1 342 ? -17.469 -5.209 8.787 1.00 97.06 342 PHE A CA 1
ATOM 2775 C C . PHE A 1 342 ? -18.065 -6.303 7.903 1.00 97.06 342 PHE A C 1
ATOM 2777 O O . PHE A 1 342 ? -17.997 -7.477 8.257 1.00 97.06 342 PHE A O 1
ATOM 2784 N N . ALA A 1 343 ? -18.623 -5.961 6.742 1.00 97.25 343 ALA A N 1
ATOM 2785 C CA . ALA A 1 343 ? -19.062 -6.951 5.766 1.00 97.25 343 ALA A CA 1
ATOM 2786 C C . ALA A 1 343 ? -17.894 -7.836 5.312 1.00 97.25 343 ALA A C 1
ATOM 2788 O O . ALA A 1 343 ? -18.020 -9.055 5.354 1.00 97.25 343 ALA A O 1
ATOM 2789 N N . ALA A 1 344 ? -16.735 -7.247 5.002 1.00 96.94 344 ALA A N 1
ATOM 2790 C CA . ALA A 1 344 ? -15.568 -8.010 4.570 1.00 96.94 344 ALA A CA 1
ATOM 2791 C C . ALA A 1 344 ? -15.054 -8.988 5.646 1.00 96.94 344 ALA A C 1
ATOM 2793 O O . ALA A 1 344 ? -14.629 -10.092 5.312 1.00 96.94 344 ALA A O 1
ATOM 2794 N N . PHE A 1 345 ? -15.137 -8.626 6.932 1.00 98.00 345 PHE A N 1
ATOM 2795 C CA . PHE A 1 345 ? -14.833 -9.539 8.042 1.00 98.00 345 PHE A CA 1
ATOM 2796 C C . PHE A 1 345 ? -15.907 -10.618 8.252 1.00 98.00 345 PHE A C 1
ATOM 2798 O O . PHE A 1 345 ? -15.565 -11.776 8.506 1.00 98.00 345 PHE A O 1
ATOM 2805 N N . ARG A 1 346 ? -17.198 -10.284 8.102 1.00 97.12 346 ARG A N 1
ATOM 2806 C CA . ARG A 1 346 ? -18.291 -11.277 8.140 1.00 97.12 346 ARG A CA 1
ATOM 2807 C C . ARG A 1 346 ? -18.153 -12.319 7.039 1.00 97.12 346 ARG A C 1
ATOM 2809 O O . ARG A 1 346 ? -18.411 -13.491 7.297 1.00 97.12 346 ARG A O 1
ATOM 2816 N N . ASP A 1 347 ? -17.692 -11.919 5.859 1.00 96.12 347 ASP A N 1
ATOM 2817 C CA . ASP A 1 347 ? -17.434 -12.836 4.744 1.00 96.12 347 ASP A CA 1
ATOM 2818 C C . ASP A 1 347 ? -16.312 -13.843 5.067 1.00 96.12 347 ASP A C 1
ATOM 2820 O O . ASP A 1 347 ? -16.273 -14.926 4.489 1.00 96.12 347 ASP A O 1
ATOM 2824 N N . GLN A 1 348 ? -15.447 -13.539 6.046 1.00 95.44 348 GLN A N 1
ATOM 2825 C CA . GLN A 1 348 ? -14.460 -14.479 6.601 1.00 95.44 348 GLN A CA 1
ATOM 2826 C C . GLN A 1 348 ? -14.995 -15.306 7.784 1.00 95.44 348 GLN A C 1
ATOM 2828 O O . GLN A 1 348 ? -14.235 -16.013 8.442 1.00 95.44 348 GLN A O 1
ATOM 2833 N N . GLY A 1 349 ? -16.291 -15.212 8.087 1.00 95.06 349 GLY A N 1
ATOM 2834 C CA . GLY A 1 349 ? -16.940 -15.933 9.182 1.00 95.06 349 GLY A CA 1
ATOM 2835 C C . GLY A 1 349 ? -16.780 -15.296 10.564 1.00 95.06 349 GLY A C 1
ATOM 2836 O O . GLY A 1 349 ? -17.193 -15.903 11.553 1.00 95.06 349 GLY A O 1
ATOM 2837 N N . GLN A 1 350 ? -16.215 -14.087 10.670 1.00 96.62 350 GLN A N 1
ATOM 2838 C CA . GLN A 1 350 ? -16.100 -13.399 11.957 1.00 96.62 350 GLN A CA 1
ATOM 2839 C C . GLN A 1 350 ? -17.415 -12.737 12.377 1.00 96.62 350 GLN A C 1
ATOM 2841 O O . GLN A 1 350 ? -18.156 -12.179 11.567 1.00 96.62 350 GLN A O 1
ATOM 2846 N N . GLN A 1 351 ? -17.684 -12.757 13.681 1.00 96.00 351 GLN A N 1
ATOM 2847 C CA . GLN A 1 351 ? -18.776 -11.996 14.278 1.00 96.00 351 GLN A CA 1
ATOM 2848 C C . GLN A 1 351 ? -18.299 -10.572 14.561 1.00 96.00 351 GLN A C 1
ATOM 2850 O O . GLN A 1 351 ? -17.463 -10.357 15.434 1.00 96.00 351 GLN A O 1
ATOM 2855 N N . VAL A 1 352 ? -18.833 -9.606 13.819 1.00 96.56 352 VAL A N 1
ATOM 2856 C CA . VAL A 1 352 ? -18.518 -8.176 13.949 1.00 96.56 352 VAL A CA 1
ATOM 2857 C C . VAL A 1 352 ? -19.808 -7.344 13.923 1.00 96.56 352 VAL A C 1
ATOM 2859 O O . VAL A 1 352 ? -20.847 -7.865 13.503 1.00 96.56 352 VAL A O 1
ATOM 2862 N N . PRO A 1 353 ? -19.783 -6.078 14.385 1.00 93.25 353 PRO A N 1
ATOM 2863 C CA . PRO A 1 353 ? -20.963 -5.214 14.411 1.00 93.25 353 PRO A CA 1
ATOM 2864 C C . PRO A 1 353 ? -21.548 -4.905 13.024 1.00 93.25 353 PRO A C 1
ATOM 2866 O O . PRO A 1 353 ? -20.927 -5.125 11.984 1.00 93.25 353 PRO A O 1
ATOM 2869 N N . GLY A 1 354 ? -22.749 -4.323 13.028 1.00 88.75 354 GLY A N 1
ATOM 2870 C CA . GLY A 1 354 ? -23.443 -3.882 11.823 1.00 88.75 354 GLY A CA 1
ATOM 2871 C C . GLY A 1 354 ? -24.100 -5.016 11.011 1.00 88.75 354 GLY A C 1
ATOM 2872 O O . GLY A 1 354 ? -24.155 -6.164 11.455 1.00 88.75 354 GLY A O 1
ATOM 2873 N N . PRO A 1 355 ? -24.628 -4.709 9.813 1.00 95.19 355 PRO A N 1
ATOM 2874 C CA . PRO A 1 355 ? -24.624 -3.381 9.199 1.00 95.19 355 PRO A CA 1
ATOM 2875 C C . PRO A 1 355 ? -25.485 -2.382 9.985 1.00 95.19 355 PRO A C 1
ATOM 2877 O O . PRO A 1 355 ? -26.509 -2.755 10.550 1.00 95.19 355 PRO A O 1
ATOM 2880 N N . PHE A 1 356 ? -25.076 -1.116 10.012 1.00 95.44 356 PHE A N 1
ATOM 2881 C CA . PHE A 1 356 ? -25.863 -0.026 10.592 1.00 95.44 356 PHE A CA 1
ATOM 2882 C C . PHE A 1 356 ? -26.846 0.525 9.557 1.00 95.44 356 PHE A C 1
ATOM 2884 O O . PHE A 1 356 ? -26.448 0.882 8.440 1.00 95.44 356 PHE A O 1
ATOM 2891 N N . GLY A 1 357 ? -28.121 0.614 9.929 1.00 94.88 357 GLY A N 1
ATOM 2892 C CA . GLY A 1 357 ? -29.230 1.077 9.099 1.00 94.88 357 GLY A CA 1
ATOM 2893 C C . GLY A 1 357 ? -29.291 2.594 8.916 1.00 94.88 357 GLY A C 1
ATOM 2894 O O . GLY A 1 357 ? -29.791 3.047 7.886 1.00 94.88 357 GLY A O 1
ATOM 2895 N N . SER A 1 358 ? -28.712 3.371 9.836 1.00 94.75 358 SER A N 1
ATOM 2896 C CA . SER A 1 358 ? -28.613 4.836 9.749 1.00 94.75 358 SER A CA 1
ATOM 2897 C C . SER A 1 358 ? -27.343 5.380 10.415 1.00 94.75 358 SER A C 1
ATOM 2899 O O . SER A 1 358 ? -26.625 4.643 11.098 1.00 94.75 358 SER A O 1
ATOM 2901 N N . ASP A 1 359 ? -27.041 6.663 10.197 1.00 92.75 359 ASP A N 1
ATOM 2902 C CA . ASP A 1 359 ? -25.896 7.324 10.837 1.00 92.75 359 ASP A CA 1
ATOM 2903 C C . ASP A 1 359 ? -26.105 7.448 12.354 1.00 92.75 359 ASP A C 1
ATOM 2905 O O . ASP A 1 359 ? -25.150 7.363 13.122 1.00 92.75 359 ASP A O 1
ATOM 2909 N N . GLU A 1 360 ? -27.354 7.565 12.816 1.00 94.88 360 GLU A N 1
ATOM 2910 C CA . GLU A 1 360 ? -27.694 7.543 14.241 1.00 94.88 360 GLU A CA 1
ATOM 2911 C C . GLU A 1 360 ? -27.331 6.204 14.890 1.00 94.88 360 GLU A C 1
ATOM 2913 O O . GLU A 1 360 ? -26.757 6.198 15.976 1.00 94.88 360 GLU A O 1
ATOM 2918 N N . GLU A 1 361 ? -27.612 5.072 14.234 1.00 95.81 361 GLU A N 1
ATOM 2919 C CA . GLU A 1 361 ? -27.237 3.751 14.757 1.00 95.81 361 GLU A CA 1
ATOM 2920 C C . GLU A 1 361 ? -25.716 3.587 14.866 1.00 95.81 361 GLU A C 1
ATOM 2922 O O . GLU A 1 361 ? -25.219 3.088 15.880 1.00 95.81 361 GLU A O 1
ATOM 2927 N N . LEU A 1 362 ? -24.972 4.047 13.852 1.00 93.56 362 LEU A N 1
ATOM 2928 C CA . LEU A 1 362 ? -23.510 4.066 13.887 1.00 93.56 362 LEU A CA 1
ATOM 2929 C C . LEU A 1 362 ? -22.997 4.935 15.042 1.00 93.56 362 LEU A C 1
ATOM 2931 O O . LEU A 1 362 ? -22.118 4.503 15.786 1.00 93.56 362 LEU A O 1
ATOM 2935 N N . ASN A 1 363 ? -23.547 6.140 15.206 1.00 92.81 363 ASN A N 1
ATOM 2936 C CA . ASN A 1 363 ? -23.133 7.067 16.257 1.00 92.81 363 ASN A CA 1
ATOM 2937 C C . ASN A 1 363 ? -23.407 6.494 17.651 1.00 92.81 363 ASN A C 1
ATOM 2939 O O . ASN A 1 363 ? -22.521 6.525 18.500 1.00 92.81 363 ASN A O 1
ATOM 2943 N N . VAL A 1 364 ? -24.576 5.883 17.872 1.00 95.56 364 VAL A N 1
ATOM 2944 C CA . VAL A 1 364 ? -24.896 5.197 19.135 1.00 95.56 364 VAL A CA 1
ATOM 2945 C C . VAL A 1 364 ? -23.901 4.069 19.416 1.00 95.56 364 VAL A C 1
ATOM 2947 O O . VAL A 1 364 ? -23.436 3.915 20.549 1.00 95.56 364 VAL A O 1
ATOM 2950 N N . TRP A 1 365 ? -23.541 3.284 18.398 1.00 95.38 365 TRP A N 1
ATOM 2951 C CA . TRP A 1 365 ? -22.543 2.229 18.553 1.00 95.38 365 TRP A CA 1
ATOM 2952 C C . TRP A 1 365 ? -21.157 2.799 18.895 1.00 95.38 365 TRP A C 1
ATOM 2954 O O . TRP A 1 365 ? -20.547 2.351 19.870 1.00 95.38 365 TRP A O 1
ATOM 2964 N N . LEU A 1 366 ? -20.692 3.825 18.177 1.00 93.94 366 LEU A N 1
ATOM 2965 C CA . LEU A 1 366 ? -19.415 4.496 18.439 1.00 93.94 366 LEU A CA 1
ATOM 2966 C C . LEU A 1 366 ? -19.360 5.118 19.841 1.00 93.94 366 LEU A C 1
ATOM 2968 O O . LEU A 1 366 ? -18.365 4.946 20.541 1.00 93.94 366 LEU A O 1
ATOM 2972 N N . GLU A 1 367 ? -20.432 5.774 20.291 1.00 94.69 367 GLU A N 1
ATOM 2973 C CA . GLU A 1 367 ? -20.544 6.318 21.649 1.00 94.69 367 GLU A CA 1
ATOM 2974 C C . GLU A 1 367 ? -20.474 5.212 22.710 1.00 94.69 367 GLU A C 1
ATOM 2976 O O . GLU A 1 367 ? -19.815 5.369 23.744 1.00 94.69 367 GLU A O 1
ATOM 2981 N N . SER A 1 368 ? -21.123 4.071 22.458 1.00 96.00 368 SER A N 1
ATOM 2982 C CA . SER A 1 368 ? -21.077 2.921 23.366 1.00 96.00 368 SER A CA 1
ATOM 2983 C C . SER A 1 368 ? -19.666 2.332 23.474 1.00 96.00 368 SER A C 1
ATOM 2985 O O . SER A 1 368 ? -19.202 2.015 24.574 1.00 96.00 368 SER A O 1
ATOM 2987 N N . LEU A 1 369 ? -18.958 2.251 22.345 1.00 95.06 369 LEU A N 1
ATOM 2988 C CA . LEU A 1 369 ? -17.592 1.759 22.262 1.00 95.06 369 LEU A CA 1
ATOM 2989 C C . LEU A 1 369 ? -16.626 2.726 22.956 1.00 95.06 369 LEU A C 1
ATOM 2991 O O . LEU A 1 369 ? -15.829 2.311 23.796 1.00 95.06 369 LEU A O 1
ATOM 2995 N N . GLU A 1 370 ? -16.746 4.023 22.678 1.00 95.88 370 GLU A N 1
ATOM 2996 C CA . GLU A 1 370 ? -15.976 5.076 23.334 1.00 95.88 370 GLU A CA 1
ATOM 2997 C C . GLU A 1 370 ? -16.174 5.048 24.854 1.00 95.88 370 GLU A C 1
ATOM 2999 O O . GLU A 1 370 ? -15.202 5.128 25.610 1.00 95.88 370 GLU A O 1
ATOM 3004 N N . LYS A 1 371 ? -17.422 4.893 25.319 1.00 96.94 371 LYS A N 1
ATOM 3005 C CA . LYS A 1 371 ? -17.739 4.771 26.745 1.00 96.94 371 LYS A CA 1
ATOM 3006 C C . LYS A 1 371 ? -17.042 3.561 27.367 1.00 96.94 371 LYS A C 1
ATOM 3008 O O . LYS A 1 371 ? -16.393 3.727 28.398 1.00 96.94 371 LYS A O 1
ATOM 3013 N N . LYS A 1 372 ? -17.130 2.388 26.733 1.00 96.69 372 LYS A N 1
ATOM 3014 C CA . LYS A 1 372 ? -16.473 1.155 27.194 1.00 96.69 372 LYS A CA 1
ATOM 3015 C C . LYS A 1 372 ? -14.954 1.337 27.302 1.00 96.69 372 LYS A C 1
ATOM 3017 O O . LYS A 1 372 ? -14.378 1.054 28.346 1.00 96.69 372 LYS A O 1
ATOM 3022 N N . ARG A 1 373 ? -14.311 1.868 26.255 1.00 96.19 373 ARG A N 1
ATOM 3023 C CA . ARG A 1 373 ? -12.854 2.110 26.236 1.00 96.19 373 ARG A CA 1
ATOM 3024 C C . ARG A 1 373 ? -12.427 3.147 27.279 1.00 96.19 373 ARG A C 1
ATOM 3026 O O . ARG A 1 373 ? -11.376 3.021 27.900 1.00 96.19 373 ARG A O 1
ATOM 3033 N N . ARG A 1 374 ? -13.257 4.169 27.517 1.00 95.06 374 ARG A N 1
ATOM 3034 C CA . ARG A 1 374 ? -13.027 5.162 28.578 1.00 95.06 374 ARG A CA 1
ATOM 3035 C C . ARG A 1 374 ? -13.084 4.536 29.968 1.00 95.06 374 ARG A C 1
ATOM 3037 O O . ARG A 1 374 ? -12.239 4.846 30.793 1.00 95.06 374 ARG A O 1
ATOM 3044 N N . GLU A 1 375 ? -14.065 3.681 30.238 1.00 95.81 375 GLU A N 1
ATOM 3045 C CA . GLU A 1 375 ? -14.196 2.999 31.536 1.00 95.81 375 GLU A CA 1
ATOM 3046 C C . GLU A 1 375 ? -12.996 2.084 31.837 1.00 95.81 375 GLU A C 1
ATOM 3048 O O . GLU A 1 375 ? -12.643 1.904 33.000 1.00 95.81 375 GLU A O 1
ATOM 3053 N N . ASN A 1 376 ? -12.312 1.600 30.797 1.00 94.06 376 ASN A N 1
ATOM 3054 C CA . ASN A 1 376 ? -11.061 0.848 30.903 1.00 94.06 376 ASN A CA 1
ATOM 3055 C C . ASN A 1 376 ? -9.798 1.726 31.044 1.00 94.06 376 ASN A C 1
ATOM 3057 O O . ASN A 1 376 ? -8.699 1.188 31.155 1.00 94.06 376 ASN A O 1
ATOM 3061 N N . GLY A 1 377 ? -9.917 3.058 30.994 1.00 94.25 377 GLY A N 1
ATOM 3062 C CA . GLY A 1 377 ? -8.778 3.987 31.024 1.00 94.25 377 GLY A CA 1
ATOM 3063 C C . GLY A 1 377 ? -7.979 4.073 29.714 1.00 94.25 377 GLY A C 1
ATOM 3064 O O . GLY A 1 377 ? -6.958 4.753 29.656 1.00 94.25 377 GLY A O 1
ATOM 3065 N N . GLU A 1 378 ? -8.436 3.439 28.627 1.00 95.31 378 GLU A N 1
ATOM 3066 C CA . GLU A 1 378 ? -7.702 3.366 27.347 1.00 95.31 378 GLU A CA 1
ATOM 3067 C C . GLU A 1 378 ? -7.650 4.716 26.600 1.00 95.31 378 GLU A C 1
ATOM 3069 O O . GLU A 1 378 ? -6.891 4.875 25.638 1.00 95.31 378 GLU A O 1
ATOM 3074 N N . LEU A 1 379 ? -8.468 5.691 27.024 1.00 96.75 379 LEU A N 1
ATOM 3075 C CA . LEU A 1 379 ? -8.634 6.988 26.357 1.00 96.75 379 LEU A CA 1
ATOM 3076 C C . LEU A 1 379 ? -8.080 8.184 27.145 1.00 96.75 379 LEU A C 1
ATOM 3078 O O . LEU A 1 379 ? -8.109 9.301 26.626 1.00 96.75 379 LEU A O 1
ATOM 3082 N N . ASP A 1 380 ? -7.614 7.991 28.379 1.00 94.94 380 ASP A N 1
ATOM 3083 C CA . ASP A 1 380 ? -7.307 9.104 29.288 1.00 94.94 380 ASP A CA 1
ATOM 3084 C C . ASP A 1 380 ? -6.170 9.985 28.757 1.00 94.94 380 ASP A C 1
ATOM 3086 O O . ASP A 1 380 ? -6.318 11.206 28.655 1.00 94.94 380 ASP A O 1
ATOM 3090 N N . GLU A 1 381 ? -5.068 9.360 28.338 1.00 94.31 381 GLU A N 1
ATOM 3091 C CA . GLU A 1 381 ? -3.899 10.047 27.784 1.00 94.31 381 GLU A CA 1
ATOM 3092 C C . GLU A 1 381 ? -4.254 10.820 26.507 1.00 94.31 381 GLU A C 1
ATOM 3094 O O . GLU A 1 381 ? -4.054 12.033 26.428 1.00 94.31 381 GLU A O 1
ATOM 3099 N N . VAL A 1 382 ? -4.847 10.141 25.518 1.00 95.00 382 VAL A N 1
ATOM 3100 C CA . VAL A 1 382 ? -5.166 10.758 24.222 1.00 95.00 382 VAL A CA 1
ATOM 3101 C C . VAL A 1 382 ? -6.171 11.904 24.378 1.00 95.00 382 VAL A C 1
ATOM 3103 O O . VAL A 1 382 ? -6.028 12.943 23.734 1.00 95.00 382 VAL A O 1
ATOM 3106 N N . ARG A 1 383 ? -7.149 11.787 25.286 1.00 95.12 383 ARG A N 1
ATOM 3107 C CA . ARG A 1 383 ? -8.091 12.878 25.577 1.00 95.12 383 ARG A CA 1
ATOM 3108 C C . ARG A 1 383 ? -7.417 14.066 26.234 1.00 95.12 383 ARG A C 1
ATOM 3110 O O . ARG A 1 383 ? -7.729 15.196 25.862 1.00 95.12 383 ARG A O 1
ATOM 3117 N N . ALA A 1 384 ? -6.531 13.832 27.199 1.00 94.69 384 ALA A N 1
ATOM 3118 C CA . ALA A 1 384 ? -5.790 14.902 27.852 1.00 94.69 384 ALA A CA 1
ATOM 3119 C C . ALA A 1 384 ? -4.939 15.675 26.832 1.00 94.69 384 ALA A C 1
ATOM 3121 O O . ALA A 1 384 ? -5.014 16.906 26.781 1.00 94.69 384 ALA A O 1
ATOM 3122 N N . THR A 1 385 ? -4.218 14.961 25.962 1.00 93.94 385 THR A N 1
ATOM 3123 C CA . THR A 1 385 ? -3.378 15.560 24.918 1.00 93.94 385 THR A CA 1
ATOM 3124 C C . THR A 1 385 ? -4.193 16.384 23.923 1.00 93.94 385 THR A C 1
ATOM 3126 O O . THR A 1 385 ? -3.895 17.559 23.698 1.00 93.94 385 THR A O 1
ATOM 3129 N N . TRP A 1 386 ? -5.269 15.822 23.366 1.00 92.88 386 TRP A N 1
ATOM 3130 C CA . TRP A 1 386 ? -6.100 16.540 22.396 1.00 92.88 386 TRP A CA 1
ATOM 3131 C C . TRP A 1 386 ? -6.884 17.695 23.019 1.00 92.88 386 TRP A C 1
ATOM 3133 O O . TRP A 1 386 ? -7.056 18.728 22.372 1.00 92.88 386 TRP A O 1
ATOM 3143 N N . LYS A 1 387 ? -7.300 17.584 24.287 1.00 93.19 387 LYS A N 1
ATOM 3144 C CA . LYS A 1 387 ? -7.892 18.707 25.024 1.00 93.19 387 LYS A CA 1
ATOM 3145 C C . LYS A 1 387 ? -6.904 19.865 25.148 1.00 93.19 387 LYS A C 1
ATOM 3147 O O . LYS A 1 387 ? -7.262 20.997 24.834 1.00 93.19 387 LYS A O 1
ATOM 3152 N N . ALA A 1 388 ? -5.666 19.584 25.555 1.00 91.88 388 ALA A N 1
ATOM 3153 C CA . ALA A 1 388 ? -4.625 20.601 25.664 1.00 91.88 388 ALA A CA 1
ATOM 3154 C C . ALA A 1 388 ? -4.332 21.267 24.307 1.00 91.88 388 ALA A C 1
ATOM 3156 O O . ALA A 1 388 ? -4.235 22.493 24.234 1.00 91.88 388 ALA A O 1
ATOM 3157 N N . TYR A 1 389 ? -4.259 20.482 23.228 1.00 89.69 389 TYR A N 1
ATOM 3158 C CA . TYR A 1 389 ? -4.084 21.000 21.869 1.00 89.69 389 TYR A CA 1
ATOM 3159 C C . TYR A 1 389 ? -5.229 21.925 21.437 1.00 89.69 389 TYR A C 1
ATOM 3161 O O . TYR A 1 389 ? -4.976 23.038 20.975 1.00 89.69 389 TYR A O 1
ATOM 3169 N N . ILE A 1 390 ? -6.486 21.503 21.622 1.00 87.75 390 ILE A N 1
ATOM 3170 C CA . ILE A 1 390 ? -7.667 22.305 21.267 1.00 87.75 390 ILE A CA 1
ATOM 3171 C C . ILE A 1 390 ? -7.682 23.619 22.055 1.00 87.75 390 ILE A C 1
ATOM 3173 O O . ILE A 1 390 ? -7.914 24.676 21.469 1.00 87.75 390 ILE A O 1
ATOM 3177 N N . ASP A 1 391 ? -7.376 23.580 23.355 1.00 89.44 391 ASP A N 1
ATOM 3178 C CA . ASP A 1 391 ? -7.332 24.775 24.201 1.00 89.44 391 ASP A CA 1
ATOM 3179 C C . ASP A 1 391 ? -6.257 25.777 23.723 1.00 89.44 391 ASP A C 1
ATOM 3181 O O . ASP A 1 391 ? -6.469 26.992 23.783 1.00 89.44 391 ASP A O 1
ATOM 3185 N N . VAL A 1 392 ? -5.106 25.291 23.235 1.00 88.19 392 VAL A N 1
ATOM 3186 C CA . VAL A 1 392 ? -4.048 26.126 22.633 1.00 88.19 392 VAL A CA 1
ATOM 3187 C C . VAL A 1 392 ? -4.487 26.681 21.280 1.00 88.19 392 VAL A C 1
ATOM 3189 O O . VAL A 1 392 ? -4.379 27.888 21.060 1.00 88.19 392 VAL A O 1
ATOM 3192 N N . ARG A 1 393 ? -5.025 25.835 20.397 1.00 84.19 393 ARG A N 1
ATOM 3193 C CA . ARG A 1 393 ? -5.483 26.235 19.062 1.00 84.19 393 ARG A CA 1
ATOM 3194 C C . ARG A 1 393 ? -6.570 27.303 19.136 1.00 84.19 393 ARG A C 1
ATOM 3196 O O . ARG A 1 393 ? -6.422 28.355 18.537 1.00 84.19 393 ARG A O 1
ATOM 3203 N N . GLN A 1 394 ? -7.587 27.116 19.976 1.00 86.88 394 GLN A N 1
ATOM 3204 C CA . GLN A 1 394 ? -8.644 28.114 20.169 1.00 86.88 394 GLN A CA 1
ATOM 3205 C C . GLN A 1 394 ? -8.117 29.459 20.690 1.00 86.88 394 GLN A C 1
ATOM 3207 O O . GLN A 1 394 ? -8.699 30.504 20.408 1.00 86.88 394 GLN A O 1
ATOM 3212 N N . LYS A 1 395 ? -7.038 29.466 21.486 1.00 85.12 395 LYS A N 1
ATOM 3213 C CA . LYS A 1 395 ? -6.381 30.717 21.903 1.00 85.12 395 LYS A CA 1
ATOM 3214 C C . LYS A 1 395 ? -5.649 31.380 20.737 1.00 85.12 395 LYS A C 1
ATOM 3216 O O . LYS A 1 395 ? -5.700 32.603 20.640 1.00 85.12 395 LYS A O 1
ATOM 3221 N N . ALA A 1 396 ? -4.979 30.597 19.891 1.00 82.06 396 ALA A N 1
ATOM 3222 C CA . ALA A 1 396 ? -4.315 31.097 18.692 1.00 82.06 396 ALA A CA 1
ATOM 3223 C C . ALA A 1 396 ? -5.330 31.680 17.697 1.00 82.06 396 ALA A C 1
ATOM 3225 O O . ALA A 1 396 ? -5.173 32.833 17.310 1.00 82.06 396 ALA A O 1
ATOM 3226 N N . ASP A 1 397 ? -6.411 30.950 17.406 1.00 82.88 397 ASP A N 1
ATOM 3227 C CA . ASP A 1 397 ? -7.471 31.373 16.483 1.00 82.88 397 ASP A CA 1
ATOM 3228 C C . ASP A 1 397 ? -8.127 32.686 16.949 1.00 82.88 397 ASP A C 1
ATOM 3230 O O . ASP A 1 397 ? -8.293 33.612 16.161 1.00 82.88 397 ASP A O 1
ATOM 3234 N N . ARG A 1 398 ? -8.428 32.825 18.253 1.00 81.12 398 ARG A N 1
ATOM 3235 C CA . ARG A 1 398 ? -8.952 34.087 18.815 1.00 81.12 398 ARG A CA 1
ATOM 3236 C C . ARG A 1 398 ? -7.989 35.258 18.620 1.00 81.12 398 ARG A C 1
ATOM 3238 O O . ARG A 1 398 ? -8.417 36.347 18.254 1.00 81.12 398 ARG A O 1
ATOM 3245 N N . ARG A 1 399 ? -6.692 35.036 18.850 1.00 76.19 399 ARG A N 1
ATOM 3246 C CA . ARG A 1 399 ? -5.663 36.070 18.678 1.00 76.19 399 ARG A CA 1
ATOM 3247 C C . ARG A 1 399 ? -5.498 36.460 17.209 1.00 76.19 399 ARG A C 1
ATOM 3249 O O . ARG A 1 399 ? -5.292 37.635 16.911 1.00 76.19 399 ARG A O 1
ATOM 3256 N N . GLU A 1 400 ? -5.558 35.492 16.301 1.00 77.50 400 GLU A N 1
ATOM 3257 C CA . GLU A 1 400 ? -5.507 35.740 14.861 1.00 77.50 400 GLU A CA 1
ATOM 3258 C C . GLU A 1 400 ? -6.741 36.518 14.396 1.00 77.50 400 GLU A C 1
ATOM 3260 O O . GLU A 1 400 ? -6.592 37.498 13.676 1.00 77.50 400 GLU A O 1
ATOM 3265 N N . GLU A 1 401 ? -7.936 36.169 14.878 1.00 76.56 401 GLU A N 1
ATOM 3266 C CA . GLU A 1 401 ? -9.172 36.894 14.574 1.00 76.56 401 GLU A CA 1
ATOM 3267 C C . GLU A 1 401 ? -9.131 38.346 15.081 1.00 76.56 401 GLU A C 1
ATOM 3269 O O . GLU A 1 401 ? -9.524 39.262 14.358 1.00 76.56 401 GLU A O 1
ATOM 3274 N N . GLU A 1 402 ? -8.624 38.579 16.295 1.00 76.69 402 GLU A N 1
ATOM 3275 C CA . GLU A 1 402 ? -8.387 39.925 16.838 1.00 76.69 402 GLU A CA 1
ATOM 3276 C C . GLU A 1 402 ? -7.393 40.708 15.965 1.00 76.69 402 GLU A C 1
ATOM 3278 O O . GLU A 1 402 ? -7.688 41.820 15.530 1.00 76.69 402 GLU A O 1
ATOM 3283 N N . THR A 1 403 ? -6.261 40.090 15.613 1.00 78.00 403 THR A N 1
ATOM 3284 C CA . THR A 1 403 ? -5.231 40.712 14.763 1.00 78.00 403 THR A CA 1
ATOM 3285 C C . THR A 1 403 ? -5.768 41.020 13.363 1.00 78.00 403 THR A C 1
ATOM 3287 O O . THR A 1 403 ? -5.497 42.082 12.805 1.00 78.00 403 THR A O 1
ATOM 3290 N N . TRP A 1 404 ? -6.553 40.113 12.780 1.00 71.44 404 TRP A N 1
ATOM 3291 C CA . TRP A 1 404 ? -7.166 40.294 11.469 1.00 71.44 404 TRP A CA 1
ATOM 3292 C C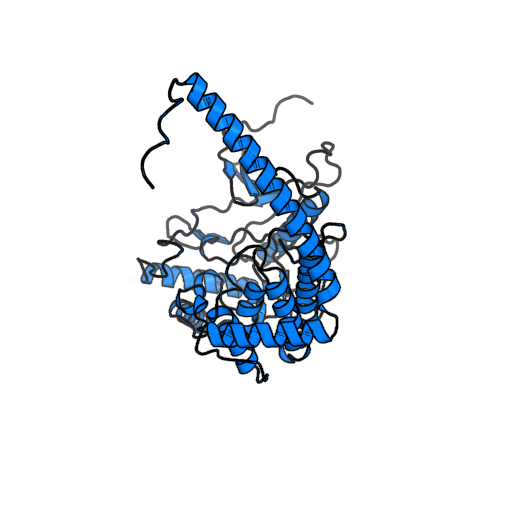 . TRP A 1 404 ? -8.204 41.414 11.485 1.00 71.44 404 TRP A C 1
ATOM 3294 O O . TRP A 1 404 ? -8.207 42.249 10.583 1.00 71.44 404 TRP A O 1
ATOM 3304 N N . LYS A 1 405 ? -9.041 41.490 12.529 1.00 76.38 405 LYS A N 1
ATOM 3305 C CA . LYS A 1 405 ? -9.983 42.603 12.723 1.00 76.38 405 LYS A CA 1
ATOM 3306 C C . LYS A 1 405 ? -9.256 43.942 12.798 1.00 76.38 405 LYS A C 1
ATOM 3308 O O . LYS A 1 405 ? -9.695 44.886 12.142 1.00 76.38 405 LYS A O 1
ATOM 3313 N N . ASP A 1 406 ? -8.134 44.009 13.508 1.00 77.38 406 ASP A N 1
ATOM 3314 C CA . ASP A 1 406 ? -7.321 45.224 13.614 1.00 77.38 406 ASP A CA 1
ATOM 3315 C C . ASP A 1 406 ? -6.694 45.621 12.266 1.00 77.38 406 ASP A C 1
ATOM 3317 O O . ASP A 1 406 ? -6.793 46.779 11.851 1.00 77.38 406 ASP A O 1
ATOM 3321 N N . VAL A 1 407 ? -6.117 44.660 11.533 1.00 72.00 407 VAL A N 1
ATOM 3322 C CA . VAL A 1 407 ? -5.546 44.887 10.191 1.00 72.00 407 VAL A CA 1
ATOM 3323 C C . VAL A 1 407 ? -6.621 45.354 9.209 1.00 72.00 407 VAL A C 1
ATOM 3325 O O . VAL A 1 407 ? -6.411 46.322 8.476 1.00 72.00 407 VAL A O 1
ATOM 3328 N N . VAL A 1 408 ? -7.787 44.705 9.199 1.00 71.00 408 VAL A N 1
ATOM 3329 C CA . VAL A 1 408 ? -8.918 45.088 8.346 1.00 71.00 408 VAL A CA 1
ATOM 3330 C C . VAL A 1 408 ? -9.414 46.486 8.717 1.00 71.00 408 VAL A C 1
ATOM 3332 O O . VAL A 1 408 ? -9.566 47.321 7.827 1.00 71.00 408 VAL A O 1
ATOM 3335 N N . ALA A 1 409 ? -9.592 46.796 10.003 1.00 75.44 409 ALA A N 1
ATOM 3336 C CA . ALA A 1 409 ? -10.006 48.125 10.453 1.00 75.44 409 ALA A CA 1
ATOM 3337 C C . ALA A 1 409 ? -9.012 49.222 10.024 1.00 75.44 409 ALA A C 1
ATOM 3339 O O . ALA A 1 409 ? -9.423 50.290 9.558 1.00 75.44 409 ALA A O 1
ATOM 3340 N N . GLU A 1 410 ? -7.703 48.962 10.109 1.00 75.19 410 GLU A N 1
ATOM 3341 C CA . GLU A 1 410 ? -6.670 49.894 9.648 1.00 75.19 410 GLU A CA 1
ATOM 3342 C C . GLU A 1 410 ? -6.712 50.099 8.122 1.00 75.19 410 GLU A C 1
ATOM 3344 O O . GLU A 1 410 ? -6.601 51.232 7.644 1.00 75.19 410 GLU A O 1
ATOM 3349 N N . GLN A 1 411 ? -6.918 49.030 7.345 1.00 70.50 411 GLN A N 1
ATOM 3350 C CA . GLN A 1 411 ? -7.046 49.113 5.885 1.00 70.50 411 GLN A CA 1
ATOM 3351 C C . GLN A 1 411 ? -8.315 49.865 5.461 1.00 70.50 411 GLN A C 1
ATOM 3353 O O . GLN A 1 411 ? -8.249 50.736 4.594 1.00 70.50 411 GLN A O 1
ATOM 3358 N N . TYR A 1 412 ? -9.453 49.620 6.115 1.00 75.50 412 TYR A N 1
ATOM 3359 C CA . TYR A 1 412 ? -10.699 50.356 5.863 1.00 75.50 412 TYR A CA 1
ATOM 3360 C C . TYR A 1 412 ? -10.543 51.849 6.168 1.00 75.50 412 TYR A C 1
ATOM 3362 O O . TYR A 1 412 ? -11.011 52.691 5.399 1.00 75.50 412 TYR A O 1
ATOM 3370 N N . LYS A 1 413 ? -9.812 52.196 7.235 1.00 79.19 413 LYS A N 1
ATOM 3371 C CA . LYS A 1 413 ? -9.464 53.586 7.553 1.00 79.19 413 LYS A CA 1
ATOM 3372 C C . LYS A 1 413 ? -8.574 54.220 6.478 1.00 79.19 413 LYS A C 1
ATOM 3374 O O . LYS A 1 413 ? -8.829 55.357 6.088 1.00 79.19 413 LYS A O 1
ATOM 3379 N N . LYS A 1 414 ? -7.566 53.500 5.967 1.00 76.69 414 LYS A N 1
ATOM 3380 C CA . LYS A 1 414 ? -6.695 53.970 4.866 1.00 76.69 414 LYS A CA 1
ATOM 3381 C C . LYS A 1 414 ? -7.457 54.179 3.555 1.00 76.69 414 LYS A C 1
ATOM 3383 O O . LYS A 1 414 ? -7.125 55.092 2.808 1.00 76.69 414 LYS A O 1
ATOM 3388 N N . LEU A 1 415 ? -8.481 53.367 3.301 1.00 77.38 415 LEU A N 1
ATOM 3389 C CA . LEU A 1 415 ? -9.338 53.455 2.115 1.00 77.38 415 LEU A CA 1
ATOM 3390 C C . LEU A 1 415 ? -10.495 54.463 2.258 1.00 77.38 415 LEU A C 1
ATOM 3392 O O . LEU A 1 415 ? -11.248 54.653 1.308 1.00 77.38 415 LEU A O 1
ATOM 3396 N N . GLY A 1 416 ? -10.653 55.117 3.416 1.00 73.69 416 GLY A N 1
ATOM 3397 C CA . GLY A 1 416 ? -11.734 56.080 3.660 1.00 73.69 416 GLY A CA 1
ATOM 3398 C C . GLY A 1 416 ? -13.121 55.447 3.842 1.00 73.69 416 GLY A C 1
ATOM 3399 O O . GLY A 1 416 ? -14.125 56.146 3.756 1.00 73.69 416 GLY A O 1
ATOM 3400 N N . LEU A 1 417 ? -13.188 54.141 4.114 1.00 70.38 417 LEU A N 1
ATOM 3401 C CA . LEU A 1 417 ? -14.420 53.350 4.255 1.00 70.38 417 LEU A CA 1
ATOM 3402 C C . LEU A 1 417 ? -14.861 53.194 5.727 1.00 70.38 417 LEU A C 1
ATOM 3404 O O . LEU A 1 417 ? -15.527 52.228 6.085 1.00 70.38 417 LEU A O 1
ATOM 3408 N N . GLY A 1 418 ? -14.442 54.115 6.599 1.00 58.66 418 GLY A N 1
ATOM 3409 C CA . GLY A 1 418 ? -14.444 53.949 8.059 1.00 58.66 418 GLY A CA 1
ATOM 3410 C C . GLY A 1 418 ? -15.801 53.910 8.772 1.00 58.66 418 GLY A C 1
ATOM 3411 O O . GLY A 1 418 ? -15.810 53.650 9.969 1.00 58.66 418 GLY A O 1
ATOM 3412 N N . GLU A 1 419 ? -16.929 54.130 8.093 1.00 58.34 419 GLU A N 1
ATOM 3413 C CA . GLU A 1 419 ? -18.263 54.104 8.716 1.00 58.34 419 GLU A CA 1
ATOM 3414 C C . GLU A 1 419 ? -19.341 53.592 7.748 1.00 58.34 419 GLU A C 1
ATOM 3416 O O . GLU A 1 419 ? -20.111 54.371 7.198 1.00 58.34 419 GLU A O 1
ATOM 3421 N N . VAL A 1 420 ? -19.439 52.274 7.546 1.00 50.97 420 VAL A N 1
ATOM 3422 C CA . VAL A 1 420 ? -20.692 51.654 7.067 1.00 50.97 420 VAL A CA 1
ATOM 3423 C C . VAL A 1 420 ? -20.893 50.285 7.719 1.00 50.97 420 VAL A C 1
ATOM 3425 O O . VAL A 1 420 ? -20.967 49.285 7.026 1.00 50.97 420 VAL A O 1
ATOM 3428 N N . ILE A 1 421 ? -20.973 50.205 9.051 1.00 45.72 421 ILE A N 1
ATOM 3429 C CA . ILE A 1 421 ? -21.702 49.102 9.710 1.00 45.72 421 ILE A CA 1
ATOM 3430 C C . ILE A 1 421 ? -22.391 49.645 10.971 1.00 45.72 421 ILE A C 1
ATOM 3432 O O . ILE A 1 421 ? -21.984 49.385 12.099 1.00 45.72 421 ILE A O 1
ATOM 3436 N N . SER A 1 422 ? -23.457 50.424 10.778 1.00 47.62 422 SER A N 1
ATOM 3437 C CA . SER A 1 422 ? -24.491 50.616 11.803 1.00 47.62 422 SER A CA 1
ATOM 3438 C C . SER A 1 422 ? -25.869 50.818 11.160 1.00 47.62 422 SER A C 1
ATOM 3440 O O . SER A 1 422 ? -26.433 51.905 11.210 1.00 47.62 422 SER A O 1
ATOM 3442 N N . ALA A 1 423 ? -26.370 49.778 10.500 1.00 41.06 423 ALA A N 1
ATOM 3443 C CA . ALA A 1 423 ? -27.775 49.494 10.162 1.00 41.06 423 ALA A CA 1
ATOM 3444 C C . ALA A 1 423 ? -27.697 48.248 9.257 1.00 41.06 423 ALA A C 1
ATOM 3446 O O . ALA A 1 423 ? -26.943 48.271 8.296 1.00 41.06 423 ALA A O 1
ATOM 3447 N N . GLU A 1 424 ? -28.303 47.095 9.509 1.00 37.91 424 GLU A N 1
ATOM 3448 C CA . GLU A 1 424 ? -29.558 46.766 10.177 1.00 37.91 424 GLU A CA 1
ATOM 3449 C C . GLU A 1 424 ? -29.391 45.440 10.940 1.00 37.91 424 GLU A C 1
ATOM 3451 O O . GLU A 1 424 ? -28.552 44.605 10.594 1.00 37.91 424 GLU A O 1
ATOM 3456 N N . LYS A 1 425 ? -30.172 45.277 12.006 1.00 35.66 425 LYS A N 1
ATOM 3457 C CA . LYS A 1 425 ? -30.236 44.090 12.857 1.00 35.66 425 LYS A CA 1
ATOM 3458 C C . LYS A 1 425 ? -31.627 43.491 12.752 1.00 35.66 425 LYS A C 1
ATOM 3460 O O . LYS A 1 425 ? -32.570 44.311 12.652 1.00 35.66 425 LYS A O 1
#

Organism: NCBI:txid1296118

Radius of gyration: 25.04 Å; chains: 1; bounding box: 69×76×63 Å

Foldseek 3Di:
DPPDDDPPDPWPWDDDPFWIWTWDQDPVRFIKIKIFTDDDDVDDDLVLLLFLLQLLQQVQCLLVVLPQLAWHWAADDPPDPPPVPHSRIIMTGDFDFAFDDAPDLQDPCRVDPVLLLVLLLLVLVSLVSQVPRFDPAQFKATWGADPDPSRTDGDFQSDDDQQFDSDPVTGDDRHQFQLVSLLSSLVSNLVCLLVVVADADCSLLLNLVSVVVNVLSVPQPNRVDGDPGKTKAQPQQDSSQFGAHPVRRTNHGDDSRRIIIDDLLQRLADHPSQQPHPVQLQLDPDHDPSLVSSCVSCVVVVRNVSNVSNVLVQQNVLSSVSSVRRPDNCSVVGLNSVNNNVVSSVVSVDDDDDNDPDSVSVVVVSVVSSVVCVVVVVCVSSVVSVVVVVVVVVVVVVVVVVVVVVVVCVVCVVVVVNDDPDDDD

Sequence (425 aa):
MPDGDCPTASAEYKIGWVNIHLTLIFDDGVKWIVRIPRRHNGDAPASLHNLVASSEAATLRVLHQNRAKVPNAWMPVEGNPDEAANGRYFFEEFVEGVPYIDGDYMNTLHPDRDRFAVSLLEFAQHYIAVANIKLEVKGIGSLYPSDNSCGYTLGPITSMGTFMRPEPPYFLGPFKTLKDRYIAHIEQALFHIRNLSFFIIYPIQTYVWLLELQDIIKECEVLGREEDDFYIRHADDWHRQTMRDSEDHLTGCLDWEWAYTTTKAEAFSSPLNLHIAHPWAEGDNALNPDELLMVDCFIKLGRPDLGDCIRQGRLYLRLEEALRIDRELFYMNRRGNFNGVFAAFRDQGQQVPGPFGSDEELNVWLESLEKKRRENGELDEVRATWKAYIDVRQKADRREEETWKDVVAEQYKKLGLGEVISAEK

Secondary structure (DSSP, 8-state):
--S---------EEE-SSEEEEEEE-TTS-EEEEEEE---TT---HHHHHHHHHHHHHHHHHHHHTT-SS--EEPPPTT-S-TTTTTS-EEEE---SEE---S-TT----S-HHHHHHHHHHHHHHHHHHHT------SBBEEEE-SSTTSEEEEPBP--GGGS-SSTT-SB--BSSHHHHHHHHHHHHHHHHHTT-S--SSHHHHHHHHHHHHHHHHT-TGGG---S--EEEPTT--GGGEEE-TT--EEEE---TT-EEE-HHHHTSPPHHHH-SHHHHTT--SPPHHHHHHHHHHHHTT-HHHHHHHHTTHHHHHHHHHT-TTT-TTGGG-HHHHHHHHHHHHTTT-------SSHHHHHHHHHHHHHHHHHTTTTHHHHHHHHHHHHHHHHHHHHHHHHHHHHHHHHHHHTT---------

InterPro domains:
  IPR011009 Protein kinase-like domain superfamily [SSF56112] (16-261)
  IPR051678 Aminoglycoside Phosphotransferase Enzymes [PTHR21310] (15-280)

pLDDT: mean 86.22, std 15.06, range [31.92, 98.62]